Protein 7FC3 (pdb70)

Structure (mmCIF, N/CA/C/O backbone):
data_7FC3
#
_entry.id   7FC3
#
_cell.length_a   112.905
_cell.length_b   112.905
_cell.length_c   328.924
_cell.angle_alpha   90.000
_cell.angle_beta   90.000
_cell.angle_gamma   120.000
#
_symmetry.space_group_name_H-M   'P 61 2 2'
#
loop_
_entity.id
_entity.type
_entity.pdbx_description
1 polymer 'Spike protein S1'
2 polymer 'Angiotensin-converting enzyme'
3 branched alpha-L-fucopyranose-(1-6)-2-acetamido-2-deoxy-beta-D-glucopyranose
4 branched 2-acetamido-2-deoxy-beta-D-glucopyranose-(1-4)-2-acetamido-2-deoxy-beta-D-glucopyranose
5 non-polymer 2-acetamido-2-deoxy-beta-D-glucopyranose
#
loop_
_atom_site.group_PDB
_atom_site.id
_atom_site.type_symbol
_atom_site.label_atom_id
_atom_site.label_alt_id
_atom_site.label_comp_id
_atom_site.label_asym_id
_atom_site.label_entity_id
_atom_site.label_seq_id
_atom_site.pdbx_PDB_ins_code
_atom_site.Cartn_x
_atom_site.Cartn_y
_atom_site.Cartn_z
_atom_site.occupancy
_atom_site.B_iso_or_equiv
_atom_site.auth_seq_id
_atom_site.auth_comp_id
_atom_site.auth_asym_id
_atom_site.auth_atom_id
_atom_site.pdbx_PDB_model_num
ATOM 1 N N . GLN A 1 1 ? -12.204 -5.556 2.727 1.00 67.52 481 GLN E N 1
ATOM 2 C CA . GLN A 1 1 ? -12.300 -6.619 3.727 1.00 74.17 481 GLN E CA 1
ATOM 3 C C . GLN A 1 1 ? -12.791 -7.944 3.043 1.00 75.91 481 GLN E C 1
ATOM 4 O O . GLN A 1 1 ? -12.541 -8.130 1.849 1.00 72.52 481 GLN E O 1
ATOM 10 N N . HIS A 1 2 ? -13.432 -8.872 3.763 1.00 72.19 482 HIS E N 1
ATOM 11 C CA . HIS A 1 2 ? -14.017 -10.058 3.143 1.00 68.40 482 HIS E CA 1
ATOM 12 C C . HIS A 1 2 ? -15.330 -10.405 3.819 1.00 70.13 482 HIS E C 1
ATOM 13 O O . HIS A 1 2 ? -15.374 -10.561 5.043 1.00 73.10 482 HIS E O 1
ATOM 20 N N . THR A 1 3 ? -16.373 -10.601 3.022 1.00 70.69 483 THR E N 1
ATOM 21 C CA . THR A 1 3 ? -17.704 -10.910 3.535 1.00 72.99 483 THR E CA 1
ATOM 22 C C . THR A 1 3 ? -18.119 -12.371 3.311 1.00 69.39 483 THR E C 1
ATOM 23 O O . THR A 1 3 ? -18.032 -12.890 2.188 1.00 67.48 483 THR E O 1
ATOM 27 N N . ASP A 1 4 ? -18.562 -13.034 4.389 1.00 69.00 484 ASP E N 1
ATOM 28 C CA . ASP A 1 4 ? -19.251 -14.324 4.288 1.00 68.99 484 ASP E CA 1
ATOM 29 C C . ASP A 1 4 ? -20.751 -14.127 4.220 1.00 70.27 484 ASP E C 1
ATOM 30 O O . ASP A 1 4 ? -21.319 -13.317 4.951 1.00 73.74 484 ASP E O 1
ATOM 35 N N . ILE A 1 5 ? -21.386 -14.915 3.369 1.00 71.92 485 ILE E N 1
ATOM 36 C CA . ILE A 1 5 ? -22.830 -14.963 3.230 1.00 67.17 485 ILE E CA 1
ATOM 37 C C . ILE A 1 5 ? -23.263 -16.405 3.447 1.00 67.62 485 ILE E C 1
ATOM 38 O O . ILE A 1 5 ? -22.987 -17.274 2.605 1.00 68.19 485 ILE E O 1
ATOM 43 N N . ASN A 1 6 ? -23.931 -16.672 4.565 1.00 63.74 486 ASN E N 1
ATOM 44 C CA . ASN A 1 6 ? -24.575 -17.961 4.750 1.00 62.46 486 ASN E CA 1
ATOM 45 C C . ASN A 1 6 ? -25.993 -17.879 4.209 1.00 63.11 486 ASN E C 1
ATOM 46 O O . ASN A 1 6 ? -26.778 -17.033 4.641 1.00 69.47 486 ASN E O 1
ATOM 51 N N . PHE A 1 7 ? -26.317 -18.740 3.260 1.00 59.96 487 PHE E N 1
ATOM 52 C CA . PHE A 1 7 ? -27.661 -18.823 2.705 1.00 62.44 487 PHE E CA 1
ATOM 53 C C . PHE A 1 7 ? -28.282 -20.089 3.253 1.00 60.21 487 PHE E C 1
ATOM 54 O O . PHE A 1 7 ? -27.932 -21.187 2.821 1.00 60.27 487 PHE E O 1
ATOM 62 N N . THR A 1 8 ? -29.203 -19.926 4.196 1.00 66.11 488 THR E N 1
ATOM 63 C CA . THR A 1 8 ? -29.679 -21.005 5.055 1.00 64.15 488 THR E CA 1
ATOM 64 C C . THR A 1 8 ? -31.159 -21.271 4.805 1.00 63.46 488 THR E C 1
ATOM 65 O O . THR A 1 8 ? -31.974 -20.334 4.746 1.00 62.29 488 THR E O 1
ATOM 69 N N . ALA A 1 9 ? -31.492 -22.550 4.639 1.00 57.95 489 ALA E N 1
ATOM 70 C CA . ALA A 1 9 ? -32.867 -23.017 4.554 1.00 56.86 489 ALA E CA 1
ATOM 71 C C . ALA A 1 9 ? -33.112 -23.802 5.826 1.00 57.79 489 ALA E C 1
ATOM 72 O O . ALA A 1 9 ? -32.367 -24.742 6.119 1.00 61.78 489 ALA E O 1
ATOM 74 N N . THR A 1 10 ? -34.082 -23.370 6.622 1.00 57.43 490 THR E N 1
ATOM 75 C CA . THR A 1 10 ? -34.494 -24.109 7.808 1.00 56.97 490 THR E CA 1
ATOM 76 C C . THR A 1 10 ? -35.907 -24.601 7.588 1.00 58.25 490 THR E C 1
ATOM 77 O O . THR A 1 10 ? -36.772 -23.819 7.201 1.00 62.82 490 THR E O 1
ATOM 81 N N . ALA A 1 11 ? -36.132 -25.896 7.814 1.00 61.92 491 ALA E N 1
ATOM 82 C CA . ALA A 1 11 ? -37.393 -26.532 7.474 1.00 61.41 491 ALA E CA 1
ATOM 83 C C . ALA A 1 11 ? -37.896 -27.392 8.619 1.00 65.47 491 ALA E C 1
ATOM 84 O O . ALA A 1 11 ? -37.118 -28.018 9.348 1.00 62.65 491 ALA E O 1
ATOM 86 N N . SER A 1 12 ? -39.223 -27.420 8.737 1.00 70.01 492 SER E N 1
ATOM 87 C CA . SER A 1 12 ? -39.966 -28.265 9.663 1.00 70.35 492 SER E CA 1
ATOM 88 C C . SER A 1 12 ? -40.942 -29.126 8.859 1.00 68.76 492 SER E C 1
ATOM 89 O O . SER A 1 12 ? -41.514 -28.660 7.868 1.00 68.29 492 SER E O 1
ATOM 92 N N . PHE A 1 13 ? -41.119 -30.394 9.252 1.00 66.22 493 PHE E N 1
ATOM 93 C CA . PHE A 1 13 ? -41.706 -31.349 8.319 1.00 69.77 493 PHE E CA 1
ATOM 94 C C . PHE A 1 13 ? -43.045 -31.997 8.661 1.00 73.23 493 PHE E C 1
ATOM 95 O O . PHE A 1 13 ? -43.569 -32.707 7.794 1.00 74.84 493 PHE E O 1
ATOM 103 N N . GLY A 1 14 ? -43.615 -31.819 9.852 1.00 67.57 494 GLY E N 1
ATOM 104 C CA . GLY A 1 14 ? -44.878 -32.501 10.132 1.00 69.44 494 GLY E CA 1
ATOM 105 C C . GLY A 1 14 ? -46.076 -32.199 9.224 1.00 76.27 494 GLY E C 1
ATOM 106 O O . GLY A 1 14 ? -45.970 -32.204 7.990 1.00 75.14 494 GLY E O 1
ATOM 107 N N . GLY A 1 15 ? -47.242 -31.944 9.820 1.00 79.88 495 GLY E N 1
ATOM 108 C CA . GLY A 1 15 ? -48.433 -31.644 9.041 1.00 76.92 495 GLY E CA 1
ATOM 109 C C . GLY A 1 15 ? -49.188 -32.881 8.584 1.00 78.77 495 GLY E C 1
ATOM 110 O O . GLY A 1 15 ? -48.922 -34.019 8.999 1.00 78.65 495 GLY E O 1
ATOM 111 N N . SER A 1 16 ? -50.157 -32.634 7.694 1.00 73.91 496 SER E N 1
ATOM 112 C CA . SER A 1 16 ? -51.069 -33.644 7.163 1.00 70.09 496 SER E CA 1
ATOM 113 C C . SER A 1 16 ? -50.370 -34.741 6.365 1.00 74.11 496 SER E C 1
ATOM 114 O O . SER A 1 16 ? -50.384 -35.915 6.758 1.00 81.64 496 SER E O 1
ATOM 117 N N . CYS A 1 17 ? -49.779 -34.392 5.230 1.00 69.15 497 CYS E N 1
ATOM 118 C CA . CYS A 1 17 ? -49.044 -35.370 4.436 1.00 70.11 497 CYS E CA 1
ATOM 119 C C . CYS A 1 17 ? -47.546 -35.176 4.705 1.00 74.39 497 CYS E C 1
ATOM 120 O O . CYS A 1 17 ? -46.874 -34.455 3.964 1.00 76.01 497 CYS E O 1
ATOM 123 N N . TYR A 1 18 ? -47.012 -35.830 5.769 1.00 71.67 498 TYR E N 1
ATOM 124 C CA . TYR A 1 18 ? -45.576 -35.721 6.096 1.00 67.33 498 TYR E CA 1
ATOM 125 C C . TYR A 1 18 ? -44.694 -35.853 4.865 1.00 67.51 498 TYR E C 1
ATOM 126 O O . TYR A 1 18 ? -43.678 -35.153 4.733 1.00 63.33 498 TYR E O 1
ATOM 135 N N . VAL A 1 19 ? -45.065 -36.759 3.958 1.00 67.76 499 VAL E N 1
ATOM 136 C CA . VAL A 1 19 ? -44.199 -37.107 2.840 1.00 68.39 499 VAL E CA 1
ATOM 137 C C . VAL A 1 19 ? -44.337 -36.129 1.668 1.00 65.09 499 VAL E C 1
ATOM 138 O O . VAL A 1 19 ? -43.396 -35.980 0.877 1.00 65.15 499 VAL E O 1
ATOM 142 N N . CYS A 1 20 ? -45.444 -35.404 1.564 1.00 64.68 500 CYS E N 1
ATOM 143 C CA . CYS A 1 20 ? -45.709 -34.695 0.318 1.00 67.41 500 CYS E CA 1
ATOM 144 C C . CYS A 1 20 ? -44.902 -33.393 0.196 1.00 69.17 500 CYS E C 1
ATOM 145 O O . CYS A 1 20 ? -44.266 -33.142 -0.839 1.00 67.77 500 CYS E O 1
ATOM 148 N N . LYS A 1 21 ? -44.915 -32.551 1.223 1.00 67.66 501 LYS E N 1
ATOM 149 C CA . LYS A 1 21 ? -44.129 -31.329 1.215 1.00 63.32 501 LYS E CA 1
ATOM 150 C C . LYS A 1 21 ? -43.650 -31.037 2.636 1.00 63.48 501 LYS E C 1
ATOM 151 O O . LYS A 1 21 ? -44.247 -31.509 3.605 1.00 63.87 501 LYS E O 1
ATOM 157 N N . PRO A 1 22 ? -42.583 -30.254 2.780 1.00 65.64 502 PRO E N 1
ATOM 158 C CA . PRO A 1 22 ? -42.240 -29.755 4.117 1.00 68.68 502 PRO E CA 1
ATOM 159 C C . PRO A 1 22 ? -43.303 -28.788 4.619 1.00 71.59 502 PRO E C 1
ATOM 160 O O . PRO A 1 22 ? -43.976 -28.108 3.838 1.00 66.25 502 PRO E O 1
ATOM 164 N N . HIS A 1 23 ? -43.440 -28.743 5.953 1.00 74.97 503 HIS E N 1
ATOM 165 C CA . HIS A 1 23 ? -44.463 -27.932 6.620 1.00 71.14 503 HIS E CA 1
ATOM 166 C C . HIS A 1 23 ? -44.188 -26.443 6.469 1.00 75.58 503 HIS E C 1
ATOM 167 O O . HIS A 1 23 ? -45.056 -25.686 6.013 1.00 80.25 503 HIS E O 1
ATOM 174 N N . GLN A 1 24 ? -42.987 -26.006 6.852 1.00 82.08 504 GLN E N 1
ATOM 175 C CA . GLN A 1 24 ? -42.549 -24.615 6.798 1.00 80.91 504 GLN E CA 1
ATOM 176 C C . GLN A 1 24 ? -41.078 -24.657 6.408 1.00 80.46 504 GLN E C 1
ATOM 177 O O . GLN A 1 24 ? -40.353 -25.571 6.827 1.00 79.20 504 GLN E O 1
ATOM 183 N N . VAL A 1 25 ? -40.649 -23.718 5.557 1.00 74.81 505 VAL E N 1
ATOM 184 C CA . VAL A 1 25 ? -39.231 -23.627 5.193 1.00 64.64 505 VAL E CA 1
ATOM 185 C C . VAL A 1 25 ? -38.773 -22.170 5.079 1.00 63.32 505 VAL E C 1
ATOM 186 O O . VAL A 1 25 ? -38.990 -21.496 4.065 1.00 65.68 505 VAL E O 1
ATOM 190 N N . ASN A 1 26 ? -38.141 -21.678 6.147 1.00 59.36 506 ASN E N 1
ATOM 191 C CA . ASN A 1 26 ? -37.628 -20.322 6.198 1.00 54.98 506 ASN E CA 1
ATOM 192 C C . ASN A 1 26 ? -36.274 -20.232 5.495 1.00 57.31 506 ASN E C 1
ATOM 193 O O . ASN A 1 26 ? -35.431 -21.127 5.598 1.00 57.65 506 ASN E O 1
ATOM 198 N N . ILE A 1 27 ? -36.069 -19.126 4.789 1.00 61.32 507 ILE E N 1
ATOM 199 C CA . ILE A 1 27 ? -34.949 -18.928 3.879 1.00 59.43 507 ILE E CA 1
ATOM 200 C C . ILE A 1 27 ? -34.291 -17.608 4.261 1.00 62.23 507 ILE E C 1
ATOM 201 O O . ILE A 1 27 ? -34.987 -16.613 4.493 1.00 59.59 507 ILE E O 1
ATOM 206 N N . SER A 1 28 ? -32.960 -17.581 4.325 1.00 70.01 508 SER E N 1
ATOM 207 C CA . SER A 1 28 ? -32.301 -16.416 4.911 1.00 71.31 508 SER E CA 1
ATOM 208 C C . SER A 1 28 ? -30.888 -16.166 4.390 1.00 70.76 508 SER E C 1
ATOM 209 O O . SER A 1 28 ? -30.035 -17.055 4.467 1.00 69.80 508 SER E O 1
ATOM 212 N N . LEU A 1 29 ? -30.623 -14.937 3.929 1.00 71.26 509 LEU E N 1
ATOM 213 C CA . LEU A 1 29 ? -29.266 -14.512 3.555 1.00 70.40 509 LEU E CA 1
ATOM 214 C C . LEU A 1 29 ? -28.704 -13.799 4.781 1.00 71.20 509 LEU E C 1
ATOM 215 O O . LEU A 1 29 ? -28.862 -12.588 4.925 1.00 72.17 509 LEU E O 1
ATOM 220 N N . ASN A 1 30 ? -28.055 -14.541 5.678 1.00 71.56 510 ASN E N 1
ATOM 221 C CA . ASN A 1 30 ? -27.377 -13.939 6.832 1.00 70.73 510 ASN E CA 1
ATOM 222 C C . ASN A 1 30 ? -28.371 -13.381 7.847 1.00 71.99 510 ASN E C 1
ATOM 223 O O . ASN A 1 30 ? -28.124 -12.350 8.467 1.00 74.98 510 ASN E O 1
ATOM 228 N N . GLY A 1 31 ? -29.504 -14.044 8.027 1.00 72.10 511 GLY E N 1
ATOM 229 C CA . GLY A 1 31 ? -30.456 -13.493 8.969 1.00 74.16 511 GLY E CA 1
ATOM 230 C C . GLY A 1 31 ? -31.206 -12.282 8.466 1.00 79.86 511 GLY E C 1
ATOM 231 O O . GLY A 1 31 ? -31.803 -11.564 9.271 1.00 83.84 511 GLY E O 1
ATOM 232 N N . ASN A 1 32 ? -31.161 -12.022 7.155 1.00 79.70 512 ASN E N 1
ATOM 233 C CA . ASN A 1 32 ? -31.928 -10.977 6.483 1.00 78.49 512 ASN E CA 1
ATOM 234 C C . ASN A 1 32 ? -32.328 -11.500 5.118 1.00 73.46 512 ASN E C 1
ATOM 235 O O . ASN A 1 32 ? -31.898 -12.567 4.689 1.00 72.54 512 ASN E O 1
ATOM 240 N N . THR A 1 33 ? -33.143 -10.725 4.433 1.00 75.25 513 THR E N 1
ATOM 241 C CA . THR A 1 33 ? -33.676 -11.124 3.145 1.00 74.83 513 THR E CA 1
ATOM 242 C C . THR A 1 33 ? -32.817 -10.671 1.976 1.00 74.08 513 THR E C 1
ATOM 243 O O . THR A 1 33 ? -33.114 -11.004 0.827 1.00 74.08 513 THR E O 1
ATOM 247 N N . SER A 1 34 ? -31.745 -9.948 2.242 1.00 77.06 514 SER E N 1
ATOM 248 C CA . SER A 1 34 ? -31.011 -9.305 1.168 1.00 76.69 514 SER E CA 1
ATOM 249 C C . SER A 1 34 ? -29.613 -8.957 1.667 1.00 77.29 514 SER E C 1
ATOM 250 O O . SER A 1 34 ? -29.461 -8.391 2.759 1.00 77.99 514 SER E O 1
ATOM 253 N N . VAL A 1 35 ? -28.598 -9.336 0.896 1.00 68.53 515 VAL E N 1
ATOM 254 C CA . VAL A 1 35 ? -27.235 -8.917 1.168 1.00 68.78 515 VAL E CA 1
ATOM 255 C C . VAL A 1 35 ? -26.591 -8.512 -0.142 1.00 74.47 515 VAL E C 1
ATOM 256 O O . VAL A 1 35 ? -26.701 -9.232 -1.138 1.00 77.64 515 VAL E O 1
ATOM 260 N N . CYS A 1 36 ? -25.945 -7.354 -0.146 1.00 70.90 516 CYS E N 1
ATOM 261 C CA . CYS A 1 36 ? -25.051 -6.956 -1.215 1.00 70.06 516 CYS E CA 1
ATOM 262 C C . CYS A 1 36 ? -23.618 -7.066 -0.746 1.00 70.57 516 CYS E C 1
ATOM 263 O O . CYS A 1 36 ? -23.262 -6.536 0.311 1.00 72.07 516 CYS E O 1
ATOM 266 N N . VAL A 1 37 ? -22.803 -7.767 -1.528 1.00 71.06 517 VAL E N 1
ATOM 267 C CA . VAL A 1 37 ? -21.380 -7.804 -1.253 1.00 68.07 517 VAL E CA 1
ATOM 268 C C . VAL A 1 37 ? -20.831 -6.408 -1.455 1.00 69.40 517 VAL E C 1
ATOM 269 O O . VAL A 1 37 ? -21.054 -5.796 -2.507 1.00 70.30 517 VAL E O 1
ATOM 273 N N . ARG A 1 38 ? -20.142 -5.888 -0.436 1.00 71.76 518 ARG E N 1
ATOM 274 C CA . ARG A 1 38 ? -19.507 -4.574 -0.492 1.00 67.71 518 ARG E CA 1
ATOM 275 C C . ARG A 1 38 ? -18.015 -4.638 -0.226 1.00 73.19 518 ARG E C 1
ATOM 276 O O . ARG A 1 38 ? -17.392 -3.580 -0.108 1.00 73.91 518 ARG E O 1
ATOM 284 N N . THR A 1 39 ? -17.434 -5.836 -0.079 1.00 75.17 519 THR E N 1
ATOM 285 C CA . THR A 1 39 ? -16.009 -5.989 0.191 1.00 70.33 519 THR E CA 1
ATOM 286 C C . THR A 1 39 ? -15.326 -6.492 -1.070 1.00 73.25 519 THR E C 1
ATOM 287 O O . THR A 1 39 ? -15.977 -6.861 -2.054 1.00 77.77 519 THR E O 1
ATOM 291 N N . SER A 1 40 ? -13.995 -6.518 -1.020 1.00 71.21 520 SER E N 1
ATOM 292 C CA . SER A 1 40 ? -13.216 -6.950 -2.177 1.00 69.04 520 SER E CA 1
ATOM 293 C C . SER A 1 40 ? -13.355 -8.443 -2.415 1.00 68.03 520 SER E C 1
ATOM 294 O O . SER A 1 40 ? -13.336 -8.906 -3.562 1.00 67.59 520 SER E O 1
ATOM 297 N N . HIS A 1 41 ? -13.439 -9.215 -1.346 1.00 70.19 521 HIS E N 1
ATOM 298 C CA . HIS A 1 41 ? -13.547 -10.653 -1.448 1.00 69.09 521 HIS E CA 1
ATOM 299 C C . HIS A 1 41 ? -14.853 -11.048 -0.773 1.00 68.54 521 HIS E C 1
ATOM 300 O O . HIS A 1 41 ? -15.291 -10.389 0.180 1.00 66.09 521 HIS E O 1
ATOM 307 N N . PHE A 1 42 ? -15.493 -12.100 -1.296 1.00 70.81 522 PHE E N 1
ATOM 308 C CA . PHE A 1 42 ? -16.690 -12.674 -0.692 1.00 66.50 522 PHE E CA 1
ATOM 309 C C . PHE A 1 42 ? -16.716 -14.185 -0.890 1.00 67.13 522 PHE E C 1
ATOM 310 O O . PHE A 1 42 ? -16.175 -14.706 -1.872 1.00 65.45 522 PHE E O 1
ATOM 318 N N . SER A 1 43 ? -17.353 -14.876 0.073 1.00 67.27 523 SER E N 1
ATOM 319 C CA . SER A 1 43 ? -17.717 -16.291 0.009 1.00 61.26 523 SER E CA 1
ATOM 320 C C . SER A 1 43 ? -19.218 -16.434 0.218 1.00 62.78 523 SER E C 1
ATOM 321 O O . SER A 1 43 ? -19.806 -15.670 0.984 1.00 67.28 523 SER E O 1
ATOM 324 N N . ILE A 1 44 ? -19.842 -17.421 -0.429 1.00 63.82 524 ILE E N 1
ATOM 325 C CA . ILE A 1 44 ? -21.240 -17.766 -0.155 1.00 64.74 524 ILE E CA 1
ATOM 326 C C . ILE A 1 44 ? -21.359 -19.278 -0.071 1.00 61.00 524 ILE E C 1
ATOM 327 O O . ILE A 1 44 ? -20.936 -19.981 -0.996 1.00 58.58 524 ILE E O 1
ATOM 332 N N . ARG A 1 45 ? -21.941 -19.777 1.033 1.00 60.87 525 ARG E N 1
ATOM 333 C CA . ARG A 1 45 ? -22.219 -21.204 1.199 1.00 62.30 525 ARG E CA 1
ATOM 334 C C . ARG A 1 45 ? -23.688 -21.461 1.528 1.00 60.52 525 ARG E C 1
ATOM 335 O O . ARG A 1 45 ? -24.335 -20.663 2.202 1.00 62.05 525 ARG E O 1
ATOM 343 N N . TYR A 1 46 ? -24.212 -22.594 1.050 1.00 55.20 526 TYR E N 1
ATOM 344 C CA . TYR A 1 46 ? -25.597 -22.977 1.299 1.00 55.51 526 TYR E CA 1
ATOM 345 C C . TYR A 1 46 ? -25.666 -23.954 2.457 1.00 54.68 526 TYR E C 1
ATOM 346 O O . TYR A 1 46 ? -24.993 -24.986 2.436 1.00 57.22 526 TYR E O 1
ATOM 355 N N . ILE A 1 47 ? -26.522 -23.650 3.430 1.00 53.83 527 ILE E N 1
ATOM 356 C CA . ILE A 1 47 ? -26.655 -24.410 4.667 1.00 53.39 527 ILE E CA 1
ATOM 357 C C . ILE A 1 47 ? -28.089 -24.900 4.779 1.00 56.40 527 ILE E C 1
ATOM 358 O O . ILE A 1 47 ? -29.033 -24.110 4.674 1.00 59.67 527 ILE E O 1
ATOM 363 N N . TYR A 1 48 ? -28.250 -26.197 4.996 1.00 57.37 528 TYR E N 1
ATOM 364 C CA . TYR A 1 48 ? -29.554 -26.818 5.130 1.00 54.37 528 TYR E CA 1
ATOM 365 C C . TYR A 1 48 ? -29.677 -27.301 6.549 1.00 55.85 528 TYR E C 1
ATOM 366 O O . TYR A 1 48 ? -28.806 -28.036 7.026 1.00 59.66 528 TYR E O 1
ATOM 375 N N . ASN A 1 49 ? -30.750 -26.905 7.213 1.00 55.83 529 ASN E N 1
ATOM 376 C CA . ASN A 1 49 ? -30.927 -27.213 8.621 1.00 58.68 529 ASN E CA 1
ATOM 377 C C . ASN A 1 49 ? -32.352 -27.677 8.864 1.00 60.45 529 ASN E C 1
ATOM 378 O O . ASN A 1 49 ? -33.297 -26.906 8.672 1.00 59.56 529 ASN E O 1
ATOM 383 N N . ARG A 1 50 ? -32.494 -28.945 9.265 1.00 64.84 530 ARG E N 1
ATOM 384 C CA . ARG A 1 50 ? -33.761 -29.500 9.734 1.00 63.69 530 ARG E CA 1
ATOM 385 C C . ARG A 1 50 ? -33.980 -29.169 11.213 1.00 65.71 530 ARG E C 1
ATOM 386 O O . ARG A 1 50 ? -33.033 -28.945 11.972 1.00 65.53 530 ARG E O 1
ATOM 394 N N . VAL A 1 51 ? -35.241 -29.130 11.621 1.00 67.64 531 VAL E N 1
ATOM 395 C CA . VAL A 1 51 ? -35.581 -28.976 13.024 1.00 69.60 531 VAL E CA 1
ATOM 396 C C . VAL A 1 51 ? -35.932 -30.363 13.545 1.00 75.86 531 VAL E C 1
ATOM 397 O O . VAL A 1 51 ? -36.294 -31.267 12.780 1.00 73.98 531 VAL E O 1
ATOM 401 N N . LYS A 1 52 ? -35.824 -30.554 14.862 1.00 78.56 532 LYS E N 1
ATOM 402 C CA . LYS A 1 52 ? -36.145 -31.871 15.400 1.00 79.38 532 LYS E CA 1
ATOM 403 C C . LYS A 1 52 ? -37.637 -32.126 15.409 1.00 79.15 532 LYS E C 1
ATOM 404 O O . LYS A 1 52 ? -38.441 -31.267 15.781 1.00 76.79 532 LYS E O 1
ATOM 410 N N . SER A 1 53 ? -37.990 -33.327 14.959 1.00 82.58 533 SER E N 1
ATOM 411 C CA . SER A 1 53 ? -39.367 -33.730 14.767 1.00 79.01 533 SER E CA 1
ATOM 412 C C . SER A 1 53 ? -39.703 -35.025 15.475 1.00 76.89 533 SER E C 1
ATOM 413 O O . SER A 1 53 ? -40.876 -35.414 15.473 1.00 78.08 533 SER E O 1
ATOM 416 N N . GLY A 1 54 ? -38.728 -35.690 16.092 1.00 77.00 534 GLY E N 1
ATOM 417 C CA . GLY A 1 54 ? -38.981 -36.958 16.757 1.00 76.17 534 GLY E CA 1
ATOM 418 C C . GLY A 1 54 ? -39.357 -38.060 15.794 1.00 76.57 534 GLY E C 1
ATOM 419 O O . GLY A 1 54 ? -40.230 -38.882 16.101 1.00 77.62 534 GLY E O 1
ATOM 420 N N . SER A 1 55 ? -38.733 -38.084 14.629 1.00 70.83 535 SER E N 1
ATOM 421 C CA . SER A 1 55 ? -39.059 -39.055 13.602 1.00 62.78 535 SER E CA 1
ATOM 422 C C . SER A 1 55 ? -37.868 -39.170 12.679 1.00 60.36 535 SER E C 1
ATOM 423 O O . SER A 1 55 ? -37.439 -38.161 12.112 1.00 61.20 535 SER E O 1
ATOM 426 N N . PRO A 1 56 ? -37.321 -40.375 12.496 1.00 56.25 536 PRO E N 1
ATOM 427 C CA . PRO A 1 56 ? -36.236 -40.571 11.536 1.00 50.65 536 PRO E CA 1
ATOM 428 C C . PRO A 1 56 ? -36.669 -40.351 10.109 1.00 54.91 536 PRO E C 1
ATOM 429 O O . PRO A 1 56 ? -35.868 -40.593 9.196 1.00 57.97 536 PRO E O 1
ATOM 433 N N . GLY A 1 57 ? -37.944 -40.010 9.894 1.00 58.39 537 GLY E N 1
ATOM 434 C CA . GLY A 1 57 ? -38.387 -39.565 8.588 1.00 55.52 537 GLY E CA 1
ATOM 435 C C . GLY A 1 57 ? -37.676 -38.305 8.147 1.00 55.25 537 GLY E C 1
ATOM 436 O O . GLY A 1 57 ? -37.425 -38.126 6.956 1.00 58.95 537 GLY E O 1
ATOM 437 N N . ASP A 1 58 ? -37.347 -37.414 9.093 1.00 54.37 538 ASP E N 1
ATOM 438 C CA . ASP A 1 58 ? -36.286 -36.451 8.840 1.00 56.85 538 ASP E CA 1
ATOM 439 C C . ASP A 1 58 ? -35.103 -37.202 8.244 1.00 59.07 538 ASP E C 1
ATOM 440 O O . ASP A 1 58 ? -34.870 -38.369 8.565 1.00 62.18 538 ASP E O 1
ATOM 445 N N . SER A 1 59 ? -34.321 -36.537 7.401 1.00 56.40 539 SER E N 1
ATOM 446 C CA . SER A 1 59 ? -33.086 -37.039 6.780 1.00 60.14 539 SER E CA 1
ATOM 447 C C . SER A 1 59 ? -33.407 -37.847 5.553 1.00 57.36 539 SER E C 1
ATOM 448 O O . SER A 1 59 ? -32.506 -38.111 4.755 1.00 62.41 539 SER E O 1
ATOM 451 N N . SER A 1 60 ? -34.650 -38.267 5.385 1.00 54.70 540 SER E N 1
ATOM 452 C CA . SER A 1 60 ? -35.125 -38.581 4.055 1.00 57.62 540 SER E CA 1
ATOM 453 C C . SER A 1 60 ? -35.704 -37.354 3.416 1.00 58.44 540 SER E C 1
ATOM 454 O O . SER A 1 60 ? -36.147 -37.422 2.268 1.00 62.95 540 SER E O 1
ATOM 457 N N . TRP A 1 61 ? -35.682 -36.228 4.139 1.00 59.23 541 TRP E N 1
ATOM 458 C CA . TRP A 1 61 ? -36.176 -34.945 3.645 1.00 58.40 541 TRP E CA 1
ATOM 459 C C . TRP A 1 61 ? -34.986 -34.134 3.149 1.00 59.35 541 TRP E C 1
ATOM 460 O O . TRP A 1 61 ? -34.194 -33.606 3.940 1.00 58.78 541 TRP E O 1
ATOM 471 N N . HIS A 1 62 ? -34.858 -34.028 1.842 1.00 59.50 542 HIS E N 1
ATOM 472 C CA . HIS A 1 62 ? -33.748 -33.304 1.262 1.00 59.23 542 HIS E CA 1
ATOM 473 C C . HIS A 1 62 ? -34.218 -31.994 0.643 1.00 60.61 542 HIS E C 1
ATOM 474 O O . HIS A 1 62 ? -35.119 -31.981 -0.205 1.00 60.01 542 HIS E O 1
ATOM 481 N N . ILE A 1 63 ? -33.628 -30.890 1.099 1.00 59.18 543 ILE E N 1
ATOM 482 C CA . ILE A 1 63 ? -33.813 -29.597 0.465 1.00 60.19 543 ILE E CA 1
ATOM 483 C C . ILE A 1 63 ? -32.448 -29.148 -0.007 1.00 58.58 543 ILE E C 1
ATOM 484 O O . ILE A 1 63 ? -31.501 -29.082 0.788 1.00 56.62 543 ILE E O 1
ATOM 489 N N . TYR A 1 64 ? -32.364 -28.837 -1.292 1.00 59.56 544 TYR E N 1
ATOM 490 C CA . TYR A 1 64 ? -31.141 -28.485 -1.989 1.00 55.55 544 TYR E CA 1
ATOM 491 C C . TYR A 1 64 ? -31.524 -27.548 -3.118 1.00 57.74 544 TYR E C 1
ATOM 492 O O . TYR A 1 64 ? -32.695 -27.451 -3.497 1.00 60.20 544 TYR E O 1
ATOM 501 N N . LEU A 1 65 ? -30.534 -26.923 -3.726 1.00 59.46 545 LEU E N 1
ATOM 502 C CA . LEU A 1 65 ? -30.855 -25.991 -4.796 1.00 61.48 545 LEU E CA 1
ATOM 503 C C . LEU A 1 65 ? -30.402 -26.571 -6.131 1.00 57.52 545 LEU E C 1
ATOM 504 O O . LEU A 1 65 ? -29.765 -27.628 -6.188 1.00 52.18 545 LEU E O 1
ATOM 509 N N . LYS A 1 66 ? -30.834 -25.908 -7.208 1.00 59.88 546 LYS E N 1
ATOM 510 C CA . LYS A 1 66 ? -30.765 -26.400 -8.580 1.00 62.04 546 LYS E CA 1
ATOM 511 C C . LYS A 1 66 ? -30.023 -25.409 -9.474 1.00 65.73 546 LYS E C 1
ATOM 512 O O . LYS A 1 66 ? -29.940 -24.215 -9.173 1.00 69.30 546 LYS E O 1
ATOM 518 N N . SER A 1 67 ? -29.531 -25.886 -10.615 1.00 64.38 547 SER E N 1
ATOM 519 C CA . SER A 1 67 ? -28.929 -24.963 -11.578 1.00 70.46 547 SER E CA 1
ATOM 520 C C . SER A 1 67 ? -30.007 -24.083 -12.229 1.00 71.25 547 SER E C 1
ATOM 521 O O . SER A 1 67 ? -30.933 -24.572 -12.885 1.00 74.12 547 SER E O 1
ATOM 524 N N . GLY A 1 68 ? -29.909 -22.780 -12.025 1.00 68.96 548 GLY E N 1
ATOM 525 C CA . GLY A 1 68 ? -31.039 -21.956 -12.388 1.00 75.84 548 GLY E CA 1
ATOM 526 C C . GLY A 1 68 ? -31.004 -21.314 -13.757 1.00 82.30 548 GLY E C 1
ATOM 527 O O . GLY A 1 68 ? -30.683 -21.968 -14.750 1.00 88.59 548 GLY E O 1
ATOM 528 N N . THR A 1 69 ? -31.335 -20.029 -13.823 1.00 79.01 549 THR E N 1
ATOM 529 C CA . THR A 1 69 ? -31.508 -19.325 -15.088 1.00 79.56 549 THR E CA 1
ATOM 530 C C . THR A 1 69 ? -30.297 -18.475 -15.430 1.00 89.95 549 THR E C 1
ATOM 531 O O . THR A 1 69 ? -30.435 -17.402 -16.043 1.00 90.58 549 THR E O 1
ATOM 535 N N . CYS A 1 70 ? -29.089 -18.899 -15.059 1.00 89.09 550 CYS E N 1
ATOM 536 C CA . CYS A 1 70 ? -27.993 -17.938 -15.102 1.00 88.48 550 CYS E CA 1
ATOM 537 C C . CYS A 1 70 ? -26.661 -18.662 -15.211 1.00 81.51 550 CYS E C 1
ATOM 538 O O . CYS A 1 70 ? -26.553 -19.826 -14.798 1.00 78.87 550 CYS E O 1
ATOM 541 N N . PRO A 1 71 ? -25.631 -17.999 -15.752 1.00 75.14 551 PRO E N 1
ATOM 542 C CA . PRO A 1 71 ? -24.437 -18.702 -16.230 1.00 72.98 551 PRO E CA 1
ATOM 543 C C . PRO A 1 71 ? -23.493 -19.146 -15.127 1.00 73.68 551 PRO E C 1
ATOM 544 O O . PRO A 1 71 ? -22.357 -19.530 -15.417 1.00 66.68 551 PRO E O 1
ATOM 548 N N . PHE A 1 72 ? -23.955 -19.068 -13.890 1.00 74.08 552 PHE E N 1
ATOM 549 C CA . PHE A 1 72 ? -23.196 -19.420 -12.711 1.00 71.05 552 PHE E CA 1
ATOM 550 C C . PHE A 1 72 ? -23.726 -20.745 -12.197 1.00 71.49 552 PHE E C 1
ATOM 551 O O . PHE A 1 72 ? -24.924 -21.025 -12.294 1.00 71.00 552 PHE E O 1
ATOM 559 N N . SER A 1 73 ? -22.834 -21.563 -11.664 1.00 68.27 553 SER E N 1
ATOM 560 C CA . SER A 1 73 ? -23.233 -22.585 -10.719 1.00 62.58 553 SER E CA 1
ATOM 561 C C . SER A 1 73 ? -22.943 -22.024 -9.344 1.00 65.55 553 SER E C 1
ATOM 562 O O . SER A 1 73 ? -21.890 -21.412 -9.158 1.00 71.10 553 SER E O 1
ATOM 565 N N . PHE A 1 74 ? -23.889 -22.169 -8.406 1.00 61.18 554 PHE E N 1
ATOM 566 C CA . PHE A 1 74 ? -23.655 -21.707 -7.035 1.00 62.46 554 PHE E CA 1
ATOM 567 C C . PHE A 1 74 ? -22.229 -21.961 -6.562 1.00 70.48 554 PHE E C 1
ATOM 568 O O . PHE A 1 74 ? -21.548 -21.038 -6.082 1.00 70.00 554 PHE E O 1
ATOM 576 N N . SER A 1 75 ? -21.748 -23.202 -6.738 1.00 71.15 555 SER E N 1
ATOM 577 C CA . SER A 1 75 ? -20.366 -23.526 -6.399 1.00 70.70 555 SER E CA 1
ATOM 578 C C . SER A 1 75 ? -19.340 -22.745 -7.234 1.00 72.26 555 SER E C 1
ATOM 579 O O . SER A 1 75 ? -18.259 -22.430 -6.725 1.00 72.35 555 SER E O 1
ATOM 582 N N . LYS A 1 76 ? -19.643 -22.416 -8.504 1.00 68.73 556 LYS E N 1
ATOM 583 C CA . LYS A 1 76 ? -18.708 -21.618 -9.310 1.00 68.11 556 LYS E CA 1
ATOM 584 C C . LYS A 1 76 ? -18.530 -20.188 -8.783 1.00 67.39 556 LYS E C 1
ATOM 585 O O . LYS A 1 76 ? -17.488 -19.564 -9.021 1.00 65.57 556 LYS E O 1
ATOM 591 N N . LEU A 1 77 ? -19.531 -19.643 -8.092 1.00 68.37 557 LEU E N 1
ATOM 592 C CA . LEU A 1 77 ? -19.419 -18.279 -7.584 1.00 68.12 557 LEU E CA 1
ATOM 593 C C . LEU A 1 77 ? -18.221 -18.124 -6.646 1.00 69.01 557 LEU E C 1
ATOM 594 O O . LEU A 1 77 ? -17.540 -17.092 -6.656 1.00 67.14 557 LEU E O 1
ATOM 599 N N . ASN A 1 78 ? -17.958 -19.139 -5.812 1.00 69.27 558 ASN E N 1
ATOM 600 C CA . ASN A 1 78 ? -16.905 -19.059 -4.806 1.00 63.58 558 ASN E CA 1
ATOM 601 C C . ASN A 1 78 ? -15.533 -19.348 -5.381 1.00 65.36 558 ASN E C 1
ATOM 602 O O . ASN A 1 78 ? -14.557 -19.283 -4.636 1.00 66.91 558 ASN E O 1
ATOM 607 N N . ASN A 1 79 ? -15.427 -19.695 -6.658 1.00 66.24 559 ASN E N 1
ATOM 608 C CA . ASN A 1 79 ? -14.168 -20.191 -7.209 1.00 61.57 559 ASN E CA 1
ATOM 609 C C . ASN A 1 79 ? -13.499 -19.114 -8.064 1.00 66.36 559 ASN E C 1
ATOM 610 O O . ASN A 1 79 ? -13.348 -19.250 -9.275 1.00 67.91 559 ASN E O 1
ATOM 615 N N . PHE A 1 80 ? -13.149 -18.004 -7.412 1.00 69.00 560 PHE E N 1
ATOM 616 C CA . PHE A 1 80 ? -12.327 -16.927 -7.983 1.00 68.26 560 PHE E CA 1
ATOM 617 C C . PHE A 1 80 ? -12.976 -16.268 -9.190 1.00 74.69 560 PHE E C 1
ATOM 618 O O . PHE A 1 80 ? -12.282 -15.712 -10.048 1.00 75.34 560 PHE E O 1
ATOM 626 N N . GLN A 1 81 ? -14.305 -16.312 -9.262 1.00 86.21 561 GLN E N 1
ATOM 627 C CA . GLN A 1 81 ? -15.006 -15.548 -10.282 1.00 86.51 561 GLN E CA 1
ATOM 628 C C . GLN A 1 81 ? -15.029 -14.084 -9.885 1.00 87.04 561 GLN E C 1
ATOM 629 O O . GLN A 1 81 ? -14.796 -13.728 -8.728 1.00 86.88 561 GLN E O 1
ATOM 635 N N . LYS A 1 82 ? -15.326 -13.227 -10.849 1.00 79.57 562 LYS E N 1
ATOM 636 C CA . LYS A 1 82 ? -15.182 -11.800 -10.616 1.00 76.83 562 LYS E CA 1
ATOM 637 C C . LYS A 1 82 ? -16.417 -11.024 -11.063 1.00 80.50 562 LYS E C 1
ATOM 638 O O . LYS A 1 82 ? -17.052 -11.356 -12.072 1.00 85.42 562 LYS E O 1
ATOM 644 N N . PHE A 1 83 ? -16.744 -9.980 -10.304 1.00 80.49 563 PHE E N 1
ATOM 645 C CA . PHE A 1 83 ? -17.923 -9.158 -10.530 1.00 83.38 563 PHE E CA 1
ATOM 646 C C . PHE A 1 83 ? -17.602 -7.702 -10.231 1.00 82.18 563 PHE E C 1
ATOM 647 O O . PHE A 1 83 ? -16.553 -7.373 -9.680 1.00 83.06 563 PHE E O 1
ATOM 655 N N . LYS A 1 84 ? -18.519 -6.819 -10.608 1.00 86.44 564 LYS E N 1
ATOM 656 C CA . LYS A 1 84 ? -18.475 -5.435 -10.148 1.00 87.99 564 LYS E CA 1
ATOM 657 C C . LYS A 1 84 ? -19.518 -5.219 -9.062 1.00 86.74 564 LYS E C 1
ATOM 658 O O . LYS A 1 84 ? -19.199 -4.772 -7.958 1.00 87.57 564 LYS E O 1
ATOM 664 N N . THR A 1 85 ? -20.768 -5.523 -9.378 1.00 81.69 565 THR E N 1
ATOM 665 C CA . THR A 1 85 ? -21.831 -5.695 -8.409 1.00 77.84 565 THR E CA 1
ATOM 666 C C . THR A 1 85 ? -22.125 -7.174 -8.264 1.00 79.43 565 THR E C 1
ATOM 667 O O . THR A 1 85 ? -22.055 -7.924 -9.246 1.00 78.38 565 THR E O 1
ATOM 671 N N . ILE A 1 86 ? -22.463 -7.586 -7.036 1.00 78.30 566 ILE E N 1
ATOM 672 C CA . ILE A 1 86 ? -23.097 -8.878 -6.793 1.00 70.22 566 ILE E CA 1
ATOM 673 C C . ILE A 1 86 ? -23.989 -8.759 -5.561 1.00 68.88 566 ILE E C 1
ATOM 674 O O . ILE A 1 86 ? -23.545 -8.317 -4.496 1.00 70.01 566 ILE E O 1
ATOM 679 N N . CYS A 1 87 ? -25.270 -9.092 -5.707 1.00 69.71 567 CYS E N 1
ATOM 680 C CA . CYS A 1 87 ? -26.215 -8.976 -4.604 1.00 70.46 567 CYS E CA 1
ATOM 681 C C . CYS A 1 87 ? -27.085 -10.230 -4.536 1.00 73.44 567 CYS E C 1
ATOM 682 O O . CYS A 1 87 ? -27.445 -10.832 -5.554 1.00 73.00 567 CYS E O 1
ATOM 685 N N . PHE A 1 88 ? -27.444 -10.605 -3.321 1.00 71.27 568 PHE E N 1
ATOM 686 C CA . PHE A 1 88 ? -28.211 -11.806 -3.083 1.00 68.53 568 PHE E CA 1
ATOM 687 C C . PHE A 1 88 ? -29.477 -11.416 -2.350 1.00 73.29 568 PHE E C 1
ATOM 688 O O . PHE A 1 88 ? -29.449 -10.567 -1.452 1.00 76.02 568 PHE E O 1
ATOM 696 N N . SER A 1 89 ? -30.589 -12.005 -2.761 1.00 76.41 569 SER E N 1
ATOM 697 C CA . SER A 1 89 ? -31.870 -11.711 -2.153 1.00 74.16 569 SER E CA 1
ATOM 698 C C . SER A 1 89 ? -32.644 -13.001 -2.030 1.00 74.07 569 SER E C 1
ATOM 699 O O . SER A 1 89 ? -32.356 -13.985 -2.721 1.00 76.18 569 SER E O 1
ATOM 702 N N . THR A 1 90 ? -33.635 -12.973 -1.132 1.00 77.44 570 THR E N 1
ATOM 703 C CA . THR A 1 90 ? -34.519 -14.106 -0.893 1.00 72.89 570 THR E CA 1
ATOM 704 C C . THR A 1 90 ? -35.703 -14.125 -1.827 1.00 71.63 570 THR E C 1
ATOM 705 O O . THR A 1 90 ? -36.189 -15.211 -2.166 1.00 69.82 570 THR E O 1
ATOM 709 N N . VAL A 1 91 ? -36.186 -12.956 -2.233 1.00 73.74 571 VAL E N 1
ATOM 710 C CA . VAL A 1 91 ? -37.393 -12.866 -3.033 1.00 76.41 571 VAL E CA 1
ATOM 711 C C . VAL A 1 91 ? -37.033 -12.264 -4.372 1.00 78.81 571 VAL E C 1
ATOM 712 O O . VAL A 1 91 ? -36.112 -11.446 -4.477 1.00 77.99 571 VAL E O 1
ATOM 716 N N . GLU A 1 92 ? -37.754 -12.690 -5.395 1.00 83.23 572 GLU E N 1
ATOM 717 C CA . GLU A 1 92 ? -37.510 -12.183 -6.734 1.00 87.51 572 GLU E CA 1
ATOM 718 C C . GLU A 1 92 ? -37.383 -10.661 -6.798 1.00 88.83 572 GLU E C 1
ATOM 719 O O . GLU A 1 92 ? -38.275 -9.915 -6.361 1.00 86.23 572 GLU E O 1
ATOM 725 N N . VAL A 1 93 ? -36.250 -10.251 -7.372 1.00 81.91 573 VAL E N 1
ATOM 726 C CA . VAL A 1 93 ? -35.955 -8.816 -7.574 1.00 83.41 573 VAL E CA 1
ATOM 727 C C . VAL A 1 93 ? -35.829 -8.659 -9.082 1.00 84.14 573 VAL E C 1
ATOM 728 O O . VAL A 1 93 ? -35.724 -9.682 -9.763 1.00 82.30 573 VAL E O 1
ATOM 732 N N . PRO A 1 94 ? -35.916 -7.438 -9.635 1.00 85.58 574 PRO E N 1
ATOM 733 C CA . PRO A 1 94 ? -35.725 -7.207 -11.063 1.00 83.33 574 PRO E CA 1
ATOM 734 C C . PRO A 1 94 ? -34.467 -7.732 -11.752 1.00 81.15 574 PRO E C 1
ATOM 735 O O . PRO A 1 94 ? -33.409 -7.496 -11.232 1.00 72.97 574 PRO E O 1
ATOM 739 N N . GLY A 1 95 ? -34.629 -8.366 -12.914 1.00 92.71 575 GLY E N 1
ATOM 740 C CA . GLY A 1 95 ? -33.482 -8.851 -13.710 1.00 90.25 575 GLY E CA 1
ATOM 741 C C . GLY A 1 95 ? -32.527 -9.655 -12.872 1.00 85.94 575 GLY E C 1
ATOM 742 O O . GLY A 1 95 ? -31.431 -9.151 -12.574 1.00 82.51 575 GLY E O 1
ATOM 743 N N . SER A 1 96 ? -32.894 -10.894 -12.565 1.00 79.69 576 SER E N 1
ATOM 744 C CA . SER A 1 96 ? -32.062 -11.645 -11.606 1.00 78.29 576 SER E CA 1
ATOM 745 C C . SER A 1 96 ? -31.751 -13.057 -12.067 1.00 84.00 576 SER E C 1
ATOM 746 O O . SER A 1 96 ? -32.449 -13.555 -12.960 1.00 87.17 576 SER E O 1
ATOM 749 N N . CYS A 1 97 ? -30.691 -13.636 -11.510 1.00 80.03 577 CYS E N 1
ATOM 750 C CA . CYS A 1 97 ? -30.384 -15.058 -11.725 1.00 80.01 577 CYS E CA 1
ATOM 751 C C . CYS A 1 97 ? -31.203 -15.740 -10.642 1.00 86.79 577 CYS E C 1
ATOM 752 O O . CYS A 1 97 ? -31.331 -15.155 -9.561 1.00 80.99 577 CYS E O 1
ATOM 755 N N . ASN A 1 98 ? -31.725 -16.921 -10.909 1.00 105.92 578 ASN E N 1
ATOM 756 C CA . ASN A 1 98 ? -32.638 -17.609 -9.987 1.00 101.98 578 ASN E CA 1
ATOM 757 C C . ASN A 1 98 ? -32.080 -18.991 -9.714 1.00 101.46 578 ASN E C 1
ATOM 758 O O . ASN A 1 98 ? -32.001 -19.802 -10.636 1.00 104.80 578 ASN E O 1
ATOM 763 N N . PHE A 1 99 ? -31.735 -19.282 -8.463 1.00 79.68 579 PHE E N 1
ATOM 764 C CA . PHE A 1 99 ? -31.309 -20.629 -8.092 1.00 71.80 579 PHE E CA 1
ATOM 765 C C . PHE A 1 99 ? -32.469 -21.294 -7.354 1.00 69.41 579 PHE E C 1
ATOM 766 O O . PHE A 1 99 ? -32.659 -21.032 -6.158 1.00 69.57 579 PHE E O 1
ATOM 774 N N . PRO A 1 100 ? -33.290 -22.125 -8.000 1.00 66.05 580 PRO E N 1
ATOM 775 C CA . PRO A 1 100 ? -34.503 -22.623 -7.328 1.00 63.50 580 PRO E CA 1
ATOM 776 C C . PRO A 1 100 ? -34.197 -23.662 -6.258 1.00 63.51 580 PRO E C 1
ATOM 777 O O . PRO A 1 100 ? -33.259 -24.458 -6.368 1.00 64.76 580 PRO E O 1
ATOM 781 N N . LEU A 1 101 ? -35.010 -23.644 -5.205 1.00 60.81 581 LEU E N 1
ATOM 782 C CA . LEU A 1 101 ? -34.748 -24.420 -4.003 1.00 57.74 581 LEU E CA 1
ATOM 783 C C . LEU A 1 101 ? -35.823 -25.508 -3.935 1.00 63.04 581 LEU E C 1
ATOM 784 O O . LEU A 1 101 ? -36.955 -25.258 -3.503 1.00 64.57 581 LEU E O 1
ATOM 789 N N . GLU A 1 102 ? -35.475 -26.708 -4.371 1.00 60.31 582 GLU E N 1
ATOM 790 C CA . GLU A 1 102 ? -36.364 -27.866 -4.389 1.00 59.02 582 GLU E CA 1
ATOM 791 C C . GLU A 1 102 ? -36.268 -28.747 -3.142 1.00 60.69 582 GLU E C 1
ATOM 792 O O . GLU A 1 102 ? -35.171 -29.049 -2.658 1.00 58.96 582 GLU E O 1
ATOM 798 N N . ALA A 1 103 ? -37.419 -29.199 -2.639 1.00 62.76 583 ALA E N 1
ATOM 799 C CA . ALA A 1 103 ? -37.452 -30.127 -1.510 1.00 63.85 583 ALA E CA 1
ATOM 800 C C . ALA A 1 103 ? -38.053 -31.458 -1.937 1.00 62.59 583 ALA E C 1
ATOM 801 O O . ALA A 1 103 ? -38.889 -31.515 -2.845 1.00 61.18 583 ALA E O 1
ATOM 803 N N . THR A 1 104 ? -37.630 -32.531 -1.263 1.00 62.18 584 THR E N 1
ATOM 804 C CA . THR A 1 104 ? -38.012 -33.869 -1.698 1.00 61.86 584 THR E CA 1
ATOM 805 C C . THR A 1 104 ? -37.967 -34.880 -0.552 1.00 59.28 584 THR E C 1
ATOM 806 O O . THR A 1 104 ? -37.033 -34.893 0.256 1.00 59.79 584 THR E O 1
ATOM 810 N N . TRP A 1 105 ? -38.979 -35.727 -0.477 1.00 58.52 585 TRP E N 1
ATOM 811 C CA . TRP A 1 105 ? -38.947 -36.809 0.497 1.00 62.96 585 TRP E CA 1
ATOM 812 C C . TRP A 1 105 ? -38.402 -38.050 -0.179 1.00 65.99 585 TRP E C 1
ATOM 813 O O . TRP A 1 105 ? -39.112 -38.742 -0.917 1.00 69.07 585 TRP E O 1
ATOM 824 N N . HIS A 1 106 ? -37.130 -38.308 0.101 1.00 73.45 586 HIS E N 1
ATOM 825 C CA . HIS A 1 106 ? -36.408 -39.523 -0.266 1.00 74.49 586 HIS E CA 1
ATOM 826 C C . HIS A 1 106 ? -36.675 -39.847 -1.742 1.00 74.72 586 HIS E C 1
ATOM 827 O O . HIS A 1 106 ? -36.946 -40.989 -2.130 1.00 73.68 586 HIS E O 1
ATOM 834 N N . TYR A 1 107 ? -36.684 -38.768 -2.545 1.00 64.13 587 TYR E N 1
ATOM 835 C CA . TYR A 1 107 ? -36.647 -38.777 -4.007 1.00 60.76 587 TYR E CA 1
ATOM 836 C C . TYR A 1 107 ? -37.934 -39.304 -4.635 1.00 61.69 587 TYR E C 1
ATOM 837 O O . TYR A 1 107 ? -37.944 -39.736 -5.794 1.00 59.42 587 TYR E O 1
ATOM 846 N N . THR A 1 108 ? -39.034 -39.180 -3.886 1.00 60.28 588 THR E N 1
ATOM 847 C CA . THR A 1 108 ? -40.389 -39.442 -4.349 1.00 53.78 588 THR E CA 1
ATOM 848 C C . THR A 1 108 ? -40.893 -38.277 -5.179 1.00 60.53 588 THR E C 1
ATOM 849 O O . THR A 1 108 ? -40.611 -38.168 -6.379 1.00 61.75 588 THR E O 1
ATOM 853 N N . SER A 1 109 ? -41.628 -37.391 -4.498 1.00 61.31 589 SER E N 1
ATOM 854 C CA . SER A 1 109 ? -42.171 -36.157 -5.034 1.00 51.87 589 SER E CA 1
ATOM 855 C C . SER A 1 109 ? -41.177 -35.045 -4.801 1.00 54.43 589 SER E C 1
ATOM 856 O O . SER A 1 109 ? -40.621 -34.919 -3.705 1.00 55.92 589 SER E O 1
ATOM 859 N N . TYR A 1 110 ? -41.056 -34.182 -5.796 1.00 61.04 590 TYR E N 1
ATOM 860 C CA . TYR A 1 110 ? -40.227 -32.991 -5.764 1.00 58.86 590 TYR E CA 1
ATOM 861 C C . TYR A 1 110 ? -41.116 -31.753 -5.736 1.00 58.66 590 TYR E C 1
ATOM 862 O O . TYR A 1 110 ? -42.103 -31.675 -6.472 1.00 58.21 590 TYR E O 1
ATOM 871 N N . THR A 1 111 ? -40.764 -30.780 -4.896 1.00 70.53 591 THR E N 1
ATOM 872 C CA . THR A 1 111 ? -41.685 -29.686 -4.570 1.00 72.99 591 THR E CA 1
ATOM 873 C C . THR A 1 111 ? -40.921 -28.395 -4.239 1.00 72.09 591 THR E C 1
ATOM 874 O O . THR A 1 111 ? -40.258 -28.301 -3.200 1.00 73.04 591 THR E O 1
ATOM 878 N N . ILE A 1 112 ? -40.988 -27.395 -5.127 1.00 63.86 592 ILE E N 1
ATOM 879 C CA . ILE A 1 112 ? -40.105 -26.227 -5.021 1.00 63.31 592 ILE E CA 1
ATOM 880 C C . ILE A 1 112 ? -40.571 -25.305 -3.905 1.00 62.20 592 ILE E C 1
ATOM 881 O O . ILE A 1 112 ? -41.746 -24.932 -3.844 1.00 65.55 592 ILE E O 1
ATOM 886 N N . VAL A 1 113 ? -39.634 -24.907 -3.038 1.00 58.78 593 VAL E N 1
ATOM 887 C CA . VAL A 1 113 ? -39.933 -24.176 -1.814 1.00 57.84 593 VAL E CA 1
ATOM 888 C C . VAL A 1 113 ? -39.219 -22.836 -1.740 1.00 60.31 593 VAL E C 1
ATOM 889 O O . VAL A 1 113 ? -39.133 -22.257 -0.662 1.00 66.39 593 VAL E O 1
ATOM 893 N N . GLY A 1 114 ? -38.689 -22.330 -2.835 1.00 62.52 594 GLY E N 1
ATOM 894 C CA . GLY A 1 114 ? -38.132 -20.990 -2.822 1.00 64.49 594 GLY E CA 1
ATOM 895 C C . GLY A 1 114 ? -36.972 -20.898 -3.782 1.00 62.11 594 GLY E C 1
ATOM 896 O O . GLY A 1 114 ? -36.768 -21.781 -4.609 1.00 65.28 594 GLY E O 1
ATOM 897 N N . ALA A 1 115 ? -36.214 -19.814 -3.654 1.00 58.61 595 ALA E N 1
ATOM 898 C CA . ALA A 1 115 ? -35.063 -19.688 -4.536 1.00 62.65 595 ALA E CA 1
ATOM 899 C C . ALA A 1 115 ? -34.140 -18.574 -4.050 1.00 65.37 595 ALA E C 1
ATOM 900 O O . ALA A 1 115 ? -34.544 -17.687 -3.295 1.00 72.00 595 ALA E O 1
ATOM 902 N N . LEU A 1 116 ? -32.888 -18.648 -4.479 1.00 61.26 596 LEU E N 1
ATOM 903 C CA . LEU A 1 116 ? -31.882 -17.641 -4.181 1.00 64.59 596 LEU E CA 1
ATOM 904 C C . LEU A 1 116 ? -31.711 -16.744 -5.398 1.00 71.12 596 LEU E C 1
ATOM 905 O O . LEU A 1 116 ? -31.545 -17.239 -6.519 1.00 73.92 596 LEU E O 1
ATOM 910 N N . TYR A 1 117 ? -31.760 -15.433 -5.184 1.00 70.51 597 TYR E N 1
ATOM 911 C CA . TYR A 1 117 ? -31.825 -14.480 -6.283 1.00 69.72 597 TYR E CA 1
ATOM 912 C C . TYR A 1 117 ? -30.527 -13.699 -6.365 1.00 69.47 597 TYR E C 1
ATOM 913 O O . TYR A 1 117 ? -30.107 -13.081 -5.377 1.00 68.73 597 TYR E O 1
ATOM 922 N N . VAL A 1 118 ? -29.903 -13.722 -7.548 1.00 71.57 598 VAL E N 1
ATOM 923 C CA . VAL A 1 118 ? -28.581 -13.145 -7.769 1.00 69.47 598 VAL E CA 1
ATOM 924 C C . VAL A 1 118 ? -28.648 -12.061 -8.842 1.00 71.25 598 VAL E C 1
ATOM 925 O O . VAL A 1 118 ? -29.284 -12.237 -9.888 1.00 73.39 598 VAL E O 1
ATOM 929 N N . THR A 1 119 ? -27.996 -10.930 -8.562 1.00 67.68 599 THR E N 1
ATOM 930 C CA . THR A 1 119 ? -27.931 -9.779 -9.454 1.00 72.24 599 THR E CA 1
ATOM 931 C C . THR A 1 119 ? -26.476 -9.335 -9.596 1.00 69.76 599 THR E C 1
ATOM 932 O O . THR A 1 119 ? -25.750 -9.256 -8.598 1.00 67.05 599 THR E O 1
ATOM 936 N N . TRP A 1 120 ? -26.044 -9.042 -10.826 1.00 69.36 600 TRP E N 1
ATOM 937 C CA . TRP A 1 120 ? -24.615 -8.874 -11.058 1.00 75.43 600 TRP E CA 1
ATOM 938 C C . TRP A 1 120 ? -24.296 -8.017 -12.277 1.00 82.46 600 TRP E C 1
ATOM 939 O O . TRP A 1 120 ? -24.955 -8.100 -13.319 1.00 85.66 600 TRP E O 1
ATOM 950 N N . SER A 1 121 ? -23.234 -7.223 -12.131 1.00 84.02 601 SER E N 1
ATOM 951 C CA . SER A 1 121 ? -22.700 -6.340 -13.161 1.00 86.97 601 SER E CA 1
ATOM 952 C C . SER A 1 121 ? -21.241 -6.719 -13.323 1.00 96.68 601 SER E C 1
ATOM 953 O O . SER A 1 121 ? -20.500 -6.662 -12.339 1.00 96.91 601 SER E O 1
ATOM 956 N N . GLU A 1 122 ? -20.810 -7.127 -14.521 1.00 111.08 602 GLU E N 1
ATOM 957 C CA . GLU A 1 122 ? -19.530 -7.831 -14.536 1.00 112.36 602 GLU E CA 1
ATOM 958 C C . GLU A 1 122 ? -18.464 -6.821 -14.190 1.00 111.53 602 GLU E C 1
ATOM 959 O O . GLU A 1 122 ? -18.548 -5.651 -14.563 1.00 113.50 602 GLU E O 1
ATOM 965 N N . GLY A 1 123 ? -17.464 -7.267 -13.464 1.00 99.49 603 GLY E N 1
ATOM 966 C CA . GLY A 1 123 ? -16.362 -6.372 -13.249 1.00 92.39 603 GLY E CA 1
ATOM 967 C C . GLY A 1 123 ? -15.206 -7.089 -12.610 1.00 89.01 603 GLY E C 1
ATOM 968 O O . GLY A 1 123 ? -15.220 -8.308 -12.420 1.00 88.50 603 GLY E O 1
ATOM 969 N N . ASN A 1 124 ? -14.204 -6.304 -12.275 1.00 84.67 604 ASN E N 1
ATOM 970 C CA . ASN A 1 124 ? -13.000 -6.819 -11.653 1.00 85.95 604 ASN E CA 1
ATOM 971 C C . ASN A 1 124 ? -12.753 -6.146 -10.326 1.00 87.05 604 ASN E C 1
ATOM 972 O O . ASN A 1 124 ? -11.619 -5.827 -9.974 1.00 92.09 604 ASN E O 1
ATOM 977 N N . SER A 1 125 ? -13.819 -5.899 -9.581 1.00 84.43 605 SER E N 1
ATOM 978 C CA . SER A 1 125 ? -13.688 -5.280 -8.275 1.00 83.14 605 SER E CA 1
ATOM 979 C C . SER A 1 125 ? -14.012 -6.231 -7.126 1.00 77.99 605 SER E C 1
ATOM 980 O O . SER A 1 125 ? -13.477 -6.053 -6.031 1.00 73.44 605 SER E O 1
ATOM 983 N N . ILE A 1 126 ? -14.806 -7.277 -7.366 1.00 81.16 606 ILE E N 1
ATOM 984 C CA . ILE A 1 126 ? -15.230 -8.219 -6.335 1.00 73.73 606 ILE E CA 1
ATOM 985 C C . ILE A 1 126 ? -14.808 -9.617 -6.750 1.00 72.52 606 ILE E C 1
ATOM 986 O O . ILE A 1 126 ? -14.969 -10.001 -7.911 1.00 77.42 606 ILE E O 1
ATOM 991 N N . THR A 1 127 ? -14.288 -10.387 -5.802 1.00 71.57 607 THR E N 1
ATOM 992 C CA . THR A 1 127 ? -13.747 -11.707 -6.086 1.00 72.36 607 THR E CA 1
ATOM 993 C C . THR A 1 127 ? -14.475 -12.766 -5.276 1.00 72.34 607 THR E C 1
ATOM 994 O O . THR A 1 127 ? -14.886 -12.521 -4.144 1.00 74.26 607 THR E O 1
ATOM 998 N N . GLY A 1 128 ? -14.604 -13.957 -5.833 1.00 87.25 608 GLY E N 1
ATOM 999 C CA . GLY A 1 128 ? -15.146 -15.026 -5.026 1.00 86.09 608 GLY E CA 1
ATOM 1000 C C . GLY A 1 128 ? -14.075 -15.974 -4.529 1.00 86.43 608 GLY E C 1
ATOM 1001 O O . GLY A 1 128 ? -13.623 -16.826 -5.290 1.00 88.81 608 GLY E O 1
ATOM 1002 N N . VAL A 1 129 ? -13.691 -15.841 -3.270 1.00 76.75 609 VAL E N 1
ATOM 1003 C CA . VAL A 1 129 ? -12.684 -16.749 -2.672 1.00 68.29 609 VAL E CA 1
ATOM 1004 C C . VAL A 1 129 ? -13.447 -17.968 -2.158 1.00 67.52 609 VAL E C 1
ATOM 1005 O O . VAL A 1 129 ? -14.580 -17.799 -1.707 1.00 69.36 609 VAL E O 1
ATOM 1009 N N . PRO A 1 130 ? -12.922 -19.198 -2.306 1.00 71.16 610 PRO E N 1
ATOM 1010 C CA . PRO A 1 130 ? -13.604 -20.395 -1.840 1.00 66.98 610 PRO E CA 1
ATOM 1011 C C . PRO A 1 130 ? -13.321 -20.818 -0.400 1.00 70.65 610 PRO E C 1
ATOM 1012 O O . PRO A 1 130 ? -14.130 -21.507 0.157 1.00 76.52 610 PRO E O 1
ATOM 1016 N N . TYR A 1 131 ? -12.212 -20.369 0.164 1.00 79.04 611 TYR E N 1
ATOM 1017 C CA . TYR A 1 131 ? -11.779 -20.786 1.520 1.00 79.17 611 TYR E CA 1
ATOM 1018 C C . TYR A 1 131 ? -12.925 -20.722 2.530 1.00 78.20 611 TYR E C 1
ATOM 1019 O O . TYR A 1 131 ? -12.792 -21.440 3.540 1.00 78.37 611 TYR E O 1
ATOM 1028 N N . SER B 2 1 ? -72.885 -23.811 7.989 1.00 100.06 19 SER A N 1
ATOM 1029 C CA . SER B 2 1 ? -72.197 -24.223 6.769 1.00 107.87 19 SER A CA 1
ATOM 1030 C C . SER B 2 1 ? -72.535 -25.696 6.445 1.00 106.64 19 SER A C 1
ATOM 1031 O O . SER B 2 1 ? -73.143 -26.390 7.261 1.00 101.49 19 SER A O 1
ATOM 1034 N N . THR B 2 2 ? -72.172 -26.150 5.244 1.00 112.17 20 THR A N 1
ATOM 1035 C CA . THR B 2 2 ? -72.635 -27.445 4.750 1.00 113.81 20 THR A CA 1
ATOM 1036 C C . THR B 2 2 ? -72.122 -28.554 5.660 1.00 113.85 20 THR A C 1
ATOM 1037 O O . THR B 2 2 ? -70.992 -28.495 6.148 1.00 116.27 20 THR A O 1
ATOM 1041 N N . THR B 2 3 ? -73.012 -29.469 6.045 1.00 112.63 21 THR A N 1
ATOM 1042 C CA . THR B 2 3 ? -72.647 -30.533 7.014 1.00 106.13 21 THR A CA 1
ATOM 1043 C C . THR B 2 3 ? -71.408 -31.247 6.506 1.00 107.70 21 THR A C 1
ATOM 1044 O O . THR B 2 3 ? -70.612 -31.682 7.329 1.00 107.51 21 THR A O 1
ATOM 1048 N N . GLU B 2 4 ? -71.269 -31.350 5.188 1.00 129.59 22 GLU A N 1
ATOM 1049 C CA . GLU B 2 4 ? -70.090 -32.031 4.599 1.00 130.05 22 GLU A CA 1
ATOM 1050 C C . GLU B 2 4 ? -68.864 -31.165 4.887 1.00 131.05 22 GLU A C 1
ATOM 1051 O O . GLU B 2 4 ? -67.842 -31.722 5.300 1.00 132.54 22 GLU A O 1
ATOM 1057 N N . ASP B 2 5 ? -68.991 -29.846 4.744 1.00 112.29 23 ASP A N 1
ATOM 1058 C CA . ASP B 2 5 ? -67.875 -28.940 5.105 1.00 109.32 23 ASP A CA 1
ATOM 1059 C C . ASP B 2 5 ? -67.597 -29.106 6.596 1.00 101.19 23 ASP A C 1
ATOM 1060 O O . ASP B 2 5 ? -66.426 -29.067 6.981 1.00 102.25 23 ASP A O 1
ATOM 1065 N N . LEU B 2 6 ? -68.644 -29.280 7.400 1.00 100.10 24 LEU A N 1
ATOM 1066 C CA . LEU B 2 6 ? -68.487 -29.242 8.867 1.00 94.86 24 LEU A CA 1
ATOM 1067 C C . LEU B 2 6 ? -67.852 -30.556 9.309 1.00 100.33 24 LEU A C 1
ATOM 1068 O O . LEU B 2 6 ? -67.233 -30.603 10.380 1.00 99.98 24 LEU A O 1
ATOM 1073 N N . ALA B 2 7 ? -67.998 -31.578 8.479 1.00 102.47 25 ALA A N 1
ATOM 1074 C CA . ALA B 2 7 ? -67.354 -32.879 8.715 1.00 95.65 25 ALA A CA 1
ATOM 1075 C C . ALA B 2 7 ? -65.924 -32.844 8.185 1.00 95.54 25 ALA A C 1
ATOM 1076 O O . ALA B 2 7 ? -65.091 -33.580 8.703 1.00 92.32 25 ALA A O 1
ATOM 1078 N N . LYS B 2 8 ? -65.646 -32.017 7.187 1.00 100.98 26 LYS A N 1
ATOM 1079 C CA . LYS B 2 8 ? -64.234 -31.881 6.779 1.00 101.59 26 LYS A CA 1
ATOM 1080 C C . LYS B 2 8 ? -63.489 -31.269 7.954 1.00 98.34 26 LYS A C 1
ATOM 1081 O O . LYS B 2 8 ? -62.365 -31.673 8.201 1.00 96.27 26 LYS A O 1
ATOM 1087 N N . THR B 2 9 ? -64.108 -30.319 8.642 1.00 93.15 27 THR A N 1
ATOM 1088 C CA . THR B 2 9 ? -63.488 -29.763 9.865 1.00 92.93 27 THR A CA 1
ATOM 1089 C C . THR B 2 9 ? -63.068 -30.939 10.745 1.00 85.34 27 THR A C 1
ATOM 1090 O O . THR B 2 9 ? -61.890 -31.014 11.100 1.00 90.00 27 THR A O 1
ATOM 1094 N N . PHE B 2 10 ? -63.992 -31.844 11.034 1.00 83.44 28 PHE A N 1
ATOM 1095 C CA . PHE B 2 10 ? -63.683 -33.007 11.894 1.00 82.80 28 PHE A CA 1
ATOM 1096 C C . PHE B 2 10 ? -62.488 -33.749 11.316 1.00 81.51 28 PHE A C 1
ATOM 1097 O O . PHE B 2 10 ? -61.528 -33.971 12.047 1.00 82.95 28 PHE A O 1
ATOM 1105 N N . LEU B 2 11 ? -62.568 -34.147 10.052 1.00 80.96 29 LEU A N 1
ATOM 1106 C CA . LEU B 2 11 ? -61.494 -34.979 9.458 1.00 81.30 29 LEU A CA 1
ATOM 1107 C C . LEU B 2 11 ? -60.155 -34.259 9.618 1.00 86.81 29 LEU A C 1
ATOM 1108 O O . LEU B 2 11 ? -59.196 -34.901 10.036 1.00 85.75 29 LEU A O 1
ATOM 1113 N N . GLU B 2 12 ? -60.095 -32.969 9.312 1.00 92.43 30 GLU A N 1
ATOM 1114 C CA . GLU B 2 12 ? -58.815 -32.229 9.372 1.00 92.62 30 GLU A CA 1
ATOM 1115 C C . GLU B 2 12 ? -58.270 -32.279 10.796 1.00 93.21 30 GLU A C 1
ATOM 1116 O O . GLU B 2 12 ? -57.061 -32.499 10.963 1.00 91.11 30 GLU A O 1
ATOM 1122 N N . LYS B 2 13 ? -59.143 -32.087 11.778 1.00 82.53 31 LYS A N 1
ATOM 1123 C CA . LYS B 2 13 ? -58.737 -32.183 13.197 1.00 82.95 31 LYS A CA 1
ATOM 1124 C C . LYS B 2 13 ? -58.148 -33.567 13.442 1.00 84.81 31 LYS A C 1
ATOM 1125 O O . LYS B 2 13 ? -57.024 -33.646 13.947 1.00 85.75 31 LYS A O 1
ATOM 1131 N N . PHE B 2 14 ? -58.899 -34.612 13.099 1.00 84.98 32 PHE A N 1
ATOM 1132 C CA . PHE B 2 14 ? -58.433 -35.997 13.329 1.00 79.95 32 PHE A CA 1
ATOM 1133 C C . PHE B 2 14 ? -57.045 -36.122 12.729 1.00 82.32 32 PHE A C 1
ATOM 1134 O O . PHE B 2 14 ? -56.118 -36.470 13.457 1.00 83.81 32 PHE A O 1
ATOM 1142 N N . ASN B 2 15 ? -56.917 -35.789 11.445 1.00 80.56 33 ASN A N 1
ATOM 1143 C CA . ASN B 2 15 ? -55.702 -36.103 10.648 1.00 84.89 33 ASN A CA 1
ATOM 1144 C C . ASN B 2 15 ? -54.494 -35.278 11.115 1.00 85.30 33 ASN A C 1
ATOM 1145 O O . ASN B 2 15 ? -53.460 -35.341 10.438 1.00 85.08 33 ASN A O 1
ATOM 1150 N N . SER B 2 16 ? -54.624 -34.541 12.221 1.00 85.55 34 SER A N 1
ATOM 1151 C CA . SER B 2 16 ? -53.489 -33.821 12.845 1.00 86.86 34 SER A CA 1
ATOM 1152 C C . SER B 2 16 ? -53.152 -34.444 14.201 1.00 85.57 34 SER A C 1
ATOM 1153 O O . SER B 2 16 ? -51.987 -34.811 14.411 1.00 86.24 34 SER A O 1
ATOM 1156 N N . GLU B 2 17 ? -54.141 -34.578 15.076 1.00 84.36 35 GLU A N 1
ATOM 1157 C CA . GLU B 2 17 ? -53.889 -35.098 16.441 1.00 85.29 35 GLU A CA 1
ATOM 1158 C C . GLU B 2 17 ? -53.511 -36.568 16.334 1.00 85.94 35 GLU A C 1
ATOM 1159 O O . GLU B 2 17 ? -52.774 -37.057 17.194 1.00 84.48 35 GLU A O 1
ATOM 1165 N N . ALA B 2 18 ? -54.001 -37.227 15.290 1.00 91.82 36 ALA A N 1
ATOM 1166 C CA . ALA B 2 18 ? -53.786 -38.676 15.121 1.00 92.63 36 ALA A CA 1
ATOM 1167 C C . ALA B 2 18 ? -52.320 -38.923 14.831 1.00 90.35 36 ALA A C 1
ATOM 1168 O O . ALA B 2 18 ? -51.745 -39.802 15.443 1.00 87.71 36 ALA A O 1
ATOM 1170 N N . GLU B 2 19 ? -51.753 -38.134 13.933 1.00 84.03 37 GLU A N 1
ATOM 1171 C CA . GLU B 2 19 ? -50.444 -38.479 13.355 1.00 79.31 37 GLU A CA 1
ATOM 1172 C C . GLU B 2 19 ? -49.382 -38.232 14.414 1.00 78.08 37 GLU A C 1
ATOM 1173 O O . GLU B 2 19 ? -48.267 -38.723 14.257 1.00 75.35 37 GLU A O 1
ATOM 1179 N N . GLU B 2 20 ? -49.734 -37.535 15.480 1.00 80.29 38 GLU A N 1
ATOM 1180 C CA . GLU B 2 20 ? -48.791 -37.474 16.615 1.00 79.33 38 GLU A CA 1
ATOM 1181 C C . GLU B 2 20 ? -49.037 -38.668 17.535 1.00 70.28 38 GLU A C 1
ATOM 1182 O O . GLU B 2 20 ? -48.080 -39.362 17.861 1.00 69.84 38 GLU A O 1
ATOM 1188 N N . LEU B 2 21 ? -50.278 -38.905 17.919 1.00 70.52 39 LEU A N 1
ATOM 1189 C CA . LEU B 2 21 ? -50.545 -39.983 18.893 1.00 72.98 39 LEU A CA 1
ATOM 1190 C C . LEU B 2 21 ? -50.189 -41.336 18.274 1.00 74.60 39 LEU A C 1
ATOM 1191 O O . LEU B 2 21 ? -49.563 -42.134 18.971 1.00 77.09 39 LEU A O 1
ATOM 1196 N N . SER B 2 22 ? -50.588 -41.594 17.029 1.00 75.81 40 SER A N 1
ATOM 1197 C CA . SER B 2 22 ? -50.156 -42.815 16.308 1.00 73.33 40 SER A CA 1
ATOM 1198 C C . SER B 2 22 ? -48.663 -42.991 16.476 1.00 67.41 40 SER A C 1
ATOM 1199 O O . SER B 2 22 ? -48.266 -43.992 17.042 1.00 66.72 40 SER A O 1
ATOM 1202 N N . HIS B 2 23 ? -47.873 -42.052 15.971 1.00 64.99 41 HIS A N 1
ATOM 1203 C CA . HIS B 2 23 ? -46.408 -42.254 15.978 1.00 61.57 41 HIS A CA 1
ATOM 1204 C C . HIS B 2 23 ? -45.949 -42.528 17.403 1.00 60.14 41 HIS A C 1
ATOM 1205 O O . HIS B 2 23 ? -45.012 -43.293 17.566 1.00 59.49 41 HIS A O 1
ATOM 1212 N N . GLN B 2 24 ? -46.596 -41.950 18.399 1.00 56.19 42 GLN A N 1
ATOM 1213 C CA . GLN B 2 24 ? -46.014 -42.099 19.743 1.00 58.37 42 GLN A CA 1
ATOM 1214 C C . GLN B 2 24 ? -46.396 -43.464 20.301 1.00 60.94 42 GLN A C 1
ATOM 1215 O O . GLN B 2 24 ? -45.637 -44.001 21.112 1.00 61.76 42 GLN A O 1
ATOM 1221 N N . SER B 2 25 ? -47.523 -44.004 19.853 1.00 59.70 43 SER A N 1
ATOM 1222 C CA . SER B 2 25 ? -47.966 -45.347 20.292 1.00 62.59 43 SER A CA 1
ATOM 1223 C C . SER B 2 25 ? -47.092 -46.372 19.602 1.00 61.09 43 SER A C 1
ATOM 1224 O O . SER B 2 25 ? -46.666 -47.337 20.231 1.00 60.12 43 SER A O 1
ATOM 1227 N N . SER B 2 26 ? -46.857 -46.123 18.327 1.00 58.17 44 SER A N 1
ATOM 1228 C CA . SER B 2 26 ? -46.040 -47.005 17.481 1.00 54.52 44 SER A CA 1
ATOM 1229 C C . SER B 2 26 ? -44.638 -47.038 18.061 1.00 58.87 44 SER A C 1
ATOM 1230 O O . SER B 2 26 ? -44.053 -48.116 18.090 1.00 62.76 44 SER A O 1
ATOM 1233 N N . LEU B 2 27 ? -44.145 -45.904 18.546 1.00 57.49 45 LEU A N 1
ATOM 1234 C CA . LEU B 2 27 ? -42.727 -45.819 18.956 1.00 54.89 45 LEU A CA 1
ATOM 1235 C C . LEU B 2 27 ? -42.543 -46.619 20.238 1.00 60.68 45 LEU A C 1
ATOM 1236 O O . LEU B 2 27 ? -41.424 -47.074 20.489 1.00 61.43 45 LEU A O 1
ATOM 1241 N N . ALA B 2 28 ? -43.615 -46.793 21.000 1.00 59.06 46 ALA A N 1
ATOM 1242 C CA . ALA B 2 28 ? -43.532 -47.479 22.302 1.00 58.42 46 ALA A CA 1
ATOM 1243 C C . ALA B 2 28 ? -43.825 -48.959 22.116 1.00 60.97 46 ALA A C 1
ATOM 1244 O O . ALA B 2 28 ? -43.238 -49.770 22.828 1.00 63.53 46 ALA A O 1
ATOM 1246 N N . SER B 2 29 ? -44.687 -49.291 21.169 1.00 63.08 47 SER A N 1
ATOM 1247 C CA . SER B 2 29 ? -44.806 -50.709 20.776 1.00 64.39 47 SER A CA 1
ATOM 1248 C C . SER B 2 29 ? -43.465 -51.176 20.228 1.00 63.22 47 SER A C 1
ATOM 1249 O O . SER B 2 29 ? -43.074 -52.292 20.536 1.00 65.23 47 SER A O 1
ATOM 1252 N N . TRP B 2 30 ? -42.769 -50.319 19.493 1.00 56.20 48 TRP A N 1
ATOM 1253 C CA . TRP B 2 30 ? -41.461 -50.723 18.940 1.00 53.49 48 TRP A CA 1
ATOM 1254 C C . TRP B 2 30 ? -40.578 -51.132 20.099 1.00 56.96 48 TRP A C 1
ATOM 1255 O O . TRP B 2 30 ? -40.108 -52.250 20.099 1.00 56.22 48 TRP A O 1
ATOM 1266 N N . SER B 2 31 ? -40.400 -50.227 21.052 1.00 59.86 49 SER A N 1
ATOM 1267 C CA . SER B 2 31 ? -39.463 -50.443 22.177 1.00 56.73 49 SER A CA 1
ATOM 1268 C C . SER B 2 31 ? -39.807 -51.738 22.894 1.00 61.37 49 SER A C 1
ATOM 1269 O O . SER B 2 31 ? -38.903 -52.503 23.128 1.00 64.74 49 SER A O 1
ATOM 1272 N N . TYR B 2 32 ? -41.072 -51.986 23.200 1.00 60.99 50 TYR A N 1
ATOM 1273 C CA . TYR B 2 32 ? -41.391 -53.268 23.860 1.00 59.97 50 TYR A CA 1
ATOM 1274 C C . TYR B 2 32 ? -40.937 -54.387 22.943 1.00 60.42 50 TYR A C 1
ATOM 1275 O O . TYR B 2 32 ? -40.240 -55.284 23.379 1.00 59.76 50 TYR A O 1
ATOM 1284 N N . ASN B 2 33 ? -41.293 -54.290 21.671 1.00 58.44 51 ASN A N 1
ATOM 1285 C CA . ASN B 2 33 ? -41.152 -55.423 20.728 1.00 57.73 51 ASN A CA 1
ATOM 1286 C C . ASN B 2 33 ? -39.673 -55.630 20.391 1.00 56.33 51 ASN A C 1
ATOM 1287 O O . ASN B 2 33 ? -39.362 -56.551 19.650 1.00 52.01 51 ASN A O 1
ATOM 1292 N N . THR B 2 34 ? -38.810 -54.809 20.972 1.00 57.45 52 THR A N 1
ATOM 1293 C CA . THR B 2 34 ? -37.382 -54.656 20.619 1.00 57.23 52 THR A CA 1
ATOM 1294 C C . THR B 2 34 ? -36.603 -54.750 21.930 1.00 57.68 52 THR A C 1
ATOM 1295 O O . THR B 2 34 ? -35.388 -54.767 21.905 1.00 55.67 52 THR A O 1
ATOM 1299 N N . ASN B 2 35 ? -37.327 -54.931 23.026 1.00 64.99 53 ASN A N 1
ATOM 1300 C CA . ASN B 2 35 ? -36.771 -54.858 24.396 1.00 66.55 53 ASN A CA 1
ATOM 1301 C C . ASN B 2 35 ? -37.901 -55.153 25.370 1.00 69.66 53 ASN A C 1
ATOM 1302 O O . ASN B 2 35 ? -38.358 -54.215 26.027 1.00 71.16 53 ASN A O 1
ATOM 1307 N N . ILE B 2 36 ? -38.373 -56.394 25.417 1.00 65.95 54 ILE A N 1
ATOM 1308 C CA . ILE B 2 36 ? -39.458 -56.706 26.377 1.00 64.25 54 ILE A CA 1
ATOM 1309 C C . ILE B 2 36 ? -38.884 -56.552 27.786 1.00 68.61 54 ILE A C 1
ATOM 1310 O O . ILE B 2 36 ? -37.889 -57.213 28.116 1.00 68.68 54 ILE A O 1
ATOM 1315 N N . THR B 2 37 ? -39.423 -55.575 28.515 1.00 77.12 55 THR A N 1
ATOM 1316 C CA . THR B 2 37 ? -39.081 -55.224 29.914 1.00 75.41 55 THR A CA 1
ATOM 1317 C C . THR B 2 37 ? -40.318 -54.595 30.528 1.00 84.96 55 THR A C 1
ATOM 1318 O O . THR B 2 37 ? -40.994 -53.870 29.820 1.00 90.69 55 THR A O 1
ATOM 1322 N N . ASP B 2 38 ? -40.592 -54.858 31.797 1.00 84.07 56 ASP A N 1
ATOM 1323 C CA . ASP B 2 38 ? -41.921 -54.535 32.368 1.00 86.68 56 ASP A CA 1
ATOM 1324 C C . ASP B 2 38 ? -42.197 -53.036 32.256 1.00 92.11 56 ASP A C 1
ATOM 1325 O O . ASP B 2 38 ? -43.370 -52.668 32.213 1.00 95.46 56 ASP A O 1
ATOM 1330 N N . GLU B 2 39 ? -41.163 -52.202 32.217 1.00 108.56 57 GLU A N 1
ATOM 1331 C CA . GLU B 2 39 ? -41.385 -50.738 32.187 1.00 107.89 57 GLU A CA 1
ATOM 1332 C C . GLU B 2 39 ? -41.644 -50.296 30.753 1.00 106.99 57 GLU A C 1
ATOM 1333 O O . GLU B 2 39 ? -42.239 -49.236 30.575 1.00 109.00 57 GLU A O 1
ATOM 1339 N N . ASN B 2 40 ? -41.241 -51.106 29.778 1.00 94.41 58 ASN A N 1
ATOM 1340 C CA . ASN B 2 40 ? -41.562 -50.821 28.362 1.00 86.35 58 ASN A CA 1
ATOM 1341 C C . ASN B 2 40 ? -42.957 -51.352 28.060 1.00 88.31 58 ASN A C 1
ATOM 1342 O O . ASN B 2 40 ? -43.624 -50.747 27.222 1.00 89.38 58 ASN A O 1
ATOM 1347 N N . VAL B 2 41 ? -43.400 -52.401 28.753 1.00 83.57 59 VAL A N 1
ATOM 1348 C CA . VAL B 2 41 ? -44.829 -52.808 28.643 1.00 85.03 59 VAL A CA 1
ATOM 1349 C C . VAL B 2 41 ? -45.661 -51.629 29.118 1.00 91.28 59 VAL A C 1
ATOM 1350 O O . VAL B 2 41 ? -46.599 -51.249 28.429 1.00 98.55 59 VAL A O 1
ATOM 1354 N N . GLN B 2 42 ? -45.308 -51.086 30.272 1.00 88.18 60 GLN A N 1
ATOM 1355 C CA . GLN B 2 42 ? -46.098 -49.993 30.876 1.00 94.23 60 GLN A CA 1
ATOM 1356 C C . GLN B 2 42 ? -46.203 -48.852 29.878 1.00 93.00 60 GLN A C 1
ATOM 1357 O O . GLN B 2 42 ? -47.321 -4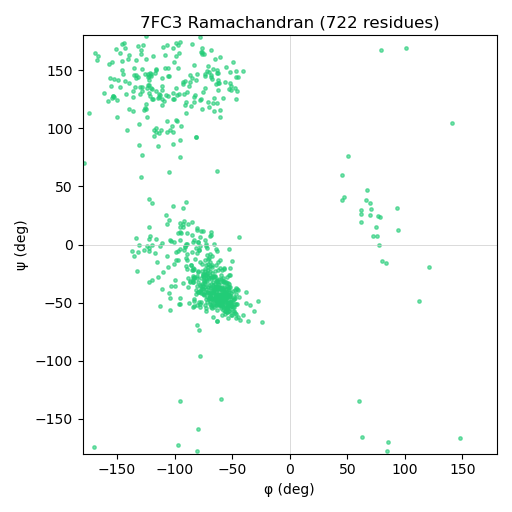8.496 29.505 1.00 97.52 60 GLN A O 1
ATOM 1363 N N . LYS B 2 43 ? -45.066 -48.304 29.473 1.00 89.21 61 LYS A N 1
ATOM 1364 C CA . LYS B 2 43 ? -45.090 -47.146 28.558 1.00 87.22 61 LYS A CA 1
ATOM 1365 C C . LYS B 2 43 ? -45.957 -47.477 27.345 1.00 91.10 61 LYS A C 1
ATOM 1366 O O . LYS B 2 43 ? -46.767 -46.620 26.972 1.00 94.87 61 LYS A O 1
ATOM 1372 N N . MET B 2 44 ? -45.804 -48.674 26.774 1.00 89.78 62 MET A N 1
ATOM 1373 C CA . MET B 2 44 ? -46.597 -49.084 25.589 1.00 87.45 62 MET A CA 1
ATOM 1374 C C . MET B 2 44 ? -48.071 -48.916 25.915 1.00 93.76 62 MET A C 1
ATOM 1375 O O . MET B 2 44 ? -48.771 -48.232 25.161 1.00 96.36 62 MET A O 1
ATOM 1380 N N . ASN B 2 45 ? -48.506 -49.541 26.998 1.00 114.06 63 ASN A N 1
ATOM 1381 C CA . ASN B 2 45 ? -49.931 -49.497 27.377 1.00 116.89 63 ASN A CA 1
ATOM 1382 C C . ASN B 2 45 ? -50.375 -48.039 27.437 1.00 118.79 63 ASN A C 1
ATOM 1383 O O . ASN B 2 45 ? -51.422 -47.719 26.868 1.00 120.42 63 ASN A O 1
ATOM 1388 N N . GLU B 2 46 ? -49.615 -47.195 28.126 1.00 99.75 64 GLU A N 1
ATOM 1389 C CA . GLU B 2 46 ? -50.125 -45.843 28.434 1.00 95.21 64 GLU A CA 1
ATOM 1390 C C . GLU B 2 46 ? -50.420 -45.143 27.116 1.00 90.98 64 GLU A C 1
ATOM 1391 O O . GLU B 2 46 ? -51.482 -44.546 26.992 1.00 92.55 64 GLU A O 1
ATOM 1397 N N . ALA B 2 47 ? -49.492 -45.223 26.173 1.00 91.99 65 ALA A N 1
ATOM 1398 C CA . ALA B 2 47 ? -49.571 -44.386 24.962 1.00 88.60 65 ALA A CA 1
ATOM 1399 C C . ALA B 2 47 ? -50.679 -44.932 24.081 1.00 92.43 65 ALA A C 1
ATOM 1400 O O . ALA B 2 47 ? -51.293 -44.164 23.332 1.00 90.36 65 ALA A O 1
ATOM 1402 N N . GLY B 2 48 ? -50.912 -46.228 24.186 1.00 95.53 66 GLY A N 1
ATOM 1403 C CA . GLY B 2 48 ? -51.976 -46.850 23.393 1.00 94.74 66 GLY A CA 1
ATOM 1404 C C . GLY B 2 48 ? -53.308 -46.587 24.036 1.00 99.74 66 GLY A C 1
ATOM 1405 O O . GLY B 2 48 ? -54.310 -46.624 23.328 1.00 101.66 66 GLY A O 1
ATOM 1406 N N . ALA B 2 49 ? -53.301 -46.322 25.341 1.00 96.81 67 ALA A N 1
ATOM 1407 C CA . ALA B 2 49 ? -54.530 -45.904 26.049 1.00 92.13 67 ALA A CA 1
ATOM 1408 C C . ALA B 2 49 ? -54.850 -44.464 25.669 1.00 88.33 67 ALA A C 1
ATOM 1409 O O . ALA B 2 49 ? -56.031 -44.148 25.536 1.00 87.78 67 ALA A O 1
ATOM 1411 N N . ARG B 2 50 ? -53.821 -43.652 25.454 1.00 82.63 68 ARG A N 1
ATOM 1412 C CA . ARG B 2 50 ? -54.041 -42.320 24.848 1.00 83.44 68 ARG A CA 1
ATOM 1413 C C . ARG B 2 50 ? -54.651 -42.496 23.458 1.00 84.64 68 ARG A C 1
ATOM 1414 O O . ARG B 2 50 ? -55.598 -41.763 23.137 1.00 84.86 68 ARG A O 1
ATOM 1422 N N . TRP B 2 51 ? -54.149 -43.443 22.676 1.00 82.35 69 TRP A N 1
ATOM 1423 C CA . TRP B 2 51 ? -54.668 -43.569 21.295 1.00 83.07 69 TRP A CA 1
ATOM 1424 C C . TRP B 2 51 ? -56.096 -44.077 21.368 1.00 83.73 69 TRP A C 1
ATOM 1425 O O . TRP B 2 51 ? -56.964 -43.478 20.733 1.00 84.76 69 TRP A O 1
ATOM 1436 N N . SER B 2 52 ? -56.310 -45.130 22.141 1.00 82.03 70 SER A N 1
ATOM 1437 C CA . SER B 2 52 ? -57.647 -45.751 22.207 1.00 83.76 70 SER A CA 1
ATOM 1438 C C . SER B 2 52 ? -58.651 -44.667 22.565 1.00 92.01 70 SER A C 1
ATOM 1439 O O . SER B 2 52 ? -59.564 -44.455 21.770 1.00 101.11 70 SER A O 1
ATOM 1442 N N . ALA B 2 53 ? -58.450 -43.999 23.702 1.00 87.43 71 ALA A N 1
ATOM 1443 C CA . ALA B 2 53 ? -59.288 -42.856 24.119 1.00 86.28 71 ALA A CA 1
ATOM 1444 C C . ALA B 2 53 ? -59.694 -42.021 22.906 1.00 93.41 71 ALA A C 1
ATOM 1445 O O . ALA B 2 53 ? -60.887 -41.943 22.604 1.00 101.93 71 ALA A O 1
ATOM 1447 N N . PHE B 2 54 ? -58.717 -41.396 22.265 1.00 86.07 72 PHE A N 1
ATOM 1448 C CA . PHE B 2 54 ? -59.001 -40.467 21.152 1.00 86.87 72 PHE A CA 1
ATOM 1449 C C . PHE B 2 54 ? -59.820 -41.218 20.118 1.00 92.02 72 PHE A C 1
ATOM 1450 O O . PHE B 2 54 ? -60.888 -40.746 19.752 1.00 95.65 72 PHE A O 1
ATOM 1458 N N . TYR B 2 55 ? -59.322 -42.360 19.660 1.00 91.64 73 TYR A N 1
ATOM 1459 C CA . TYR B 2 55 ? -59.941 -42.974 18.461 1.00 94.60 73 TYR A CA 1
ATOM 1460 C C . TYR B 2 55 ? -61.401 -43.281 18.775 1.00 102.28 73 TYR A C 1
ATOM 1461 O O . TYR B 2 55 ? -62.252 -42.928 17.966 1.00 102.52 73 TYR A O 1
ATOM 1470 N N . GLU B 2 56 ? -61.671 -43.888 19.929 1.00 126.96 74 GLU A N 1
ATOM 1471 C CA . GLU B 2 56 ? -63.048 -44.356 20.217 1.00 127.53 74 GLU A CA 1
ATOM 1472 C C . GLU B 2 56 ? -63.949 -43.145 20.472 1.00 127.81 74 GLU A C 1
ATOM 1473 O O . GLU B 2 56 ? -65.144 -43.237 20.175 1.00 129.27 74 GLU A O 1
ATOM 1479 N N . GLU B 2 57 ? -63.380 -42.043 20.957 1.00 105.04 75 GLU A N 1
ATOM 1480 C CA . GLU B 2 57 ? -64.162 -40.804 21.169 1.00 103.77 75 GLU A CA 1
ATOM 1481 C C . GLU B 2 57 ? -64.466 -40.198 19.805 1.00 98.47 75 GLU A C 1
ATOM 1482 O O . GLU B 2 57 ? -65.623 -39.854 19.550 1.00 96.52 75 GLU A O 1
ATOM 1488 N N . GLN B 2 58 ? -63.462 -40.115 18.944 1.00 98.47 76 GLN A N 1
ATOM 1489 C CA . GLN B 2 58 ? -63.679 -39.471 17.632 1.00 91.98 76 GLN A CA 1
ATOM 1490 C C . GLN B 2 58 ? -64.452 -40.418 16.712 1.00 90.30 76 GLN A C 1
ATOM 1491 O O . GLN B 2 58 ? -65.035 -39.938 15.758 1.00 88.09 76 GLN A O 1
ATOM 1497 N N . CYS B 2 59 ? -64.516 -41.705 17.024 1.00 96.58 77 CYS A N 1
ATOM 1498 C CA . CYS B 2 59 ? -65.464 -42.570 16.285 1.00 96.07 77 CYS A CA 1
ATOM 1499 C C . CYS B 2 59 ? -66.868 -42.066 16.577 1.00 95.37 77 CYS A C 1
ATOM 1500 O O . CYS B 2 59 ? -67.660 -41.936 15.647 1.00 94.02 77 CYS A O 1
ATOM 1503 N N . LYS B 2 60 ? -67.151 -41.808 17.846 1.00 92.67 78 LYS A N 1
ATOM 1504 C CA . LYS B 2 60 ? -68.535 -41.481 18.244 1.00 93.94 78 LYS A CA 1
ATOM 1505 C C . LYS B 2 60 ? -68.860 -40.050 17.817 1.00 90.68 78 LYS A C 1
ATOM 1506 O O . LYS B 2 60 ? -70.028 -39.770 17.530 1.00 92.77 78 LYS A O 1
ATOM 1512 N N . LEU B 2 61 ? -67.849 -39.199 17.716 1.00 86.26 79 LEU A N 1
ATOM 1513 C CA . LEU B 2 61 ? -68.083 -37.799 17.313 1.00 84.26 79 LEU A CA 1
ATOM 1514 C C . LEU B 2 61 ? -68.163 -37.748 15.795 1.00 87.33 79 LEU A C 1
ATOM 1515 O O . LEU B 2 61 ? -68.258 -36.645 15.255 1.00 91.19 79 LEU A O 1
ATOM 1520 N N . ALA B 2 62 ? -68.091 -38.903 15.147 1.00 86.07 80 ALA A N 1
ATOM 1521 C CA . ALA B 2 62 ? -68.094 -38.964 13.676 1.00 86.02 80 ALA A CA 1
ATOM 1522 C C . ALA B 2 62 ? -69.365 -39.661 13.235 1.00 91.19 80 ALA A C 1
ATOM 1523 O O . ALA B 2 62 ? -69.848 -39.388 12.144 1.00 96.18 80 ALA A O 1
ATOM 1525 N N . LYS B 2 63 ? -69.883 -40.530 14.086 1.00 91.90 81 LYS A N 1
ATOM 1526 C CA . LYS B 2 63 ? -71.228 -41.091 13.840 1.00 94.63 81 LYS A CA 1
ATOM 1527 C C . LYS B 2 63 ? -72.251 -39.953 13.864 1.00 96.04 81 LYS A C 1
ATOM 1528 O O . LYS B 2 63 ? -73.327 -40.117 13.273 1.00 97.37 81 LYS A O 1
ATOM 1534 N N . THR B 2 64 ? -71.922 -38.835 14.512 1.00 95.83 82 THR A N 1
ATOM 1535 C CA . THR B 2 64 ? -72.851 -37.690 14.588 1.00 102.50 82 THR A CA 1
ATOM 1536 C C . THR B 2 64 ? -72.990 -37.060 13.208 1.00 109.15 82 THR A C 1
ATOM 1537 O O . THR B 2 64 ? -73.814 -36.149 13.071 1.00 109.88 82 THR A O 1
ATOM 1541 N N . TYR B 2 65 ? -72.182 -37.496 12.245 1.00 102.10 83 TYR A N 1
ATOM 1542 C CA . TYR B 2 65 ? -72.108 -36.849 10.916 1.00 96.51 83 TYR A CA 1
ATOM 1543 C C . TYR B 2 65 ? -72.647 -37.816 9.871 1.00 93.65 83 TYR A C 1
ATOM 1544 O O . TYR B 2 65 ? -71.892 -38.664 9.403 1.00 96.76 83 TYR A O 1
ATOM 1553 N N . PRO B 2 66 ? -73.932 -37.712 9.486 1.00 88.28 84 PRO A N 1
ATOM 1554 C CA . PRO B 2 66 ? -74.606 -38.764 8.755 1.00 86.36 84 PRO A CA 1
ATOM 1555 C C . PRO B 2 66 ? -74.065 -38.872 7.334 1.00 88.80 84 PRO A C 1
ATOM 1556 O O . PRO B 2 66 ? -73.687 -37.890 6.762 1.00 92.20 84 PRO A O 1
ATOM 1560 N N . LEU B 2 67 ? -74.082 -40.083 6.806 1.00 87.86 85 LEU A N 1
ATOM 1561 C CA . LEU B 2 67 ? -73.255 -40.453 5.641 1.00 87.03 85 LEU A CA 1
ATOM 1562 C C . LEU B 2 67 ? -74.036 -40.144 4.366 1.00 87.28 85 LEU A C 1
ATOM 1563 O O . LEU B 2 67 ? -73.429 -39.705 3.393 1.00 90.05 85 LEU A O 1
ATOM 1568 N N . GLU B 2 68 ? -75.346 -40.348 4.389 1.00 78.38 86 GLU A N 1
ATOM 1569 C CA . GLU B 2 68 ? -76.171 -40.031 3.203 1.00 80.58 86 GLU A CA 1
ATOM 1570 C C . GLU B 2 68 ? -75.988 -38.549 2.887 1.00 87.33 86 GLU A C 1
ATOM 1571 O O . GLU B 2 68 ? -75.961 -38.192 1.701 1.00 90.03 86 GLU A O 1
ATOM 1577 N N . GLU B 2 69 ? -75.769 -37.755 3.934 1.00 88.75 87 GLU A N 1
ATOM 1578 C CA . GLU B 2 69 ? -75.789 -36.277 3.854 1.00 86.51 87 GLU A CA 1
ATOM 1579 C C . GLU B 2 69 ? -74.454 -35.796 3.297 1.00 88.52 87 GLU A C 1
ATOM 1580 O O . GLU B 2 69 ? -74.328 -34.598 3.039 1.00 96.24 87 GLU A O 1
ATOM 1586 N N . ILE B 2 70 ? -73.491 -36.699 3.133 1.00 91.29 88 ILE A N 1
ATOM 1587 C CA . ILE B 2 70 ? -72.176 -36.271 2.581 1.00 98.62 88 ILE A CA 1
ATOM 1588 C C . ILE B 2 70 ? -72.008 -36.860 1.184 1.00 100.15 88 ILE A C 1
ATOM 1589 O O . ILE B 2 70 ? -72.494 -37.974 0.926 1.00 93.34 88 ILE A O 1
ATOM 1594 N N . GLN B 2 71 ? -71.395 -36.089 0.285 1.00 106.38 89 GLN A N 1
ATOM 1595 C CA . GLN B 2 71 ? -71.472 -36.359 -1.175 1.00 106.16 89 GLN A CA 1
ATOM 1596 C C . GLN B 2 71 ? -70.054 -36.544 -1.713 1.00 108.59 89 GLN A C 1
ATOM 1597 O O . GLN B 2 71 ? -69.876 -37.315 -2.671 1.00 108.05 89 GLN A O 1
ATOM 1603 N N . ASN B 2 72 ? -69.095 -35.843 -1.110 1.00 120.99 90 ASN A N 1
ATOM 1604 C CA . ASN B 2 72 ? -67.655 -36.026 -1.420 1.00 125.45 90 ASN A CA 1
ATOM 1605 C C . ASN B 2 72 ? -67.268 -37.455 -1.031 1.00 123.59 90 ASN A C 1
ATOM 1606 O O . ASN B 2 72 ? -67.436 -37.807 0.144 1.00 123.78 90 ASN A O 1
ATOM 1611 N N . LEU B 2 73 ? -66.768 -38.235 -1.991 1.00 116.32 91 LEU A N 1
ATOM 1612 C CA . LEU B 2 73 ? -66.532 -39.682 -1.760 1.00 113.60 91 LEU A CA 1
ATOM 1613 C C . LEU B 2 73 ? -65.090 -39.894 -1.290 1.00 107.66 91 LEU A C 1
ATOM 1614 O O . LEU B 2 73 ? -64.632 -41.051 -1.307 1.00 106.93 91 LEU A O 1
ATOM 1619 N N . THR B 2 74 ? -64.411 -38.824 -0.874 1.00 101.45 92 THR A N 1
ATOM 1620 C CA . THR B 2 74 ? -63.268 -38.990 0.038 1.00 97.82 92 THR A CA 1
ATOM 1621 C C . THR B 2 74 ? -63.798 -38.791 1.449 1.00 93.57 92 THR A C 1
ATOM 1622 O O . THR B 2 74 ? -63.560 -39.651 2.291 1.00 90.50 92 THR A O 1
ATOM 1626 N N . VAL B 2 75 ? -64.514 -37.703 1.684 1.00 91.67 93 VAL A N 1
ATOM 1627 C CA . VAL B 2 75 ? -64.911 -37.439 3.088 1.00 88.60 93 VAL A CA 1
ATOM 1628 C C . VAL B 2 75 ? -65.931 -38.495 3.498 1.00 90.74 93 VAL A C 1
ATOM 1629 O O . VAL B 2 75 ? -66.104 -38.686 4.695 1.00 89.49 93 VAL A O 1
ATOM 1633 N N . LYS B 2 76 ? -66.557 -39.169 2.535 1.00 89.50 94 LYS A N 1
ATOM 1634 C CA . LYS B 2 76 ? -67.486 -40.255 2.912 1.00 85.52 94 LYS A CA 1
ATOM 1635 C C . LYS B 2 76 ? -66.626 -41.414 3.396 1.00 90.41 94 LYS A C 1
ATOM 1636 O O . LYS B 2 76 ? -66.777 -41.815 4.549 1.00 87.70 94 LYS A O 1
ATOM 1642 N N . ARG B 2 77 ? -65.717 -41.864 2.536 1.00 90.35 95 ARG A N 1
ATOM 1643 C CA . ARG B 2 77 ? -64.774 -42.957 2.852 1.00 88.27 95 ARG A CA 1
ATOM 1644 C C . ARG B 2 77 ? -64.191 -42.731 4.239 1.00 89.90 95 ARG A C 1
ATOM 1645 O O . ARG B 2 77 ? -64.356 -43.608 5.086 1.00 90.32 95 ARG A O 1
ATOM 1653 N N . GLN B 2 78 ? -63.476 -41.619 4.411 1.00 83.51 96 GLN A N 1
ATOM 1654 C CA . GLN B 2 78 ? -62.733 -41.355 5.662 1.00 76.85 96 GLN A CA 1
ATOM 1655 C C . GLN B 2 78 ? -63.711 -41.473 6.828 1.00 82.33 96 GLN A C 1
ATOM 1656 O O . GLN B 2 78 ? -63.376 -42.128 7.823 1.00 81.29 96 GLN A O 1
ATOM 1662 N N . LEU B 2 79 ? -64.899 -40.892 6.690 1.00 82.03 97 LEU A N 1
ATOM 1663 C CA . LEU B 2 79 ? -65.813 -40.840 7.848 1.00 80.80 97 LEU A CA 1
ATOM 1664 C C . LEU B 2 79 ? -66.301 -42.250 8.101 1.00 84.19 97 LEU A C 1
ATOM 1665 O O . LEU B 2 79 ? -66.276 -42.673 9.251 1.00 87.13 97 LEU A O 1
ATOM 1670 N N . GLN B 2 80 ? -66.704 -42.938 7.041 1.00 82.72 98 GLN A N 1
ATOM 1671 C CA . GLN B 2 80 ? -67.281 -44.291 7.195 1.00 85.76 98 GLN A CA 1
ATOM 1672 C C . GLN B 2 80 ? -66.349 -45.097 8.087 1.00 85.60 98 GLN A C 1
ATOM 1673 O O . GLN B 2 80 ? -66.824 -45.837 8.947 1.00 88.18 98 GLN A O 1
ATOM 1679 N N . ALA B 2 81 ? -65.058 -44.904 7.880 1.00 85.53 99 ALA A N 1
ATOM 1680 C CA . ALA B 2 81 ? -64.037 -45.786 8.457 1.00 82.57 99 ALA A CA 1
ATOM 1681 C C . ALA B 2 81 ? -63.950 -45.486 9.936 1.00 86.31 99 ALA A C 1
ATOM 1682 O O . ALA B 2 81 ? -64.024 -46.427 10.728 1.00 92.56 99 ALA A O 1
ATOM 1684 N N . LEU B 2 82 ? -63.789 -44.209 10.267 1.00 84.13 100 LEU A N 1
ATOM 1685 C CA . LEU B 2 82 ? -63.778 -43.788 11.687 1.00 87.80 100 LEU A CA 1
ATOM 1686 C C . LEU B 2 82 ? -65.007 -44.389 12.351 1.00 94.97 100 LEU A C 1
ATOM 1687 O O . LEU B 2 82 ? -64.852 -45.185 13.275 1.00 101.07 100 LEU A O 1
ATOM 1692 N N . GLN B 2 83 ? -66.173 -44.011 11.846 1.00 92.92 101 GLN A N 1
ATOM 1693 C CA . GLN B 2 83 ? -67.466 -44.393 12.446 1.00 97.57 101 GLN A CA 1
ATOM 1694 C C . GLN B 2 83 ? -67.424 -45.862 12.837 1.00 105.04 101 GLN A C 1
ATOM 1695 O O . GLN B 2 83 ? -67.514 -46.154 14.036 1.00 107.31 101 GLN A O 1
ATOM 1701 N N . GLN B 2 84 ? -67.314 -46.737 11.844 1.00 104.57 102 GLN A N 1
ATOM 1702 C CA . GLN B 2 84 ? -67.711 -48.152 12.013 1.00 111.91 102 GLN A CA 1
ATOM 1703 C C . GLN B 2 84 ? -67.101 -48.696 13.305 1.00 123.66 102 GLN A C 1
ATOM 1704 O O . GLN B 2 84 ? -67.855 -49.150 14.180 1.00 124.11 102 GLN A O 1
ATOM 1710 N N . SER B 2 85 ? -65.780 -48.632 13.412 1.00 137.79 103 SER A N 1
ATOM 1711 C CA . SER B 2 85 ? -65.022 -49.585 14.251 1.00 138.32 103 SER A CA 1
ATOM 1712 C C . SER B 2 85 ? -65.141 -49.225 15.734 1.00 142.20 103 SER A C 1
ATOM 1713 O O . SER B 2 85 ? -65.564 -48.101 16.056 1.00 144.53 103 SER A O 1
ATOM 1716 N N . GLY B 2 86 ? -64.751 -50.163 16.594 1.00 129.83 104 GLY A N 1
ATOM 1717 C CA . GLY B 2 86 ? -64.494 -49.861 18.006 1.00 124.12 104 GLY A CA 1
ATOM 1718 C C . GLY B 2 86 ? -64.982 -50.975 18.898 1.00 130.07 104 GLY A C 1
ATOM 1719 O O . GLY B 2 86 ? -66.185 -51.026 19.141 1.00 134.89 104 GLY A O 1
ATOM 1720 N N . SER B 2 87 ? -64.064 -51.785 19.425 1.00 120.44 105 SER A N 1
ATOM 1721 C CA . SER B 2 87 ? -64.280 -52.583 20.659 1.00 118.54 105 SER A CA 1
ATOM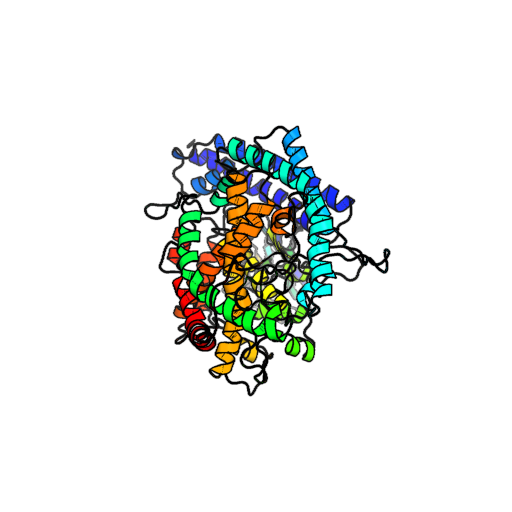 1722 C C . SER B 2 87 ? -64.505 -51.658 21.857 1.00 117.13 105 SER A C 1
ATOM 1723 O O . SER B 2 87 ? -63.685 -51.683 22.794 1.00 113.57 105 SER A O 1
ATOM 1726 N N . SER B 2 88 ? -65.586 -50.880 21.826 1.00 114.08 106 SER A N 1
ATOM 1727 C CA . SER B 2 88 ? -65.716 -49.635 22.613 1.00 106.28 106 SER A CA 1
ATOM 1728 C C . SER B 2 88 ? -67.108 -49.656 23.218 1.00 95.33 106 SER A C 1
ATOM 1729 O O . SER B 2 88 ? -67.405 -48.839 24.099 1.00 89.25 106 SER A O 1
ATOM 1732 N N . VAL B 2 89 ? -67.894 -50.617 22.751 1.00 91.84 107 VAL A N 1
ATOM 1733 C CA . VAL B 2 89 ? -69.339 -50.717 23.060 1.00 86.47 107 VAL A CA 1
ATOM 1734 C C . VAL B 2 89 ? -69.499 -51.628 24.274 1.00 88.08 107 VAL A C 1
ATOM 1735 O O . VAL B 2 89 ? -70.620 -52.090 24.530 1.00 83.64 107 VAL A O 1
ATOM 1739 N N . LEU B 2 90 ? -68.408 -51.834 25.010 1.00 87.37 108 LEU A N 1
ATOM 1740 C CA . LEU B 2 90 ? -68.357 -52.839 26.097 1.00 85.48 108 LEU A CA 1
ATOM 1741 C C . LEU B 2 90 ? -68.144 -52.144 27.441 1.00 87.63 108 LEU A C 1
ATOM 1742 O O . LEU B 2 90 ? -67.493 -51.091 27.473 1.00 89.20 108 LEU A O 1
ATOM 1747 N N . SER B 2 91 ? -68.664 -52.761 28.500 1.00 81.81 109 SER A N 1
ATOM 1748 C CA . SER B 2 91 ? -68.450 -52.334 29.902 1.00 83.50 109 SER A CA 1
ATOM 1749 C C . SER B 2 91 ? -66.975 -52.073 30.142 1.00 89.88 109 SER A C 1
ATOM 1750 O O . SER B 2 91 ? -66.176 -52.908 29.754 1.00 96.45 109 SER A O 1
ATOM 1753 N N . ALA B 2 92 ? -66.653 -50.965 30.790 1.00 88.93 110 ALA A N 1
ATOM 1754 C CA . ALA B 2 92 ? -65.273 -50.708 31.192 1.00 91.28 110 ALA A CA 1
ATOM 1755 C C . ALA B 2 92 ? -64.670 -51.945 31.853 1.00 93.97 110 ALA A C 1
ATOM 1756 O O . ALA B 2 92 ? -63.496 -52.284 31.631 1.00 92.55 110 ALA A O 1
ATOM 1758 N N . ASP B 2 93 ? -65.483 -52.666 32.625 1.00 108.01 111 ASP A N 1
ATOM 1759 C CA . ASP B 2 93 ? -65.009 -53.895 33.239 1.00 107.23 111 ASP A CA 1
ATOM 1760 C C . ASP B 2 93 ? -64.788 -54.983 32.200 1.00 106.13 111 ASP A C 1
ATOM 1761 O O . ASP B 2 93 ? -63.762 -55.677 32.225 1.00 107.67 111 ASP A O 1
ATOM 1766 N N . LYS B 2 94 ? -65.736 -55.165 31.280 1.00 92.19 112 LYS A N 1
ATOM 1767 C CA . LYS B 2 94 ? -65.551 -56.270 30.346 1.00 88.29 112 LYS A CA 1
ATOM 1768 C C . LYS B 2 94 ? -64.505 -55.961 29.282 1.00 85.83 112 LYS A C 1
ATOM 1769 O O . LYS B 2 94 ? -63.788 -56.875 28.856 1.00 86.77 112 LYS A O 1
ATOM 1775 N N . SER B 2 95 ? -64.295 -54.690 28.985 1.00 83.81 113 SER A N 1
ATOM 1776 C CA . SER B 2 95 ? -63.177 -54.335 28.084 1.00 81.59 113 SER A CA 1
ATOM 1777 C C . SER B 2 95 ? -61.852 -54.723 28.728 1.00 79.69 113 SER A C 1
ATOM 1778 O O . SER B 2 95 ? -60.915 -55.045 28.000 1.00 79.59 113 SER A O 1
ATOM 1781 N N . LYS B 2 96 ? -61.787 -54.693 30.049 1.00 81.44 114 LYS A N 1
ATOM 1782 C CA . LYS B 2 96 ? -60.477 -54.746 30.732 1.00 79.88 114 LYS A CA 1
ATOM 1783 C C . LYS B 2 96 ? -60.131 -56.212 30.894 1.00 80.60 114 LYS A C 1
ATOM 1784 O O . LYS B 2 96 ? -58.951 -56.579 30.839 1.00 81.45 114 LYS A O 1
ATOM 1790 N N . ARG B 2 97 ? -61.172 -57.013 31.050 1.00 81.47 115 ARG A N 1
ATOM 1791 C CA . ARG B 2 97 ? -61.009 -58.476 31.091 1.00 78.69 115 ARG A CA 1
ATOM 1792 C C . ARG B 2 97 ? -60.477 -58.926 29.739 1.00 76.16 115 ARG A C 1
ATOM 1793 O O . ARG B 2 97 ? -59.476 -59.626 29.739 1.00 78.92 115 ARG A O 1
ATOM 1801 N N . LEU B 2 98 ? -61.120 -58.539 28.640 1.00 74.90 116 LEU A N 1
ATOM 1802 C CA . LEU B 2 98 ? -60.643 -58.993 27.314 1.00 69.86 116 LEU A CA 1
ATOM 1803 C C . LEU B 2 98 ? -59.147 -58.776 27.273 1.00 74.08 116 LEU A C 1
ATOM 1804 O O . LEU B 2 98 ? -58.437 -59.703 26.955 1.00 75.35 116 LEU A O 1
ATOM 1809 N N . ASN B 2 99 ? -58.703 -57.580 27.614 1.00 89.14 117 ASN A N 1
ATOM 1810 C CA . ASN B 2 99 ? -57.299 -57.199 27.352 1.00 87.53 117 ASN A CA 1
ATOM 1811 C C . ASN B 2 99 ? -56.373 -57.996 28.265 1.00 84.87 117 ASN A C 1
ATOM 1812 O O . ASN B 2 99 ? -55.234 -58.225 27.882 1.00 83.16 117 ASN A O 1
ATOM 1817 N N . GLU B 2 100 ? -56.859 -58.437 29.412 1.00 82.51 118 GLU A N 1
ATOM 1818 C CA . GLU B 2 100 ? -56.015 -59.298 30.265 1.00 82.01 118 GLU A CA 1
ATOM 1819 C C . GLU B 2 100 ? -55.954 -60.678 29.632 1.00 78.20 118 GLU A C 1
ATOM 1820 O O . GLU B 2 100 ? -54.882 -61.251 29.610 1.00 77.50 118 GLU A O 1
ATOM 1826 N N . ILE B 2 101 ? -57.093 -61.177 29.159 1.00 74.96 119 ILE A N 1
ATOM 1827 C CA . ILE B 2 101 ? -57.176 -62.512 28.507 1.00 64.03 119 ILE A CA 1
ATOM 1828 C C . ILE B 2 101 ? -56.229 -62.475 27.323 1.00 59.45 119 ILE A C 1
ATOM 1829 O O . ILE B 2 101 ? -55.390 -63.349 27.219 1.00 58.68 119 ILE A O 1
ATOM 1834 N N . LEU B 2 102 ? -56.331 -61.427 26.526 1.00 64.12 120 LEU A N 1
ATOM 1835 C CA . LEU B 2 102 ? -55.553 -61.285 25.278 1.00 61.86 120 LEU A CA 1
ATOM 1836 C C . LEU B 2 102 ? -54.076 -61.218 25.632 1.00 59.82 120 LEU A C 1
ATOM 1837 O O . LEU B 2 102 ? -53.290 -61.871 24.959 1.00 54.04 120 LEU A O 1
ATOM 1842 N N . ASN B 2 103 ? -53.731 -60.447 26.649 1.00 64.24 121 ASN A N 1
ATOM 1843 C CA . ASN B 2 103 ? -52.299 -60.239 26.940 1.00 62.24 121 ASN A CA 1
ATOM 1844 C C . ASN B 2 103 ? -51.797 -61.493 27.627 1.00 56.66 121 ASN A C 1
ATOM 1845 O O . ASN B 2 103 ? -50.620 -61.811 27.467 1.00 57.43 121 ASN A O 1
ATOM 1850 N N . THR B 2 104 ? -52.676 -62.183 28.345 1.00 58.30 122 THR A N 1
ATOM 1851 C CA . THR B 2 104 ? -52.248 -63.445 28.926 1.00 54.83 122 THR A CA 1
ATOM 1852 C C . THR B 2 104 ? -52.022 -64.488 27.853 1.00 49.02 122 THR A C 1
ATOM 1853 O O . THR B 2 104 ? -50.974 -65.133 27.844 1.00 48.42 122 THR A O 1
ATOM 1857 N N . MET B 2 105 ? -52.999 -64.700 26.962 1.00 46.96 123 MET A N 1
ATOM 1858 C CA . MET B 2 105 ? -52.770 -65.640 25.863 1.00 45.30 123 MET A CA 1
ATOM 1859 C C . MET B 2 105 ? -51.477 -65.305 25.141 1.00 45.52 123 MET A C 1
ATOM 1860 O O . MET B 2 105 ? -50.656 -66.195 24.895 1.00 44.48 123 MET A O 1
ATOM 1865 N N . SER B 2 106 ? -51.232 -64.017 24.873 1.00 49.33 124 SER A N 1
ATOM 1866 C CA . SER B 2 106 ? -50.021 -63.685 24.142 1.00 45.34 124 SER A CA 1
ATOM 1867 C C . SER B 2 106 ? -48.797 -64.123 24.910 1.00 46.05 124 SER A C 1
ATOM 1868 O O . SER B 2 106 ? -47.886 -64.728 24.331 1.00 45.60 124 SER A O 1
ATOM 1871 N N . THR B 2 107 ? -48.753 -63.843 26.214 1.00 44.89 125 THR A N 1
ATOM 1872 C CA . THR B 2 107 ? -47.482 -64.107 26.882 1.00 47.91 125 THR A CA 1
ATOM 1873 C C . THR B 2 107 ? -47.335 -65.572 27.287 1.00 47.51 125 THR A C 1
ATOM 1874 O O . THR B 2 107 ? -46.205 -66.078 27.340 1.00 45.89 125 THR A O 1
ATOM 1878 N N . ILE B 2 108 ? -48.444 -66.276 27.538 1.00 47.14 126 ILE A N 1
ATOM 1879 C CA . ILE B 2 108 ? -48.389 -67.732 27.629 1.00 43.25 126 ILE A CA 1
ATOM 1880 C C . ILE B 2 108 ? -47.754 -68.299 26.375 1.00 42.61 126 ILE A C 1
ATOM 1881 O O . ILE B 2 108 ? -46.862 -69.147 26.448 1.00 45.31 126 ILE A O 1
ATOM 1886 N N . TYR B 2 109 ? -48.177 -67.823 25.205 1.00 41.91 127 TYR A N 1
ATOM 1887 C CA . TYR B 2 109 ? -47.546 -68.285 23.976 1.00 39.88 127 TYR A CA 1
ATOM 1888 C C . TYR B 2 109 ? -46.071 -67.882 23.938 1.00 42.89 127 TYR A C 1
ATOM 1889 O O . TYR B 2 109 ? -45.205 -68.722 23.649 1.00 39.79 127 TYR A O 1
ATOM 1898 N N . SER B 2 110 ? -45.772 -66.603 24.271 1.00 43.66 128 SER A N 1
ATOM 1899 C CA . SER B 2 110 ? -44.412 -66.049 24.221 1.00 38.83 128 SER A CA 1
ATOM 1900 C C . SER B 2 110 ? -43.439 -66.836 25.073 1.00 43.40 128 SER A C 1
ATOM 1901 O O . SER B 2 110 ? -42.243 -66.861 24.779 1.00 46.63 128 SER A O 1
ATOM 1904 N N . THR B 2 111 ? -43.912 -67.414 26.176 1.00 47.26 129 THR A N 1
ATOM 1905 C CA . THR B 2 111 ? -43.029 -67.836 27.253 1.00 45.21 129 THR A CA 1
ATOM 1906 C C . THR B 2 111 ? -43.179 -69.305 27.598 1.00 48.12 129 THR A C 1
ATOM 1907 O O . THR B 2 111 ? -42.532 -69.754 28.549 1.00 54.60 129 THR A O 1
ATOM 1911 N N . GLY B 2 112 ? -44.082 -69.970 26.900 1.00 45.96 130 GLY A N 1
ATOM 1912 C CA . GLY B 2 112 ? -44.343 -71.394 27.091 1.00 40.69 130 GLY A CA 1
ATOM 1913 C C . GLY B 2 112 ? -43.078 -72.164 26.918 1.00 46.36 130 GLY A C 1
ATOM 1914 O O . GLY B 2 112 ? -42.298 -71.853 26.035 1.00 50.37 130 GLY A O 1
ATOM 1915 N N . LYS B 2 113 ? -42.914 -73.152 27.771 1.00 48.54 131 LYS A N 1
ATOM 1916 C CA . LYS B 2 113 ? -41.714 -73.997 27.807 1.00 54.15 131 LYS A CA 1
ATOM 1917 C C . LYS B 2 113 ? -42.173 -75.446 27.897 1.00 54.78 131 LYS A C 1
ATOM 1918 O O . LYS B 2 113 ? -43.184 -75.705 28.540 1.00 61.63 131 LYS A O 1
ATOM 1924 N N . VAL B 2 114 ? -41.451 -76.328 27.226 1.00 54.29 132 VAL A N 1
ATOM 1925 C CA . VAL B 2 114 ? -41.722 -77.786 27.202 1.00 60.43 132 VAL A CA 1
ATOM 1926 C C . VAL B 2 114 ? -40.401 -78.457 27.518 1.00 61.00 132 VAL A C 1
ATOM 1927 O O . VAL B 2 114 ? -39.403 -78.115 26.905 1.00 63.43 132 VAL A O 1
ATOM 1931 N N . CYS B 2 115 ? -40.428 -79.370 28.467 1.00 60.18 133 CYS A N 1
ATOM 1932 C CA . CYS B 2 115 ? -39.322 -79.579 29.409 1.00 66.13 133 CYS A CA 1
ATOM 1933 C C . CYS B 2 115 ? -38.913 -81.042 29.248 1.00 67.39 133 CYS A C 1
ATOM 1934 O O . CYS B 2 115 ? -39.802 -81.891 29.253 1.00 66.32 133 CYS A O 1
ATOM 1937 N N . ASN B 2 116 ? -37.621 -81.306 29.072 1.00 73.93 134 ASN A N 1
ATOM 1938 C CA . ASN B 2 116 ? -37.115 -82.680 28.863 1.00 73.91 134 ASN A CA 1
ATOM 1939 C C . ASN B 2 116 ? -37.548 -83.480 30.069 1.00 76.99 134 ASN A C 1
ATOM 1940 O O . ASN B 2 116 ? -37.233 -83.063 31.180 1.00 80.97 134 ASN A O 1
ATOM 1945 N N . PRO B 2 117 ? -38.231 -84.623 29.914 1.00 70.19 135 PRO A N 1
ATOM 1946 C CA . PRO B 2 117 ? -38.537 -85.458 31.064 1.00 66.36 135 PRO A CA 1
ATOM 1947 C C . PRO B 2 117 ? -37.301 -86.144 31.662 1.00 59.93 135 PRO A C 1
ATOM 1948 O O . PRO B 2 117 ? -37.408 -86.663 32.724 1.00 62.53 135 PRO A O 1
ATOM 1952 N N . SER B 2 118 ? -36.172 -86.108 30.957 1.00 63.15 136 SER A N 1
ATOM 1953 C CA . SER B 2 118 ? -34.862 -86.584 31.454 1.00 59.78 136 SER A CA 1
ATOM 1954 C C . SER B 2 118 ? -34.208 -85.535 32.336 1.00 64.70 136 SER A C 1
ATOM 1955 O O . SER B 2 118 ? -33.774 -85.892 33.439 1.00 63.92 136 SER A O 1
ATOM 1958 N N . ASN B 2 119 ? -34.091 -84.305 31.846 1.00 66.19 137 ASN A N 1
ATOM 1959 C CA . ASN B 2 119 ? -33.440 -83.226 32.627 1.00 64.52 137 ASN A CA 1
ATOM 1960 C C . ASN B 2 119 ? -34.490 -82.171 32.898 1.00 71.20 137 ASN A C 1
ATOM 1961 O O . ASN B 2 119 ? -34.766 -81.400 31.996 1.00 79.03 137 ASN A O 1
ATOM 1966 N N . PRO B 2 120 ? -35.111 -82.116 34.082 1.00 66.65 138 PRO A N 1
ATOM 1967 C CA . PRO B 2 120 ? -36.166 -81.161 34.307 1.00 65.84 138 PRO A CA 1
ATOM 1968 C C . PRO B 2 120 ? -35.666 -79.710 34.310 1.00 70.41 138 PRO A C 1
ATOM 1969 O O . PRO B 2 120 ? -36.477 -78.828 34.301 1.00 76.05 138 PRO A O 1
ATOM 1973 N N . GLN B 2 121 ? -34.354 -79.507 34.316 1.00 78.26 139 GLN A N 1
ATOM 1974 C CA . GLN B 2 121 ? -33.790 -78.144 34.223 1.00 78.23 139 GLN A CA 1
ATOM 1975 C C . GLN B 2 121 ? -33.673 -77.753 32.754 1.00 76.98 139 GLN A C 1
ATOM 1976 O O . GLN B 2 121 ? -33.553 -76.555 32.483 1.00 79.84 139 GLN A O 1
ATOM 1982 N N . GLU B 2 122 ? -33.715 -78.722 31.844 1.00 73.81 140 GLU A N 1
ATOM 1983 C CA . GLU B 2 122 ? -33.682 -78.412 30.392 1.00 74.71 140 GLU A CA 1
ATOM 1984 C C . GLU B 2 122 ? -35.111 -78.266 29.910 1.00 70.94 140 GLU A C 1
ATOM 1985 O O . GLU B 2 122 ? -35.859 -79.224 30.010 1.00 69.23 140 GLU A O 1
ATOM 1991 N N . CYS B 2 123 ? -35.433 -77.090 29.396 1.00 69.75 141 CYS A N 1
ATOM 1992 C CA . CYS B 2 123 ? -36.833 -76.697 29.174 1.00 70.15 141 CYS A CA 1
ATOM 1993 C C . CYS B 2 123 ? -36.860 -75.684 28.034 1.00 71.47 141 CYS A C 1
ATOM 1994 O O . CYS B 2 123 ? -36.097 -74.721 28.104 1.00 76.16 141 CYS A O 1
ATOM 1997 N N . LEU B 2 124 ? -37.686 -75.927 27.016 1.00 61.86 142 LEU A N 1
ATOM 1998 C CA . LEU B 2 124 ? -37.455 -75.409 25.652 1.00 57.31 142 LEU A CA 1
ATOM 1999 C C . LEU B 2 124 ? -38.638 -74.533 25.242 1.00 55.31 142 LEU A C 1
ATOM 2000 O O . LEU B 2 124 ? -39.751 -74.873 25.605 1.00 52.59 142 LEU A O 1
ATOM 2005 N N . LEU B 2 125 ? -38.382 -73.464 24.485 1.00 54.76 143 LEU A N 1
ATOM 2006 C CA . LEU B 2 125 ? -39.447 -72.566 23.978 1.00 52.94 143 LEU A CA 1
ATOM 2007 C C . LEU B 2 125 ? -39.570 -72.804 22.478 1.00 49.82 143 LEU A C 1
ATOM 2008 O O . LEU B 2 125 ? -38.702 -73.481 21.945 1.00 49.95 143 LEU A O 1
ATOM 2013 N N . LEU B 2 126 ? -40.681 -72.360 21.895 1.00 51.31 144 LEU A N 1
ATOM 2014 C CA . LEU B 2 126 ? -40.932 -72.559 20.454 1.00 48.61 144 LEU A CA 1
ATOM 2015 C C . LEU B 2 126 ? -39.777 -71.895 19.742 1.00 51.22 144 LEU A C 1
ATOM 2016 O O . LEU B 2 126 ? -39.025 -72.574 19.063 1.00 51.41 144 LEU A O 1
ATOM 2021 N N . GLU B 2 127 ? -39.662 -70.603 19.964 1.00 90.21 145 GLU A N 1
ATOM 2022 C CA . GLU B 2 127 ? -38.534 -69.801 19.485 1.00 90.21 145 GLU A CA 1
ATOM 2023 C C . GLU B 2 127 ? -37.576 -69.661 20.650 1.00 90.21 145 GLU A C 1
ATOM 2024 O O . GLU B 2 127 ? -37.911 -68.932 21.582 1.00 90.21 145 GLU A O 1
ATOM 2030 N N . PRO B 2 128 ? -36.415 -70.343 20.648 1.00 57.21 146 PRO A N 1
ATOM 2031 C CA . PRO B 2 128 ? -35.871 -70.932 19.448 1.00 49.22 146 PRO A CA 1
ATOM 2032 C C . PRO B 2 128 ? -35.769 -72.446 19.255 1.00 49.76 146 PRO A C 1
ATOM 2033 O O . PRO B 2 128 ? -35.353 -72.818 18.200 1.00 50.23 146 PRO A O 1
ATOM 2037 N N . GLY B 2 129 ? -36.162 -73.269 20.222 1.00 54.16 147 GLY A N 1
ATOM 2038 C CA . GLY B 2 129 ? -35.743 -74.680 20.221 1.00 50.48 147 GLY A CA 1
ATOM 2039 C C . GLY B 2 129 ? -36.755 -75.607 19.601 1.00 50.67 147 GLY A C 1
ATOM 2040 O O . GLY B 2 129 ? -36.365 -76.465 18.826 1.00 52.19 147 GLY A O 1
ATOM 2041 N N . LEU B 2 130 ? -38.012 -75.462 19.960 1.00 49.11 148 LEU A N 1
ATOM 2042 C CA . LEU B 2 130 ? -38.996 -76.484 19.581 1.00 46.33 148 LEU A CA 1
ATOM 2043 C C . LEU B 2 130 ? -39.292 -76.335 18.101 1.00 51.73 148 LEU A C 1
ATOM 2044 O O . LEU B 2 130 ? -39.572 -77.329 17.458 1.00 52.68 148 LEU A O 1
ATOM 2049 N N . ASP B 2 131 ? -39.254 -75.112 17.596 1.00 61.91 149 ASP A N 1
ATOM 2050 C CA . ASP B 2 131 ? -39.510 -74.929 16.149 1.00 63.37 149 ASP A CA 1
ATOM 2051 C C . ASP B 2 131 ? -38.307 -75.509 15.413 1.00 59.67 149 ASP A C 1
ATOM 2052 O O . ASP B 2 131 ? -38.504 -76.141 14.392 1.00 60.30 149 ASP A O 1
ATOM 2057 N N . ALA B 2 132 ? -37.123 -75.374 15.983 1.00 52.08 150 ALA A N 1
ATOM 2058 C CA . ALA B 2 132 ? -35.939 -75.935 15.315 1.00 55.19 150 ALA A CA 1
ATOM 2059 C C . ALA B 2 132 ? -36.044 -77.450 15.232 1.00 50.91 150 ALA A C 1
ATOM 2060 O O . ALA B 2 132 ? -35.684 -77.995 14.206 1.00 48.00 150 ALA A O 1
ATOM 2062 N N . ILE B 2 133 ? -36.464 -78.093 16.306 1.00 49.79 151 ILE A N 1
ATOM 2063 C CA . ILE B 2 133 ? -36.718 -79.550 16.217 1.00 47.31 151 ILE A CA 1
ATOM 2064 C C . ILE B 2 133 ? -37.662 -79.721 15.035 1.00 51.17 151 ILE A C 1
ATOM 2065 O O . ILE B 2 133 ? -37.302 -80.403 14.100 1.00 51.66 151 ILE A O 1
ATOM 2070 N N . MET B 2 134 ? -38.816 -79.074 15.060 1.00 49.95 152 MET A N 1
ATOM 2071 C CA . MET B 2 134 ? -39.915 -79.518 14.179 1.00 48.39 152 MET A CA 1
ATOM 2072 C C . MET B 2 134 ? -39.561 -79.184 12.734 1.00 51.83 152 MET A C 1
ATOM 2073 O O . MET B 2 134 ? -40.081 -79.852 11.844 1.00 51.08 152 MET A O 1
ATOM 2078 N N . GLU B 2 135 ? -38.667 -78.220 12.533 1.00 49.63 153 GLU A N 1
ATOM 2079 C CA . GLU B 2 135 ? -38.184 -77.843 11.187 1.00 47.23 153 GLU A CA 1
ATOM 2080 C C . GLU B 2 135 ? -37.097 -78.811 10.747 1.00 47.11 153 GLU A C 1
ATOM 2081 O O . GLU B 2 135 ? -37.137 -79.210 9.587 1.00 49.53 153 GLU A O 1
ATOM 2087 N N . ASN B 2 136 ? -36.177 -79.182 11.639 1.00 45.03 154 ASN A N 1
ATOM 2088 C CA . ASN B 2 136 ? -35.034 -79.976 11.184 1.00 44.44 154 ASN A CA 1
ATOM 2089 C C . ASN B 2 136 ? -35.147 -81.468 11.436 1.00 43.57 154 ASN A C 1
ATOM 2090 O O . ASN B 2 136 ? -34.506 -82.247 10.726 1.00 41.44 154 ASN A O 1
ATOM 2095 N N . SER B 2 137 ? -35.840 -81.893 12.484 1.00 45.61 155 SER A N 1
ATOM 2096 C CA . SER B 2 137 ? -35.635 -83.256 12.959 1.00 46.13 155 SER A CA 1
ATOM 2097 C C . SER B 2 137 ? -36.237 -84.257 11.974 1.00 46.97 155 SER A C 1
ATOM 2098 O O . SER B 2 137 ? -37.151 -83.939 11.203 1.00 49.11 155 SER A O 1
ATOM 2101 N N . LYS B 2 138 ? -35.682 -85.462 11.963 1.00 41.97 156 LYS A N 1
ATOM 2102 C CA . LYS B 2 138 ? -36.301 -86.549 11.238 1.00 42.58 156 LYS A CA 1
ATOM 2103 C C . LYS B 2 138 ? -36.727 -87.654 12.171 1.00 47.66 156 LYS A C 1
ATOM 2104 O O . LYS B 2 138 ? -37.156 -88.710 11.691 1.00 54.19 156 LYS A O 1
ATOM 2110 N N . ASP B 2 139 ? -36.589 -87.468 13.479 1.00 48.11 157 ASP A N 1
ATOM 2111 C CA . ASP B 2 139 ? -36.835 -88.538 14.440 1.00 49.00 157 ASP A CA 1
ATOM 2112 C C . ASP B 2 139 ? -38.298 -88.497 14.861 1.00 47.39 157 ASP A C 1
ATOM 2113 O O . ASP B 2 139 ? -38.727 -87.555 15.520 1.00 47.78 157 ASP A O 1
ATOM 2118 N N . TYR B 2 140 ? -39.052 -89.534 14.490 1.00 47.35 158 TYR A N 1
ATOM 2119 C CA . TYR B 2 140 ? -40.491 -89.578 14.749 1.00 47.57 158 TYR A CA 1
ATOM 2120 C C . TYR B 2 140 ? -40.819 -89.273 16.210 1.00 52.14 158 TYR A C 1
ATOM 2121 O O . TYR B 2 140 ? -41.770 -88.529 16.503 1.00 50.99 158 TYR A O 1
ATOM 2130 N N . ASN B 2 141 ? -40.039 -89.820 17.148 1.00 52.32 159 ASN A N 1
ATOM 2131 C CA . ASN B 2 141 ? -40.426 -89.662 18.543 1.00 50.81 159 ASN A CA 1
ATOM 2132 C C . ASN B 2 141 ? -39.984 -88.332 19.129 1.00 49.57 159 ASN A C 1
ATOM 2133 O O . ASN B 2 141 ? -40.674 -87.800 20.002 1.00 49.46 159 ASN A O 1
ATOM 2138 N N . GLN B 2 142 ? -38.886 -87.754 18.638 1.00 50.13 160 GLN A N 1
ATOM 2139 C CA . GLN B 2 142 ? -38.545 -86.388 19.023 1.00 46.07 160 GLN A CA 1
ATOM 2140 C C . GLN B 2 142 ? -39.569 -85.396 18.473 1.00 48.34 160 GLN A C 1
ATOM 2141 O O . GLN B 2 142 ? -40.074 -84.535 19.212 1.00 49.33 160 GLN A O 1
ATOM 2147 N N . ARG B 2 143 ? -39.989 -85.585 17.242 1.00 50.85 161 ARG A N 1
ATOM 2148 C CA . ARG B 2 143 ? -41.019 -84.692 16.686 1.00 45.27 161 ARG A CA 1
ATOM 2149 C C . ARG B 2 143 ? -42.238 -84.745 17.597 1.00 43.17 161 ARG A C 1
ATOM 2150 O O . ARG B 2 143 ? -42.740 -83.707 17.938 1.00 38.53 161 ARG A O 1
ATOM 2158 N N . LEU B 2 144 ? -42.666 -85.928 17.994 1.00 46.93 162 LEU A N 1
ATOM 2159 C CA . LEU B 2 144 ? -43.924 -86.078 18.766 1.00 44.90 162 LEU A CA 1
ATOM 2160 C C . LEU B 2 144 ? -43.734 -85.492 20.153 1.00 43.07 162 LEU A C 1
ATOM 2161 O O . LEU B 2 144 ? -44.632 -84.813 20.591 1.00 42.57 162 LEU A O 1
ATOM 2166 N N . TRP B 2 145 ? -42.597 -85.720 20.797 1.00 43.39 163 TRP A N 1
ATOM 2167 C CA . TRP B 2 145 ? -42.355 -85.024 22.081 1.00 44.41 163 TRP A CA 1
ATOM 2168 C C . TRP B 2 145 ? -42.653 -83.554 21.874 1.00 47.31 163 TRP A C 1
ATOM 2169 O O . TRP B 2 145 ? -43.476 -83.011 22.606 1.00 46.37 163 TRP A O 1
ATOM 2180 N N . ALA B 2 146 ? -41.974 -82.936 20.923 1.00 42.54 164 ALA A N 1
ATOM 2181 C CA . ALA B 2 146 ? -42.170 -81.50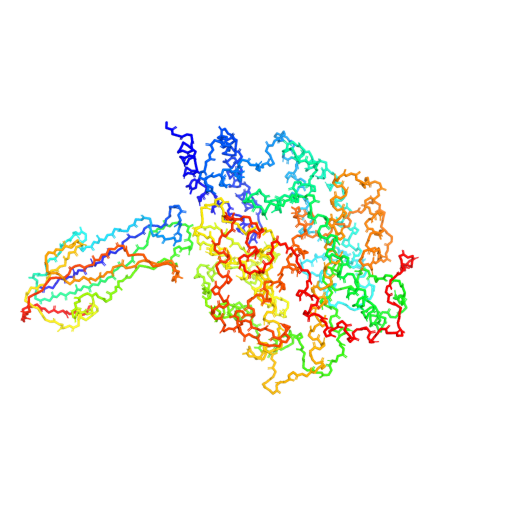2 20.821 1.00 42.67 164 ALA A CA 1
ATOM 2182 C C . ALA B 2 146 ? -43.611 -81.184 20.467 1.00 44.16 164 ALA A C 1
ATOM 2183 O O . ALA B 2 146 ? -44.244 -80.329 21.090 1.00 50.20 164 ALA A O 1
ATOM 2185 N N . TRP B 2 147 ? -44.143 -81.865 19.455 1.00 47.01 165 TRP A N 1
ATOM 2186 C CA . TRP B 2 147 ? -45.456 -81.532 18.897 1.00 47.37 165 TRP A CA 1
ATOM 2187 C C . TRP B 2 147 ? -46.526 -81.623 19.960 1.00 43.12 165 TRP A C 1
ATOM 2188 O O . TRP B 2 147 ? -47.450 -80.797 20.012 1.00 42.39 165 TRP A O 1
ATOM 2199 N N . GLU B 2 148 ? -46.434 -82.673 20.768 1.00 41.82 166 GLU A N 1
ATOM 2200 C CA . GLU B 2 148 ? -47.353 -82.948 21.841 1.00 42.22 166 GLU A CA 1
ATOM 2201 C C . GLU B 2 148 ? -47.074 -82.086 23.047 1.00 47.28 166 GLU A C 1
ATOM 2202 O O . GLU B 2 148 ? -48.010 -81.641 23.714 1.00 45.33 166 GLU A O 1
ATOM 2208 N N . GLY B 2 149 ? -45.799 -81.890 23.383 1.00 48.48 167 GLY A N 1
ATOM 2209 C CA . GLY B 2 149 ? -45.473 -81.081 24.538 1.00 48.27 167 GLY A CA 1
ATOM 2210 C C . GLY B 2 149 ? -46.058 -79.696 24.412 1.00 50.89 167 GLY A C 1
ATOM 2211 O O . GLY B 2 149 ? -46.675 -79.188 25.342 1.00 56.14 167 GLY A O 1
ATOM 2212 N N . TRP B 2 150 ? -45.897 -79.084 23.246 1.00 45.34 168 TRP A N 1
ATOM 2213 C CA . TRP B 2 150 ? -46.453 -77.762 23.020 1.00 43.23 168 TRP A CA 1
ATOM 2214 C C . TRP B 2 150 ? -47.978 -77.778 23.183 1.00 43.39 168 TRP A C 1
ATOM 2215 O O . TRP B 2 150 ? -48.524 -77.081 24.039 1.00 47.05 168 TRP A O 1
ATOM 2226 N N . ARG B 2 151 ? -48.627 -78.740 22.570 1.00 43.93 169 ARG A N 1
ATOM 2227 C CA . ARG B 2 151 ? -50.098 -78.751 22.623 1.00 43.25 169 ARG A CA 1
ATOM 2228 C C . ARG B 2 151 ? -50.542 -79.078 24.040 1.00 48.41 169 ARG A C 1
ATOM 2229 O O . ARG B 2 151 ? -51.517 -78.478 24.480 1.00 49.58 169 ARG A O 1
ATOM 2237 N N . SER B 2 152 ? -49.882 -80.018 24.711 1.00 49.01 170 SER A N 1
ATOM 2238 C CA . SER B 2 152 ? -50.380 -80.393 26.023 1.00 49.73 170 SER A CA 1
ATOM 2239 C C . SER B 2 152 ? -50.030 -79.379 27.101 1.00 54.74 170 SER A C 1
ATOM 2240 O O . SER B 2 152 ? -50.810 -79.178 28.042 1.00 58.61 170 SER A O 1
ATOM 2243 N N . GLU B 2 153 ? -48.868 -78.752 27.037 1.00 64.83 171 GLU A N 1
ATOM 2244 C CA . GLU B 2 153 ? -48.552 -77.947 28.188 1.00 69.20 171 GLU A CA 1
ATOM 2245 C C . GLU B 2 153 ? -48.810 -76.456 27.972 1.00 65.62 171 GLU A C 1
ATOM 2246 O O . GLU B 2 153 ? -48.936 -75.740 28.971 1.00 66.16 171 GLU A O 1
ATOM 2252 N N . VAL B 2 154 ? -48.965 -75.949 26.740 1.00 51.60 172 VAL A N 1
ATOM 2253 C CA . VAL B 2 154 ? -49.458 -74.586 26.547 1.00 49.01 172 VAL A CA 1
ATOM 2254 C C . VAL B 2 154 ? -50.856 -74.564 25.939 1.00 45.24 172 VAL A C 1
ATOM 2255 O O . VAL B 2 154 ? -51.643 -73.682 26.283 1.00 50.19 172 VAL A O 1
ATOM 2259 N N . GLY B 2 155 ? -51.184 -75.453 24.992 1.00 43.31 173 GLY A N 1
ATOM 2260 C CA . GLY B 2 155 ? -52.535 -75.433 24.446 1.00 44.71 173 GLY A CA 1
ATOM 2261 C C . GLY B 2 155 ? -53.588 -75.619 25.525 1.00 49.55 173 GLY A C 1
ATOM 2262 O O . GLY B 2 155 ? -54.606 -74.899 25.562 1.00 49.89 173 GLY A O 1
ATOM 2263 N N . LYS B 2 156 ? -53.339 -76.564 26.439 1.00 47.47 174 LYS A N 1
ATOM 2264 C CA . LYS B 2 156 ? -54.218 -76.740 27.581 1.00 43.14 174 LYS A CA 1
ATOM 2265 C C . LYS B 2 156 ? -54.368 -75.433 28.330 1.00 44.83 174 LYS A C 1
ATOM 2266 O O . LYS B 2 156 ? -55.496 -74.953 28.515 1.00 45.18 174 LYS A O 1
ATOM 2272 N N . GLN B 2 157 ? -53.237 -74.795 28.705 1.00 47.11 175 GLN A N 1
ATOM 2273 C CA . GLN B 2 157 ? -53.344 -73.538 29.453 1.00 45.92 175 GLN A CA 1
ATOM 2274 C C . GLN B 2 157 ? -54.238 -72.562 28.715 1.00 45.39 175 GLN A C 1
ATOM 2275 O O . GLN B 2 157 ? -55.045 -71.855 29.329 1.00 46.64 175 GLN A O 1
ATOM 2281 N N . LEU B 2 158 ? -54.122 -72.539 27.391 1.00 43.69 176 LEU A N 1
ATOM 2282 C CA . LEU B 2 158 ? -54.868 -71.584 26.594 1.00 43.29 176 LEU A CA 1
ATOM 2283 C C . LEU B 2 158 ? -56.374 -71.837 26.626 1.00 46.76 176 LEU A C 1
ATOM 2284 O O . LEU B 2 158 ? -57.150 -70.889 26.470 1.00 46.57 176 LEU A O 1
ATOM 2289 N N . ARG B 2 159 ? -56.804 -73.095 26.830 1.00 48.31 177 ARG A N 1
ATOM 2290 C CA . ARG B 2 159 ? -58.216 -73.450 26.631 1.00 44.80 177 ARG A CA 1
ATOM 2291 C C . ARG B 2 159 ? -59.212 -72.607 27.456 1.00 45.68 177 ARG A C 1
ATOM 2292 O O . ARG B 2 159 ? -60.133 -72.010 26.858 1.00 46.48 177 ARG A O 1
ATOM 2300 N N . PRO B 2 160 ? -59.079 -72.469 28.780 1.00 44.73 178 PRO A N 1
ATOM 2301 C CA . PRO B 2 160 ? -60.050 -71.626 29.532 1.00 46.66 178 PRO A CA 1
ATOM 2302 C C . PRO B 2 160 ? -60.099 -70.166 29.081 1.00 48.31 178 PRO A C 1
ATOM 2303 O O . PRO B 2 160 ? -61.192 -69.571 28.918 1.00 48.81 178 PRO A O 1
ATOM 2307 N N . LEU B 2 161 ? -58.920 -69.549 28.941 1.00 45.98 179 LEU A N 1
ATOM 2308 C CA . LEU B 2 161 ? -58.845 -68.237 28.323 1.00 45.36 179 LEU A CA 1
ATOM 2309 C C . LEU B 2 161 ? -59.574 -68.209 26.980 1.00 49.17 179 LEU A C 1
ATOM 2310 O O . LEU B 2 161 ? -60.394 -67.315 26.742 1.00 54.93 179 LEU A O 1
ATOM 2315 N N . TYR B 2 162 ? -59.297 -69.168 26.085 1.00 46.32 180 TYR A N 1
ATOM 2316 C CA . TYR B 2 162 ? -59.909 -69.084 24.764 1.00 44.68 180 TYR A CA 1
ATOM 2317 C C . TYR B 2 162 ? -61.422 -69.063 24.881 1.00 45.89 180 TYR A C 1
ATOM 2318 O O . TYR B 2 162 ? -62.099 -68.341 24.139 1.00 46.22 180 TYR A O 1
ATOM 2327 N N . GLU B 2 163 ? -61.972 -69.839 25.813 1.00 46.48 181 GLU A N 1
ATOM 2328 C CA . GLU B 2 163 ? -63.424 -69.857 25.944 1.00 46.91 181 GLU A CA 1
ATOM 2329 C C . GLU B 2 163 ? -63.944 -68.481 26.339 1.00 46.07 181 GLU A C 1
ATOM 2330 O O . GLU B 2 163 ? -64.880 -67.959 25.713 1.00 49.00 181 GLU A O 1
ATOM 2336 N N . GLU B 2 164 ? -63.342 -67.852 27.364 1.00 48.71 182 GLU A N 1
ATOM 2337 C CA . GLU B 2 164 ? -63.824 -66.500 27.675 1.00 48.80 182 GLU A CA 1
ATOM 2338 C C . GLU B 2 164 ? -63.672 -65.598 26.479 1.00 47.52 182 GLU A C 1
ATOM 2339 O O . GLU B 2 164 ? -64.539 -64.754 26.226 1.00 49.46 182 GLU A O 1
ATOM 2345 N N . TYR B 2 165 ? -62.563 -65.757 25.748 1.00 47.38 183 TYR A N 1
ATOM 2346 C CA . TYR B 2 165 ? -62.228 -64.860 24.647 1.00 43.81 183 TYR A CA 1
ATOM 2347 C C . TYR B 2 165 ? -63.286 -64.917 23.564 1.00 45.24 183 TYR A C 1
ATOM 2348 O O . TYR B 2 165 ? -63.690 -63.879 23.035 1.00 43.10 183 TYR A O 1
ATOM 2357 N N . VAL B 2 166 ? -63.759 -66.116 23.220 1.00 50.39 184 VAL A N 1
ATOM 2358 C CA . VAL B 2 166 ? -64.836 -66.156 22.240 1.00 44.70 184 VAL A CA 1
ATOM 2359 C C . VAL B 2 166 ? -66.084 -65.526 22.823 1.00 44.21 184 VAL A C 1
ATOM 2360 O O . VAL B 2 166 ? -66.767 -64.771 22.136 1.00 51.79 184 VAL A O 1
ATOM 2364 N N . VAL B 2 167 ? -66.382 -65.752 24.100 1.00 43.02 185 VAL A N 1
ATOM 2365 C CA . VAL B 2 167 ? -67.618 -65.155 24.618 1.00 50.39 185 VAL A CA 1
ATOM 2366 C C . VAL B 2 167 ? -67.583 -63.623 24.429 1.00 55.16 185 VAL A C 1
ATOM 2367 O O . VAL B 2 167 ? -68.457 -63.026 23.777 1.00 54.82 185 VAL A O 1
ATOM 2371 N N . LEU B 2 168 ? -66.512 -62.985 24.906 1.00 55.20 186 LEU A N 1
ATOM 2372 C CA . LEU B 2 168 ? -66.440 -61.522 24.918 1.00 50.06 186 LEU A CA 1
ATOM 2373 C C . LEU B 2 168 ? -66.210 -60.926 23.522 1.00 53.62 186 LEU A C 1
ATOM 2374 O O . LEU B 2 168 ? -66.722 -59.847 23.222 1.00 55.98 186 LEU A O 1
ATOM 2379 N N . LYS B 2 169 ? -65.420 -61.568 22.651 1.00 55.40 187 LYS A N 1
ATOM 2380 C CA . LYS B 2 169 ? -65.315 -61.011 21.303 1.00 54.62 187 LYS A CA 1
ATOM 2381 C C . LYS B 2 169 ? -66.619 -61.206 20.542 1.00 57.07 187 LYS A C 1
ATOM 2382 O O . LYS B 2 169 ? -66.957 -60.376 19.691 1.00 58.51 187 LYS A O 1
ATOM 2388 N N . ASN B 2 170 ? -67.390 -62.259 20.860 1.00 54.09 188 ASN A N 1
ATOM 2389 C CA . ASN B 2 170 ? -68.717 -62.379 20.276 1.00 54.01 188 ASN A CA 1
ATOM 2390 C C . ASN B 2 170 ? -69.606 -61.266 20.785 1.00 58.04 188 ASN A C 1
ATOM 2391 O O . ASN B 2 170 ? -70.413 -60.699 20.036 1.00 64.06 188 ASN A O 1
ATOM 2396 N N . GLU B 2 171 ? -69.440 -60.904 22.044 1.00 57.11 189 GLU A N 1
ATOM 2397 C CA . GLU B 2 171 ? -70.225 -59.794 22.554 1.00 57.97 189 GLU A CA 1
ATOM 2398 C C . GLU B 2 171 ? -69.832 -58.496 21.866 1.00 60.11 189 GLU A C 1
ATOM 2399 O O . GLU B 2 171 ? -70.703 -57.753 21.404 1.00 64.49 189 GLU A O 1
ATOM 2405 N N . MET B 2 172 ? -68.521 -58.211 21.782 1.00 60.48 190 MET A N 1
ATOM 2406 C CA . MET B 2 172 ? -68.055 -57.007 21.098 1.00 59.14 190 MET A CA 1
ATOM 2407 C C . MET B 2 172 ? -68.592 -56.967 19.678 1.00 61.25 190 MET A C 1
ATOM 2408 O O . MET B 2 172 ? -69.006 -55.907 19.178 1.00 66.71 190 MET A O 1
ATOM 2413 N N . ALA B 2 173 ? -68.638 -58.129 19.034 1.00 59.35 191 ALA A N 1
ATOM 2414 C CA . ALA B 2 173 ? -69.148 -58.225 17.676 1.00 61.35 191 ALA A CA 1
ATOM 2415 C C . ALA B 2 173 ? -70.610 -57.828 17.613 1.00 58.51 191 ALA A C 1
ATOM 2416 O O . ALA B 2 173 ? -70.986 -56.927 16.865 1.00 62.71 191 ALA A O 1
ATOM 2418 N N . ARG B 2 174 ? -71.453 -58.491 18.396 1.00 57.57 192 ARG A N 1
ATOM 2419 C CA . ARG B 2 174 ? -72.882 -58.239 18.263 1.00 61.79 192 ARG A CA 1
ATOM 2420 C C . ARG B 2 174 ? -73.278 -56.849 18.750 1.00 65.53 192 ARG A C 1
ATOM 2421 O O . ARG B 2 174 ? -74.308 -56.316 18.330 1.00 62.66 192 ARG A O 1
ATOM 2429 N N . ALA B 2 175 ? -72.482 -56.246 19.611 1.00 70.01 193 ALA A N 1
ATOM 2430 C CA . ALA B 2 175 ? -72.774 -54.909 20.067 1.00 68.69 193 ALA A CA 1
ATOM 2431 C C . ALA B 2 175 ? -72.235 -53.819 19.134 1.00 76.15 193 ALA A C 1
ATOM 2432 O O . ALA B 2 175 ? -72.685 -52.671 19.244 1.00 80.03 193 ALA A O 1
ATOM 2434 N N . ASN B 2 176 ? -71.280 -54.114 18.232 1.00 68.90 194 ASN A N 1
ATOM 2435 C CA . ASN B 2 176 ? -71.160 -53.313 17.010 1.00 66.78 194 ASN A CA 1
ATOM 2436 C C . ASN B 2 176 ? -72.031 -53.823 15.870 1.00 64.67 194 ASN A C 1
ATOM 2437 O O . ASN B 2 176 ? -71.774 -53.484 14.708 1.00 65.54 194 ASN A O 1
ATOM 2442 N N . ASN B 2 177 ? -73.026 -54.650 16.167 1.00 63.02 195 ASN A N 1
ATOM 2443 C CA . ASN B 2 177 ? -74.113 -54.981 15.249 1.00 66.12 195 ASN A CA 1
ATOM 2444 C C . ASN B 2 177 ? -73.723 -55.982 14.146 1.00 66.03 195 ASN A C 1
ATOM 2445 O O . ASN B 2 177 ? -74.351 -56.027 13.081 1.00 62.53 195 ASN A O 1
ATOM 2450 N N . TYR B 2 178 ? -72.700 -56.805 14.374 1.00 66.55 196 TYR A N 1
ATOM 2451 C CA . TYR B 2 178 ? -72.340 -57.935 13.527 1.00 61.37 196 TYR A CA 1
ATOM 2452 C C . TYR B 2 178 ? -72.929 -59.222 14.116 1.00 63.86 196 TYR A C 1
ATOM 2453 O O . TYR B 2 178 ? -73.450 -59.220 15.231 1.00 63.92 196 TYR A O 1
ATOM 2462 N N . GLU B 2 179 ? -72.832 -60.337 13.364 1.00 68.35 197 GLU A N 1
ATOM 2463 C CA . GLU B 2 179 ? -73.462 -61.588 13.808 1.00 66.59 197 GLU A CA 1
ATOM 2464 C C . GLU B 2 179 ? -72.654 -62.296 14.881 1.00 66.31 197 GLU A C 1
ATOM 2465 O O . GLU B 2 179 ? -73.217 -62.903 15.805 1.00 68.59 197 GLU A O 1
ATOM 2471 N N . ASP B 2 180 ? -71.343 -62.283 14.724 1.00 59.89 198 ASP A N 1
ATOM 2472 C CA . ASP B 2 180 ? -70.408 -62.940 15.615 1.00 57.57 198 ASP A CA 1
ATOM 2473 C C . ASP B 2 180 ? -69.052 -62.416 15.180 1.00 61.52 198 ASP A C 1
ATOM 2474 O O . ASP B 2 180 ? -68.924 -61.818 14.099 1.00 60.26 198 ASP A O 1
ATOM 2479 N N . TYR B 2 181 ? -68.045 -62.614 16.044 1.00 61.14 199 TYR A N 1
ATOM 2480 C CA . TYR B 2 181 ? -66.683 -62.191 15.721 1.00 51.98 199 TYR A CA 1
ATOM 2481 C C . TYR B 2 181 ? -66.275 -62.621 14.319 1.00 51.04 199 TYR A C 1
ATOM 2482 O O . TYR B 2 181 ? -65.612 -61.867 13.606 1.00 51.50 199 TYR A O 1
ATOM 2491 N N . GLY B 2 182 ? -66.677 -63.827 13.904 1.00 54.77 200 GLY A N 1
ATOM 2492 C CA . GLY B 2 182 ? -66.384 -64.284 12.551 1.00 52.99 200 GLY A CA 1
ATOM 2493 C C . GLY B 2 182 ? -66.883 -63.321 11.495 1.00 54.35 200 GLY A C 1
ATOM 2494 O O . GLY B 2 182 ? -66.168 -63.013 10.533 1.00 56.91 200 GLY A O 1
ATOM 2495 N N . ASP B 2 183 ? -68.100 -62.795 11.681 1.00 55.37 201 ASP A N 1
ATOM 2496 C CA . ASP B 2 183 ? -68.626 -61.778 10.771 1.00 56.50 201 ASP A CA 1
ATOM 2497 C C . ASP B 2 183 ? -67.848 -60.465 10.887 1.00 57.13 201 ASP A C 1
ATOM 2498 O O . ASP B 2 183 ? -67.505 -59.844 9.860 1.00 52.76 201 ASP A O 1
ATOM 2503 N N . TYR B 2 184 ? -67.594 -60.014 12.131 1.00 57.64 202 TYR A N 1
ATOM 2504 C CA . TYR B 2 184 ? -66.804 -58.800 12.354 1.00 56.26 202 TYR A CA 1
ATOM 2505 C C . TYR B 2 184 ? -65.556 -58.841 11.487 1.00 52.57 202 TYR A C 1
ATOM 2506 O O . TYR B 2 184 ? -65.279 -57.900 10.738 1.00 55.46 202 TYR A O 1
ATOM 2515 N N . TRP B 2 185 ? -64.811 -59.950 11.555 1.00 49.03 203 TRP A N 1
ATOM 2516 C CA . TRP B 2 185 ? -63.617 -60.080 10.739 1.00 46.82 203 TRP A CA 1
ATOM 2517 C C . TRP B 2 185 ? -63.937 -60.070 9.259 1.00 47.35 203 TRP A C 1
ATOM 2518 O O . TRP B 2 185 ? -63.312 -59.324 8.500 1.00 50.22 203 TRP A O 1
ATOM 2529 N N . ARG B 2 186 ? -64.944 -60.801 8.819 1.00 47.16 204 ARG A N 1
ATOM 2530 C CA . ARG B 2 186 ? -65.049 -60.969 7.350 1.00 48.95 204 ARG A CA 1
ATOM 2531 C C . ARG B 2 186 ? -65.300 -59.620 6.680 1.00 52.93 204 ARG A C 1
ATOM 2532 O O . ARG B 2 186 ? -65.305 -59.573 5.455 1.00 53.47 204 ARG A O 1
ATOM 2540 N N . GLY B 2 187 ? -65.468 -58.562 7.459 1.00 56.06 205 GLY A N 1
ATOM 2541 C CA . GLY B 2 187 ? -65.822 -57.250 6.904 1.00 53.23 205 GLY A CA 1
ATOM 2542 C C . GLY B 2 187 ? -64.603 -56.424 6.601 1.00 49.95 205 GLY A C 1
ATOM 2543 O O . GLY B 2 187 ? -64.753 -55.213 6.473 1.00 51.00 205 GLY A O 1
ATOM 2544 N N . ASP B 2 188 ? -63.444 -57.060 6.453 1.00 48.13 206 ASP A N 1
ATOM 2545 C CA . ASP B 2 188 ? -62.298 -56.391 5.784 1.00 51.48 206 ASP A CA 1
ATOM 2546 C C . ASP B 2 188 ? -62.559 -56.453 4.290 1.00 51.52 206 ASP A C 1
ATOM 2547 O O . ASP B 2 188 ? -61.915 -55.734 3.538 1.00 50.47 206 ASP A O 1
ATOM 2552 N N . TYR B 2 189 ? -63.503 -57.298 3.909 1.00 55.30 207 TYR A N 1
ATOM 2553 C CA . TYR B 2 189 ? -63.694 -57.676 2.498 1.00 53.81 207 TYR A CA 1
ATOM 2554 C C . TYR B 2 189 ? -65.015 -57.076 2.032 1.00 53.79 207 TYR A C 1
ATOM 2555 O O . TYR B 2 189 ? -65.385 -57.253 0.887 1.00 59.47 207 TYR A O 1
ATOM 2564 N N . GLU B 2 190 ? -65.688 -56.344 2.905 1.00 50.74 208 GLU A N 1
ATOM 2565 C CA . GLU B 2 190 ? -66.883 -55.599 2.456 1.00 59.19 208 GLU A CA 1
ATOM 2566 C C . GLU B 2 190 ? -66.451 -54.350 1.691 1.00 62.02 208 GLU A C 1
ATOM 2567 O O . GLU B 2 190 ? -65.664 -53.561 2.219 1.00 58.17 208 GLU A O 1
ATOM 2573 N N . ALA B 2 191 ? -66.960 -54.215 0.472 1.00 67.69 209 ALA A N 1
ATOM 2574 C CA . ALA B 2 191 ? -67.022 -52.935 -0.251 1.00 68.96 209 ALA A CA 1
ATOM 2575 C C . ALA B 2 191 ? -68.484 -52.519 -0.353 1.00 82.06 209 ALA A C 1
ATOM 2576 O O . ALA B 2 191 ? -69.319 -53.367 -0.679 1.00 82.83 209 ALA A O 1
ATOM 2578 N N . GLU B 2 192 ? -68.763 -51.255 -0.044 1.00 91.16 210 GLU A N 1
ATOM 2579 C CA . GLU B 2 192 ? -69.925 -50.521 -0.594 1.00 94.09 210 GLU A CA 1
ATOM 2580 C C . GLU B 2 192 ? -69.544 -50.039 -1.992 1.00 95.98 210 GLU A C 1
ATOM 2581 O O . GLU B 2 192 ? -70.100 -50.565 -2.960 1.00 96.20 210 GLU A O 1
ATOM 2587 N N . GLY B 2 193 ? -68.624 -49.084 -2.082 1.00 77.65 211 GLY A N 1
ATOM 2588 C CA . GLY B 2 193 ? -67.977 -48.762 -3.361 1.00 69.01 211 GLY A CA 1
ATOM 2589 C C . GLY B 2 193 ? -68.937 -48.248 -4.411 1.00 80.29 211 GLY A C 1
ATOM 2590 O O . GLY B 2 193 ? -70.050 -47.830 -4.064 1.00 85.63 211 GLY A O 1
ATOM 2591 N N . PRO B 2 194 ? -68.541 -48.199 -5.695 1.00 80.92 212 PRO A N 1
ATOM 2592 C CA . PRO B 2 194 ? -69.432 -47.749 -6.739 1.00 75.08 212 PRO A CA 1
ATOM 2593 C C . PRO B 2 194 ? -70.430 -48.822 -7.189 1.00 75.25 212 PRO A C 1
ATOM 2594 O O . PRO B 2 194 ? -70.713 -49.741 -6.461 1.00 73.71 212 PRO A O 1
ATOM 2598 N N . SER B 2 195 ? -70.953 -48.629 -8.393 1.00 82.68 213 SER A N 1
ATOM 2599 C CA . SER B 2 195 ? -71.940 -49.523 -8.980 1.00 85.05 213 SER A CA 1
ATOM 2600 C C . SER B 2 195 ? -71.224 -50.656 -9.710 1.00 82.31 213 SER A C 1
ATOM 2601 O O . SER B 2 195 ? -70.240 -50.420 -10.420 1.00 80.77 213 SER A O 1
ATOM 2604 N N . GLY B 2 196 ? -71.716 -51.880 -9.533 1.00 80.84 214 GLY A N 1
ATOM 2605 C CA . GLY B 2 196 ? -71.044 -53.029 -10.099 1.00 78.69 214 GLY A CA 1
ATOM 2606 C C . GLY B 2 196 ? -69.798 -53.464 -9.361 1.00 77.86 214 GLY A C 1
ATOM 2607 O O . GLY B 2 196 ? -69.101 -54.367 -9.844 1.00 72.13 214 GLY A O 1
ATOM 2608 N N . TYR B 2 197 ? -69.510 -52.861 -8.198 1.00 81.53 215 TYR A N 1
ATOM 2609 C CA . TYR B 2 197 ? -68.305 -53.120 -7.411 1.00 77.53 215 TYR A CA 1
ATOM 2610 C C . TYR B 2 197 ? -68.531 -53.590 -5.983 1.00 77.47 215 TYR A C 1
ATOM 2611 O O . TYR B 2 197 ? -67.552 -53.860 -5.282 1.00 73.36 215 TYR A O 1
ATOM 2620 N N . ASP B 2 198 ? -69.763 -53.684 -5.515 1.00 92.06 216 ASP A N 1
ATOM 2621 C CA . ASP B 2 198 ? -69.925 -54.037 -4.119 1.00 94.56 216 ASP A CA 1
ATOM 2622 C C . ASP B 2 198 ? -69.628 -55.525 -3.894 1.00 93.06 216 ASP A C 1
ATOM 2623 O O . ASP B 2 198 ? -69.542 -56.328 -4.828 1.00 92.90 216 ASP A O 1
ATOM 2628 N N . TYR B 2 199 ? -69.415 -55.864 -2.624 1.00 78.73 217 TYR A N 1
ATOM 2629 C CA . TYR B 2 199 ? -69.036 -57.192 -2.168 1.00 72.59 217 TYR A CA 1
ATOM 2630 C C . TYR B 2 199 ? -69.517 -57.297 -0.733 1.00 71.53 217 TYR A C 1
ATOM 2631 O O . TYR B 2 199 ? -69.122 -56.470 0.091 1.00 72.51 217 TYR A O 1
ATOM 2640 N N . SER B 2 200 ? -70.300 -58.321 -0.418 1.00 69.42 218 SER A N 1
ATOM 2641 C CA . SER B 2 200 ? -70.771 -58.492 0.975 1.00 70.27 218 SER A CA 1
ATOM 2642 C C . SER B 2 200 ? -69.840 -59.442 1.701 1.00 66.16 218 SER A C 1
ATOM 2643 O O . SER B 2 200 ? -68.963 -60.001 1.063 1.00 67.74 218 SER A O 1
ATOM 2646 N N . ARG B 2 201 ? -70.065 -59.612 2.991 1.00 64.30 219 ARG A N 1
ATOM 2647 C CA . ARG B 2 201 ? -69.085 -60.321 3.832 1.00 66.09 219 ARG A CA 1
ATOM 2648 C C . ARG B 2 201 ? -69.521 -61.777 3.969 1.00 71.34 219 ARG A C 1
ATOM 2649 O O . ARG B 2 201 ? -68.755 -62.582 4.495 1.00 71.17 219 ARG A O 1
ATOM 2657 N N . ASP B 2 202 ? -70.690 -62.104 3.447 1.00 86.52 220 ASP A N 1
ATOM 2658 C CA . ASP B 2 202 ? -71.114 -63.518 3.433 1.00 86.89 220 ASP A CA 1
ATOM 2659 C C . ASP B 2 202 ? -70.751 -64.110 2.077 1.00 86.84 220 ASP A C 1
ATOM 2660 O O . ASP B 2 202 ? -71.107 -65.268 1.843 1.00 88.64 220 ASP A O 1
ATOM 2665 N N . GLN B 2 203 ? -70.091 -63.342 1.214 1.00 72.20 221 GLN A N 1
ATOM 2666 C CA . GLN B 2 203 ? -69.657 -63.909 -0.076 1.00 66.69 221 GLN A CA 1
ATOM 2667 C C . GLN B 2 203 ? -68.213 -64.334 0.058 1.00 63.84 221 GLN A C 1
ATOM 2668 O O . GLN B 2 203 ? -67.742 -65.025 -0.825 1.00 66.90 221 GLN A O 1
ATOM 2674 N N . LEU B 2 204 ? -67.545 -63.912 1.120 1.00 63.38 222 LEU A N 1
ATOM 2675 C CA . LEU B 2 204 ? -66.136 -64.316 1.310 1.00 59.85 222 LEU A CA 1
ATOM 2676 C C . LEU B 2 204 ? -66.161 -65.826 1.463 1.00 60.45 222 LEU A C 1
ATOM 2677 O O . LEU B 2 204 ? -65.464 -66.491 0.717 1.00 57.82 222 LEU A O 1
ATOM 2682 N N . ILE B 2 205 ? -66.992 -66.328 2.366 1.00 59.10 223 ILE A N 1
ATOM 2683 C CA . ILE B 2 205 ? -67.055 -67.798 2.589 1.00 59.46 223 ILE A CA 1
ATOM 2684 C C . ILE B 2 205 ? -67.321 -68.454 1.246 1.00 56.12 223 ILE A C 1
ATOM 2685 O O . ILE B 2 205 ? -66.504 -69.247 0.818 1.00 56.16 223 ILE A O 1
ATOM 2690 N N . GLU B 2 206 ? -68.419 -68.083 0.610 1.00 58.79 224 GLU A N 1
ATOM 2691 C CA . GLU B 2 206 ? -68.856 -68.713 -0.651 1.00 59.49 224 GLU A CA 1
ATOM 2692 C C . GLU B 2 206 ? -67.664 -68.775 -1.587 1.00 59.99 224 GLU A C 1
ATOM 2693 O O . GLU B 2 206 ? -67.432 -69.829 -2.169 1.00 57.78 224 GLU A O 1
ATOM 2699 N N . ASP B 2 207 ? -66.939 -67.670 -1.707 1.00 60.39 225 ASP A N 1
ATOM 2700 C CA . ASP B 2 207 ? -65.931 -67.542 -2.782 1.00 58.26 225 ASP A CA 1
ATOM 2701 C C . ASP B 2 207 ? -64.662 -68.253 -2.336 1.00 57.21 225 ASP A C 1
ATOM 2702 O O . ASP B 2 207 ? -64.123 -68.956 -3.147 1.00 57.89 225 ASP A O 1
ATOM 2707 N N . VAL B 2 208 ? -64.289 -68.149 -1.066 1.00 54.59 226 VAL A N 1
ATOM 2708 C CA . VAL B 2 208 ? -63.210 -69.000 -0.478 1.00 53.97 226 VAL A CA 1
ATOM 2709 C C . VAL B 2 208 ? -63.504 -70.463 -0.783 1.00 52.97 226 VAL A C 1
ATOM 2710 O O . VAL B 2 208 ? -62.619 -71.145 -1.261 1.00 54.46 226 VAL A O 1
ATOM 2714 N N . GLU B 2 209 ? -64.718 -70.918 -0.521 1.00 53.65 227 GLU A N 1
ATOM 2715 C CA . GLU B 2 209 ? -65.048 -72.343 -0.725 1.00 51.87 227 GLU A CA 1
ATOM 2716 C C . GLU B 2 209 ? -65.031 -72.629 -2.218 1.00 51.53 227 GLU A C 1
ATOM 2717 O O . GLU B 2 209 ? -64.431 -73.628 -2.598 1.00 52.80 227 GLU A O 1
ATOM 2723 N N . ARG B 2 210 ? -65.651 -71.772 -3.026 1.00 50.49 228 ARG A N 1
ATOM 2724 C CA . ARG B 2 210 ? -65.664 -72.040 -4.461 1.00 52.44 228 ARG A CA 1
ATOM 2725 C C . ARG B 2 210 ? -64.254 -72.271 -4.977 1.00 53.70 228 ARG A C 1
ATOM 2726 O O . ARG B 2 210 ? -63.971 -73.268 -5.659 1.00 49.77 228 ARG A O 1
ATOM 2734 N N . THR B 2 211 ? -63.350 -71.349 -4.635 1.00 61.04 229 THR A N 1
ATOM 2735 C CA . THR B 2 211 ? -61.999 -71.343 -5.180 1.00 59.04 229 THR A CA 1
ATOM 2736 C C . THR B 2 211 ? -61.154 -72.454 -4.543 1.00 55.39 229 THR A C 1
ATOM 2737 O O . THR B 2 211 ? -60.281 -73.061 -5.197 1.00 54.89 229 THR A O 1
ATOM 2741 N N . PHE B 2 212 ? -61.486 -72.818 -3.310 1.00 50.10 230 PHE A N 1
ATOM 2742 C CA . PHE B 2 212 ? -60.784 -73.915 -2.669 1.00 51.20 230 PHE A CA 1
ATOM 2743 C C . PHE B 2 212 ? -61.114 -75.246 -3.313 1.00 48.47 230 PHE A C 1
ATOM 2744 O O . PHE B 2 212 ? -60.222 -76.079 -3.499 1.00 47.53 230 PHE A O 1
ATOM 2752 N N . ALA B 2 213 ? -62.391 -75.482 -3.617 1.00 47.73 231 ALA A N 1
ATOM 2753 C CA . ALA B 2 213 ? -62.759 -76.713 -4.307 1.00 47.48 231 ALA A CA 1
ATOM 2754 C C . ALA B 2 213 ? -61.943 -76.886 -5.588 1.00 48.08 231 ALA A C 1
ATOM 2755 O O . ALA B 2 213 ? -61.507 -77.994 -5.932 1.00 48.67 231 ALA A O 1
ATOM 2757 N N . GLU B 2 214 ? -61.689 -75.793 -6.286 1.00 50.92 232 GLU A N 1
ATOM 2758 C CA . GLU B 2 214 ? -60.930 -75.849 -7.519 1.00 45.28 232 GLU A CA 1
ATOM 2759 C C . GLU B 2 214 ? -59.460 -76.136 -7.271 1.00 44.47 232 GLU A C 1
ATOM 2760 O O . GLU B 2 214 ? -58.777 -76.631 -8.172 1.00 42.75 232 GLU A O 1
ATOM 2766 N N . ILE B 2 215 ? -58.952 -75.785 -6.085 1.00 48.57 233 ILE A N 1
ATOM 2767 C CA . ILE B 2 215 ? -57.585 -76.190 -5.727 1.00 48.66 233 ILE A CA 1
ATOM 2768 C C . ILE B 2 215 ? -57.484 -77.671 -5.346 1.00 50.48 233 ILE A C 1
ATOM 2769 O O . ILE B 2 215 ? -56.486 -78.331 -5.674 1.00 48.58 233 ILE A O 1
ATOM 2774 N N . LYS B 2 216 ? -58.500 -78.203 -4.628 1.00 53.41 234 LYS A N 1
ATOM 2775 C CA . LYS B 2 216 ? -58.479 -79.527 -4.003 1.00 52.86 234 LYS A CA 1
ATOM 2776 C C . LYS B 2 216 ? -57.778 -80.611 -4.833 1.00 53.42 234 LYS A C 1
ATOM 2777 O O . LYS B 2 216 ? -57.015 -81.394 -4.259 1.00 53.04 234 LYS A O 1
ATOM 2783 N N . PRO B 2 217 ? -57.943 -80.694 -6.162 1.00 49.12 235 PRO A N 1
ATOM 2784 C CA . PRO B 2 217 ? -57.228 -81.752 -6.895 1.00 50.58 235 PRO A CA 1
ATOM 2785 C C . PRO B 2 217 ? -55.705 -81.599 -6.944 1.00 49.79 235 PRO A C 1
ATOM 2786 O O . PRO B 2 217 ? -54.984 -82.563 -6.654 1.00 51.58 235 PRO A O 1
ATOM 2790 N N . LEU B 2 218 ? -55.196 -80.429 -7.348 1.00 49.32 236 LEU A N 1
ATOM 2791 C CA . LEU B 2 218 ? -53.755 -80.193 -7.270 1.00 45.32 236 LEU A CA 1
ATOM 2792 C C . LEU B 2 218 ? -53.214 -80.497 -5.868 1.00 47.05 236 LEU A C 1
ATOM 2793 O O . LEU B 2 218 ? -52.115 -81.056 -5.709 1.00 48.00 236 LEU A O 1
ATOM 2798 N N . TYR B 2 219 ? -53.995 -80.181 -4.834 1.00 46.19 237 TYR A N 1
ATOM 2799 C CA . TYR B 2 219 ? -53.521 -80.437 -3.481 1.00 45.66 237 TYR A CA 1
ATOM 2800 C C . TYR B 2 219 ? -53.548 -81.917 -3.163 1.00 44.83 237 TYR A C 1
ATOM 2801 O O . TYR B 2 219 ? -52.643 -82.424 -2.501 1.00 45.54 237 TYR A O 1
ATOM 2810 N N . GLU B 2 220 ? -54.595 -82.613 -3.589 1.00 44.60 238 GLU A N 1
ATOM 2811 C CA . GLU B 2 220 ? -54.659 -84.046 -3.360 1.00 47.77 238 GLU A CA 1
ATOM 2812 C C . GLU B 2 220 ? -53.452 -84.746 -3.931 1.00 47.14 238 GLU A C 1
ATOM 2813 O O . GLU B 2 220 ? -52.836 -85.577 -3.258 1.00 50.10 238 GLU A O 1
ATOM 2819 N N . HIS B 2 221 ? -53.121 -84.454 -5.183 1.00 44.73 239 HIS A N 1
ATOM 2820 C CA . HIS B 2 221 ? -51.962 -85.104 -5.770 1.00 44.41 239 HIS A CA 1
ATOM 2821 C C . HIS B 2 221 ? -50.676 -84.713 -5.055 1.00 46.48 239 HIS A C 1
ATOM 2822 O O . HIS B 2 221 ? -49.829 -85.587 -4.797 1.00 52.36 239 HIS A O 1
ATOM 2829 N N . LEU B 2 222 ? -50.494 -83.424 -4.721 1.00 41.41 240 LEU A N 1
ATOM 2830 C CA . LEU B 2 222 ? -49.292 -83.079 -3.959 1.00 44.17 240 LEU A CA 1
ATOM 2831 C C . LEU B 2 222 ? -49.190 -83.986 -2.719 1.00 49.34 240 LEU A C 1
ATOM 2832 O O . LEU B 2 222 ? -48.177 -84.676 -2.504 1.00 49.27 240 LEU A O 1
ATOM 2837 N N . HIS B 2 223 ? -50.276 -84.021 -1.931 1.00 49.36 241 HIS A N 1
ATOM 2838 C CA . HIS B 2 223 ? -50.418 -84.860 -0.741 1.00 44.52 241 HIS A CA 1
ATOM 2839 C C . HIS B 2 223 ? -50.021 -86.313 -0.980 1.00 47.19 241 HIS A C 1
ATOM 2840 O O . HIS B 2 223 ? -49.262 -86.905 -0.193 1.00 47.42 241 HIS A O 1
ATOM 2847 N N . ALA B 2 224 ? -50.618 -86.941 -1.995 1.00 47.16 242 ALA A N 1
ATOM 2848 C CA . ALA B 2 224 ? -50.245 -88.318 -2.320 1.00 51.36 242 ALA A CA 1
ATOM 2849 C C . ALA B 2 224 ? -48.732 -88.439 -2.423 1.00 50.42 242 ALA A C 1
ATOM 2850 O O . ALA B 2 224 ? -48.102 -89.257 -1.726 1.00 47.00 242 ALA A O 1
ATOM 2852 N N . TYR B 2 225 ? -48.142 -87.581 -3.268 1.00 46.61 243 TYR A N 1
ATOM 2853 C CA . TYR B 2 225 ? -46.710 -87.646 -3.543 1.00 47.89 243 TYR A CA 1
ATOM 2854 C C . TYR B 2 225 ? -45.875 -87.515 -2.270 1.00 49.22 243 TYR A C 1
ATOM 2855 O O . TYR B 2 225 ? -44.877 -88.236 -2.083 1.00 50.96 243 TYR A O 1
ATOM 2864 N N . VAL B 2 226 ? -46.272 -86.618 -1.366 1.00 48.90 244 VAL A N 1
ATOM 2865 C CA . VAL B 2 226 ? -45.397 -86.433 -0.217 1.00 46.46 244 VAL A CA 1
ATOM 2866 C C . VAL B 2 226 ? -45.613 -87.545 0.815 1.00 48.13 244 VAL A C 1
ATOM 2867 O O . VAL B 2 226 ? -44.655 -87.926 1.483 1.00 49.75 244 VAL A O 1
ATOM 2871 N N . ARG B 2 227 ? -46.834 -88.100 0.982 1.00 46.02 245 ARG A N 1
ATOM 2872 C CA . ARG B 2 227 ? -46.944 -89.225 1.927 1.00 46.62 245 ARG A CA 1
ATOM 2873 C C . ARG B 2 227 ? -46.125 -90.372 1.371 1.00 50.65 245 ARG A C 1
ATOM 2874 O O . ARG B 2 227 ? -45.509 -91.152 2.122 1.00 52.10 245 ARG A O 1
ATOM 2882 N N . ALA B 2 228 ? -46.101 -90.463 0.038 1.00 48.18 246 ALA A N 1
ATOM 2883 C CA . ALA B 2 228 ? -45.359 -91.516 -0.608 1.00 46.28 246 ALA A CA 1
ATOM 2884 C C . ALA B 2 228 ? -43.905 -91.416 -0.206 1.00 48.22 246 ALA A C 1
ATOM 2885 O O . ALA B 2 228 ? -43.308 -92.401 0.243 1.00 50.69 246 ALA A O 1
ATOM 2887 N N . LYS B 2 229 ? -43.334 -90.205 -0.292 1.00 48.50 247 LYS A N 1
ATOM 2888 C CA . LYS B 2 229 ? -41.920 -90.081 0.065 1.00 51.39 247 LYS A CA 1
ATOM 2889 C C . LYS B 2 229 ? -41.704 -90.219 1.581 1.00 51.98 247 LYS A C 1
ATOM 2890 O O . LYS B 2 229 ? -40.824 -90.972 2.026 1.00 48.95 247 LYS A O 1
ATOM 2896 N N . LEU B 2 230 ? -42.527 -89.547 2.385 1.00 48.04 248 LEU A N 1
ATOM 2897 C CA . LEU B 2 230 ? -42.371 -89.598 3.827 1.00 44.97 248 LEU A CA 1
ATOM 2898 C C . LEU B 2 230 ? -42.319 -91.032 4.344 1.00 51.50 248 LEU A C 1
ATOM 2899 O O . LEU B 2 230 ? -41.600 -91.301 5.308 1.00 58.67 248 LEU A O 1
ATOM 2904 N N . MET B 2 231 ? -43.056 -91.977 3.729 1.00 53.64 249 MET A N 1
ATOM 2905 C CA . MET B 2 231 ? -42.885 -93.390 4.112 1.00 52.31 249 MET A CA 1
ATOM 2906 C C . MET B 2 231 ? -41.407 -93.817 4.087 1.00 53.15 249 MET A C 1
ATOM 2907 O O . MET B 2 231 ? -40.912 -94.423 5.041 1.00 48.45 249 MET A O 1
ATOM 2912 N N . ASP B 2 232 ? -40.674 -93.476 3.009 1.00 62.79 250 ASP A N 1
ATOM 2913 C CA . ASP B 2 232 ? -39.228 -93.735 2.923 1.00 62.79 250 ASP A CA 1
ATOM 2914 C C . ASP B 2 232 ? -38.439 -93.256 4.139 1.00 61.22 250 ASP A C 1
ATOM 2915 O O . ASP B 2 232 ? -37.264 -93.595 4.274 1.00 64.69 250 ASP A O 1
ATOM 2920 N N . THR B 2 233 ? -39.024 -92.440 4.987 1.00 55.12 251 THR A N 1
ATOM 2921 C CA . THR B 2 233 ? -38.317 -91.810 6.082 1.00 50.32 251 THR A CA 1
ATOM 2922 C C . THR B 2 233 ? -38.891 -92.193 7.410 1.00 49.91 251 THR A C 1
ATOM 2923 O O . THR B 2 233 ? -38.165 -92.248 8.395 1.00 51.86 251 THR A O 1
ATOM 2927 N N . TYR B 2 234 ? -40.185 -92.452 7.450 1.00 53.44 252 TYR A N 1
ATOM 2928 C CA . TYR B 2 234 ? -40.884 -92.912 8.646 1.00 51.48 252 TYR A CA 1
ATOM 2929 C C . TYR B 2 234 ? -41.680 -94.150 8.271 1.00 53.05 252 TYR A C 1
ATOM 2930 O O . TYR B 2 234 ? -42.911 -94.172 8.394 1.00 54.60 252 TYR A O 1
ATOM 2939 N N . PRO B 2 235 ? -41.019 -95.190 7.764 1.00 53.82 253 PRO A N 1
ATOM 2940 C CA . PRO B 2 235 ? -41.752 -96.413 7.443 1.00 48.05 253 PRO A CA 1
ATOM 2941 C C . PRO B 2 235 ? -42.309 -96.935 8.729 1.00 53.45 253 PRO A C 1
ATOM 2942 O O . PRO B 2 235 ? -41.721 -96.725 9.797 1.00 57.58 253 PRO A O 1
ATOM 2946 N N . SER B 2 236 ? -43.469 -97.571 8.635 1.00 55.79 254 SER A N 1
ATOM 2947 C CA . SER B 2 236 ? -44.155 -98.176 9.777 1.00 60.67 254 SER A CA 1
ATOM 2948 C C . SER B 2 236 ? -44.861 -97.118 10.610 1.00 61.99 254 SER A C 1
ATOM 2949 O O . SER B 2 236 ? -45.414 -97.457 11.667 1.00 64.63 254 SER A O 1
ATOM 2952 N N . HIS B 2 237 ? -44.782 -95.846 10.237 1.00 56.64 255 HIS A N 1
ATOM 2953 C CA . HIS B 2 237 ? -45.542 -94.811 10.905 1.00 52.10 255 HIS A CA 1
ATOM 2954 C C . HIS B 2 237 ? -46.562 -94.174 9.995 1.00 54.05 255 HIS A C 1
ATOM 2955 O O . HIS B 2 237 ? -47.499 -93.553 10.495 1.00 54.99 255 HIS A O 1
ATOM 2962 N N . ILE B 2 238 ? -46.452 -94.388 8.690 1.00 57.91 256 ILE A N 1
ATOM 2963 C CA . ILE B 2 238 ? -47.247 -93.679 7.698 1.00 57.81 256 ILE A CA 1
ATOM 2964 C C . ILE B 2 238 ? -47.994 -94.678 6.815 1.00 59.53 256 ILE A C 1
ATOM 2965 O O . ILE B 2 238 ? -47.379 -95.469 6.090 1.00 60.51 256 ILE A O 1
ATOM 2970 N N . ASN B 2 239 ? -49.310 -94.636 6.877 1.00 56.21 257 ASN A N 1
ATOM 2971 C CA . ASN B 2 239 ? -50.186 -95.514 6.124 1.00 51.25 257 ASN A CA 1
ATOM 2972 C C . ASN B 2 239 ? -50.388 -94.963 4.717 1.00 54.65 257 ASN A C 1
ATOM 2973 O O . ASN B 2 239 ? -50.807 -93.807 4.567 1.00 56.55 257 ASN A O 1
ATOM 2978 N N . PRO B 2 240 ? -50.143 -95.758 3.657 1.00 55.37 258 PRO A N 1
ATOM 2979 C CA . PRO B 2 240 ? -50.212 -95.212 2.294 1.00 53.42 258 PRO A CA 1
ATOM 2980 C C . PRO B 2 240 ? -51.612 -94.839 1.844 1.00 50.40 258 PRO A C 1
ATOM 2981 O O . PRO B 2 240 ? -51.832 -94.601 0.650 1.00 51.96 258 PRO A O 1
ATOM 2985 N N . THR B 2 241 ? -52.567 -94.833 2.770 1.00 49.67 259 THR A N 1
ATOM 2986 C CA . THR B 2 241 ? -53.942 -94.472 2.462 1.00 48.87 259 THR A CA 1
ATOM 2987 C C . THR B 2 241 ? -54.571 -93.562 3.495 1.00 49.75 259 THR A C 1
ATOM 2988 O O . THR B 2 241 ? -55.724 -93.161 3.307 1.00 52.26 259 THR A O 1
ATOM 2992 N N . GLY B 2 242 ? -53.888 -93.273 4.602 1.00 51.81 260 GLY A N 1
ATOM 2993 C CA . GLY B 2 242 ? -54.444 -92.472 5.668 1.00 48.39 260 GLY A CA 1
ATOM 2994 C C . GLY B 2 242 ? -54.016 -91.028 5.557 1.00 45.35 260 GLY A C 1
ATOM 2995 O O . GLY B 2 242 ? -53.390 -90.599 4.588 1.00 45.57 260 GLY A O 1
ATOM 2996 N N . CYS B 2 243 ? -54.359 -90.267 6.571 1.00 43.10 261 CYS A N 1
ATOM 2997 C CA . CYS B 2 243 ? -53.958 -88.866 6.527 1.00 40.48 261 CYS A CA 1
ATOM 2998 C C . CYS B 2 243 ? -52.482 -88.827 6.906 1.00 43.80 261 CYS A C 1
ATOM 2999 O O . CYS B 2 243 ? -51.908 -89.880 7.150 1.00 48.19 261 CYS A O 1
ATOM 3002 N N . LEU B 2 244 ? -51.873 -87.655 6.919 1.00 41.42 262 LEU A N 1
ATOM 3003 C CA . LEU B 2 244 ? -50.434 -87.574 7.237 1.00 39.59 262 LEU A CA 1
ATOM 3004 C C . LEU B 2 244 ? -50.257 -87.144 8.692 1.00 43.69 262 LEU A C 1
ATOM 3005 O O . LEU B 2 244 ? -50.826 -86.147 9.086 1.00 45.67 262 LEU A O 1
ATOM 3010 N N . PRO B 2 245 ? -49.525 -87.906 9.517 1.00 39.61 263 PRO A N 1
ATOM 3011 C CA . PRO B 2 245 ? -49.270 -87.518 10.888 1.00 42.73 263 PRO A CA 1
ATOM 3012 C C . PRO B 2 245 ? -48.726 -86.093 11.043 1.00 44.07 263 PRO A C 1
ATOM 3013 O O . PRO B 2 245 ? -47.788 -85.757 10.387 1.00 44.23 263 PRO A O 1
ATOM 3017 N N . ALA B 2 246 ? -49.301 -85.333 11.972 1.00 42.25 264 ALA A N 1
ATOM 3018 C CA . ALA B 2 246 ? -49.241 -83.863 12.033 1.00 43.07 264 ALA A CA 1
ATOM 3019 C C . ALA B 2 246 ? -47.861 -83.379 12.424 1.00 45.25 264 ALA A C 1
ATOM 3020 O O . ALA B 2 246 ? -47.554 -82.214 12.199 1.00 47.71 264 ALA A O 1
ATOM 3022 N N . HIS B 2 247 ? -47.070 -84.246 13.015 1.00 42.34 265 HIS A N 1
ATOM 3023 C CA . HIS B 2 247 ? -45.842 -83.784 13.691 1.00 42.99 265 HIS A CA 1
ATOM 3024 C C . HIS B 2 247 ? -44.678 -83.898 12.741 1.00 48.10 265 HIS A C 1
ATOM 3025 O O . HIS B 2 247 ? -43.551 -83.767 13.182 1.00 48.27 265 HIS A O 1
ATOM 3032 N N . LEU B 2 248 ? -44.992 -84.175 11.485 1.00 47.52 266 LEU A N 1
ATOM 3033 C CA . LEU B 2 248 ? -44.006 -84.748 10.553 1.00 44.44 266 LEU A CA 1
ATOM 3034 C C . LEU B 2 248 ? -43.894 -83.778 9.394 1.00 46.32 266 LEU A C 1
ATOM 3035 O O . LEU B 2 248 ? -43.185 -84.100 8.444 1.00 51.31 266 LEU A O 1
ATOM 3040 N N . LEU B 2 249 ? -44.536 -82.612 9.517 1.00 44.89 267 LEU A N 1
ATOM 3041 C CA . LEU B 2 249 ? -44.798 -81.815 8.330 1.00 41.25 267 LEU A CA 1
ATOM 3042 C C . LEU B 2 249 ? -43.888 -80.611 8.138 1.00 38.57 267 LEU A C 1
ATOM 3043 O O . LEU B 2 249 ? -44.111 -79.858 7.199 1.00 45.53 267 LEU A O 1
ATOM 3048 N N . GLY B 2 250 ? -42.896 -80.372 8.979 1.00 38.22 268 GLY A N 1
ATOM 3049 C CA . GLY B 2 250 ? -42.082 -79.192 8.731 1.00 42.21 268 GLY A CA 1
ATOM 3050 C C . GLY B 2 250 ? -42.174 -78.059 9.743 1.00 51.86 268 GLY A C 1
ATOM 3051 O O . GLY B 2 250 ? -41.121 -77.561 10.151 1.00 55.50 268 GLY A O 1
ATOM 3052 N N . ASP B 2 251 ? -43.392 -77.629 10.130 1.00 51.90 269 ASP A N 1
ATOM 3053 C CA . ASP B 2 251 ? -43.689 -76.713 11.229 1.00 47.89 269 ASP A CA 1
ATOM 3054 C C . ASP B 2 251 ? -44.105 -77.498 12.461 1.00 50.60 269 ASP A C 1
ATOM 3055 O O . ASP B 2 251 ? -44.350 -78.713 12.399 1.00 52.39 269 ASP A O 1
ATOM 3060 N N . MET B 2 252 ? -44.265 -76.762 13.575 1.00 46.71 270 MET A N 1
ATOM 3061 C CA . MET B 2 252 ? -45.048 -77.165 14.750 1.00 39.18 270 MET A CA 1
ATOM 3062 C C . MET B 2 252 ? -46.528 -77.326 14.392 1.00 38.45 270 MET A C 1
ATOM 3063 O O . MET B 2 252 ? -47.347 -77.774 15.198 1.00 39.48 270 MET A O 1
ATOM 3068 N N . TRP B 2 253 ? -46.884 -76.984 13.175 1.00 39.42 271 TRP A N 1
ATOM 3069 C CA . TRP B 2 253 ? -48.264 -77.114 12.739 1.00 37.74 271 TRP A CA 1
ATOM 3070 C C . TRP B 2 253 ? -48.386 -77.783 11.389 1.00 38.88 271 TRP A C 1
ATOM 3071 O O . TRP B 2 253 ? -49.434 -78.347 11.069 1.00 36.59 271 TRP A O 1
ATOM 3082 N N . GLY B 2 254 ? -47.360 -77.755 10.579 1.00 40.67 272 GLY A N 1
ATOM 3083 C CA . GLY B 2 254 ? -47.605 -78.003 9.187 1.00 41.85 272 GLY A CA 1
ATOM 3084 C C . GLY B 2 254 ? -48.335 -76.865 8.528 1.00 42.30 272 GLY A C 1
ATOM 3085 O O . GLY B 2 254 ? -49.112 -77.103 7.617 1.00 45.91 272 GLY A O 1
ATOM 3086 N N . ARG B 2 255 ? -48.147 -75.631 8.985 1.00 37.12 273 ARG A N 1
ATOM 3087 C CA . ARG B 2 255 ? -48.661 -74.508 8.212 1.00 37.94 273 ARG A CA 1
ATOM 3088 C C . ARG B 2 255 ? -48.095 -74.520 6.802 1.00 37.92 273 ARG A C 1
ATOM 3089 O O . ARG B 2 255 ? -48.826 -74.348 5.822 1.00 40.04 273 ARG A O 1
ATOM 3097 N N . PHE B 2 256 ? -46.790 -74.690 6.679 1.00 34.67 274 PHE A N 1
ATOM 3098 C CA . PHE B 2 256 ? -46.148 -74.892 5.392 1.00 37.96 274 PHE A CA 1
ATOM 3099 C C . PHE B 2 256 ? -45.382 -76.203 5.421 1.00 45.19 274 PHE A C 1
ATOM 3100 O O . PHE B 2 256 ? -44.800 -76.579 6.447 1.00 47.34 274 PHE A O 1
ATOM 3108 N N . TRP B 2 257 ? -45.376 -76.892 4.288 1.00 43.62 275 TRP A N 1
ATOM 3109 C CA . TRP B 2 257 ? -44.571 -78.092 4.177 1.00 43.02 275 TRP A CA 1
ATOM 3110 C C . TRP B 2 257 ? -43.162 -77.811 3.684 1.00 44.28 275 TRP A C 1
ATOM 3111 O O . TRP B 2 257 ? -42.329 -78.720 3.696 1.00 46.34 275 TRP A O 1
ATOM 3122 N N . THR B 2 258 ? -42.887 -76.586 3.257 1.00 43.91 276 THR A N 1
ATOM 3123 C CA . THR B 2 258 ? -41.573 -76.188 2.777 1.00 43.20 276 THR A CA 1
ATOM 3124 C C . THR B 2 258 ? -40.386 -76.976 3.364 1.00 43.34 276 THR A C 1
ATOM 3125 O O . THR B 2 258 ? -39.554 -77.494 2.617 1.00 40.64 276 THR A O 1
ATOM 3129 N N . ASN B 2 259 ? -40.319 -77.155 4.685 1.00 48.43 277 ASN A N 1
ATOM 3130 C CA . ASN B 2 259 ? -39.146 -77.805 5.274 1.00 45.31 277 ASN A CA 1
ATOM 3131 C C . ASN B 2 259 ? -39.112 -79.306 5.028 1.00 44.91 277 ASN A C 1
ATOM 3132 O O . ASN B 2 259 ? -38.235 -79.991 5.581 1.00 41.70 277 ASN A O 1
ATOM 3137 N N . LEU B 2 260 ? -40.082 -79.820 4.265 1.00 46.05 278 LEU A N 1
ATOM 3138 C CA . LEU B 2 260 ? -40.114 -81.191 3.794 1.00 43.18 278 LEU A CA 1
ATOM 3139 C C . LEU B 2 260 ? -39.423 -81.335 2.460 1.00 48.09 278 LEU A C 1
ATOM 3140 O O . LEU B 2 260 ? -39.378 -82.448 1.928 1.00 53.12 278 LEU A O 1
ATOM 3145 N N . TYR B 2 261 ? -38.883 -80.236 1.912 1.00 47.33 279 TYR A N 1
ATOM 3146 C CA . TYR B 2 261 ? -38.264 -80.302 0.594 1.00 46.73 279 TYR A CA 1
ATOM 3147 C C . TYR B 2 261 ? -37.137 -81.327 0.558 1.00 50.97 279 TYR A C 1
ATOM 3148 O O . TYR B 2 261 ? -37.073 -82.137 -0.374 1.00 50.85 279 TYR A O 1
ATOM 3157 N N . SER B 2 262 ? -36.241 -81.306 1.569 1.00 51.38 280 SER A N 1
ATOM 3158 C CA . SER B 2 262 ? -35.145 -82.275 1.664 1.00 50.06 280 SER A CA 1
ATOM 3159 C C . SER B 2 262 ? -35.572 -83.615 1.156 1.00 53.67 280 SER A C 1
ATOM 3160 O O . SER B 2 262 ? -34.952 -84.183 0.247 1.00 55.22 280 SER A O 1
ATOM 3163 N N . LEU B 2 263 ? -36.701 -84.078 1.704 1.00 53.22 281 LEU A N 1
ATOM 3164 C CA . LEU B 2 263 ? -37.185 -85.443 1.633 1.00 51.26 281 LEU A CA 1
ATOM 3165 C C . LEU B 2 263 ? -38.054 -85.692 0.417 1.00 50.72 281 LEU A C 1
ATOM 3166 O O . LEU B 2 263 ? -38.364 -86.844 0.123 1.00 58.59 281 LEU A O 1
ATOM 3171 N N . THR B 2 264 ? -38.491 -84.664 -0.276 1.00 48.27 282 THR A N 1
ATOM 3172 C CA . THR B 2 264 ? -39.456 -84.876 -1.333 1.00 51.59 282 THR A CA 1
ATOM 3173 C C . THR B 2 264 ? -39.006 -84.389 -2.694 1.00 55.34 282 THR A C 1
ATOM 3174 O O . THR B 2 264 ? -39.744 -84.588 -3.669 1.00 52.85 282 THR A O 1
ATOM 3178 N N . VAL B 2 265 ? -37.856 -83.721 -2.778 1.00 55.85 283 VAL A N 1
ATOM 3179 C CA . VAL B 2 265 ? -37.266 -83.274 -4.031 1.00 48.37 283 VAL A CA 1
ATOM 3180 C C . VAL B 2 265 ? -37.324 -84.410 -5.029 1.00 53.26 283 VAL A C 1
ATOM 3181 O O . VAL B 2 265 ? -37.020 -85.558 -4.679 1.00 63.26 283 VAL A O 1
ATOM 3185 N N . PRO B 2 266 ? -37.779 -84.150 -6.236 1.00 56.93 284 PRO A N 1
ATOM 3186 C CA . PRO B 2 266 ? -37.883 -85.213 -7.242 1.00 58.61 284 PRO A CA 1
ATOM 3187 C C . PRO B 2 266 ? -36.540 -85.568 -7.853 1.00 58.64 284 PRO A C 1
ATOM 3188 O O . PRO B 2 266 ? -36.167 -86.747 -7.939 1.00 57.86 284 PRO A O 1
ATOM 3192 N N . PHE B 2 267 ? -35.818 -84.541 -8.290 1.00 55.54 2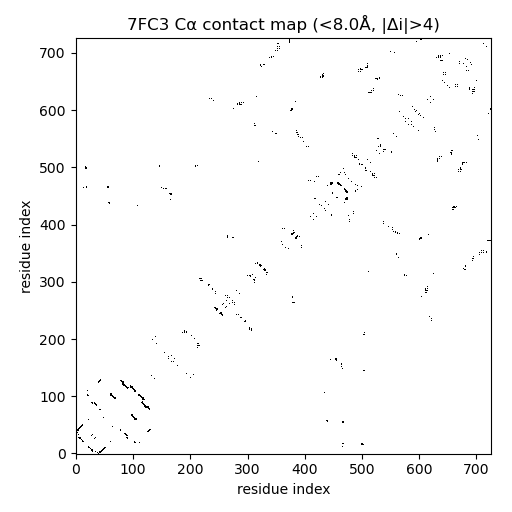85 PHE A N 1
ATOM 3193 C CA . PHE B 2 267 ? -34.496 -84.702 -8.880 1.00 62.99 285 PHE A CA 1
ATOM 3194 C C . PHE B 2 267 ? -33.492 -83.965 -8.004 1.00 65.68 285 PHE A C 1
ATOM 3195 O O . PHE B 2 267 ? -33.252 -82.768 -8.183 1.00 66.47 285 PHE A O 1
ATOM 3203 N N . GLY B 2 268 ? -32.888 -84.711 -7.071 1.00 69.25 286 GLY A N 1
ATOM 3204 C CA . GLY B 2 268 ? -31.947 -84.171 -6.105 1.00 72.37 286 GLY A CA 1
ATOM 3205 C C . GLY B 2 268 ? -30.501 -84.062 -6.556 1.00 75.01 286 GLY A C 1
ATOM 3206 O O . GLY B 2 268 ? -29.741 -83.268 -5.987 1.00 80.07 286 GLY A O 1
ATOM 3207 N N . GLN B 2 269 ? -30.091 -84.831 -7.568 1.00 69.16 287 GLN A N 1
ATOM 3208 C CA . GLN B 2 269 ? -28.722 -84.663 -8.044 1.00 74.35 287 GLN A CA 1
ATOM 3209 C C . GLN B 2 269 ? -28.491 -83.286 -8.661 1.00 73.16 287 GLN A C 1
ATOM 3210 O O . GLN B 2 269 ? -27.345 -82.828 -8.694 1.00 75.89 287 GLN A O 1
ATOM 3216 N N . LYS B 2 270 ? -29.544 -82.611 -9.129 1.00 69.58 288 LYS A N 1
ATOM 3217 C CA . LYS B 2 270 ? -29.409 -81.285 -9.727 1.00 66.19 288 LYS A CA 1
ATOM 3218 C C . LYS B 2 270 ? -29.023 -80.213 -8.708 1.00 67.45 288 LYS A C 1
ATOM 3219 O O . LYS B 2 270 ? -29.073 -80.448 -7.494 1.00 64.07 288 LYS A O 1
ATOM 3225 N N . PRO B 2 271 ? -28.621 -79.026 -9.195 1.00 66.20 289 PRO A N 1
ATOM 3226 C CA . PRO B 2 271 ? -28.269 -77.911 -8.297 1.00 61.14 289 PRO A CA 1
ATOM 3227 C C . PRO B 2 271 ? -29.453 -77.462 -7.454 1.00 55.99 289 PRO A C 1
ATOM 3228 O O . PRO B 2 271 ? -30.585 -77.351 -7.948 1.00 57.64 289 PRO A O 1
ATOM 3232 N N . ASN B 2 272 ? -29.181 -77.172 -6.179 1.00 51.91 290 ASN A N 1
ATOM 3233 C CA . ASN B 2 272 ? -30.254 -77.099 -5.191 1.00 54.87 290 ASN A CA 1
ATOM 3234 C C . ASN B 2 272 ? -31.050 -75.813 -5.308 1.00 55.53 290 ASN A C 1
ATOM 3235 O O . ASN B 2 272 ? -30.519 -74.719 -5.098 1.00 54.43 290 ASN A O 1
ATOM 3240 N N . ILE B 2 273 ? -32.334 -75.967 -5.630 1.00 56.77 291 ILE A N 1
ATOM 3241 C CA . ILE B 2 273 ? -33.259 -74.845 -5.678 1.00 49.82 291 ILE A CA 1
ATOM 3242 C C . ILE B 2 273 ? -33.312 -74.161 -4.332 1.00 51.58 291 ILE A C 1
ATOM 3243 O O . ILE B 2 273 ? -33.279 -72.932 -4.230 1.00 55.35 291 ILE A O 1
ATOM 3248 N N . ASP B 2 274 ? -33.443 -74.947 -3.278 1.00 55.14 292 ASP A N 1
ATOM 3249 C CA . ASP B 2 274 ? -33.276 -74.406 -1.944 1.00 55.69 292 ASP A CA 1
ATOM 3250 C C . ASP B 2 274 ? -31.854 -73.863 -1.840 1.00 58.12 292 ASP A C 1
ATOM 3251 O O . ASP B 2 274 ? -30.880 -74.631 -1.871 1.00 61.79 292 ASP A O 1
ATOM 3256 N N . VAL B 2 275 ? -31.706 -72.545 -1.776 1.00 57.62 293 VAL A N 1
ATOM 3257 C CA . VAL B 2 275 ? -30.386 -71.938 -1.885 1.00 57.89 293 VAL A CA 1
ATOM 3258 C C . VAL B 2 275 ? -29.780 -71.678 -0.510 1.00 59.37 293 VAL A C 1
ATOM 3259 O O . VAL B 2 275 ? -28.881 -70.857 -0.386 1.00 58.43 293 VAL A O 1
ATOM 3263 N N . THR B 2 276 ? -30.287 -72.342 0.532 1.00 62.50 294 THR A N 1
ATOM 3264 C CA . THR B 2 276 ? -29.731 -72.137 1.867 1.00 61.06 294 THR A CA 1
ATOM 3265 C C . THR B 2 276 ? -28.257 -72.495 1.908 1.00 63.97 294 THR A C 1
ATOM 3266 O O . THR B 2 276 ? -27.424 -71.724 2.409 1.00 60.69 294 THR A O 1
ATOM 3270 N N . ASP B 2 277 ? -27.916 -73.656 1.355 1.00 74.01 295 ASP A N 1
ATOM 3271 C CA . ASP B 2 277 ? -26.538 -74.122 1.405 1.00 75.31 295 ASP A CA 1
ATOM 3272 C C . ASP B 2 277 ? -25.617 -73.173 0.651 1.00 73.41 295 ASP A C 1
ATOM 3273 O O . ASP B 2 277 ? -24.487 -72.915 1.085 1.00 75.10 295 ASP A O 1
ATOM 3278 N N . ALA B 2 278 ? -26.079 -72.633 -0.473 1.00 60.47 296 ALA A N 1
ATOM 3279 C CA . ALA B 2 278 ? -25.226 -71.705 -1.194 1.00 60.10 296 ALA A CA 1
ATOM 3280 C C . ALA B 2 278 ? -24.995 -70.444 -0.372 1.00 62.81 296 ALA A C 1
ATOM 3281 O O . ALA B 2 278 ? -23.856 -69.979 -0.234 1.00 64.75 296 ALA A O 1
ATOM 3283 N N . MET B 2 279 ? -26.069 -69.893 0.197 1.00 63.95 297 MET A N 1
ATOM 3284 C CA . MET B 2 279 ? -25.967 -68.719 1.059 1.00 58.17 297 MET A CA 1
ATOM 3285 C C . MET B 2 279 ? -24.911 -68.916 2.124 1.00 58.97 297 MET A C 1
ATOM 3286 O O . MET B 2 279 ? -24.053 -68.054 2.325 1.00 61.57 297 MET A O 1
ATOM 3291 N N . VAL B 2 280 ? -24.959 -70.051 2.820 1.00 60.97 298 VAL A N 1
ATOM 3292 C CA . VAL B 2 280 ? -23.974 -70.278 3.869 1.00 58.51 298 VAL A CA 1
ATOM 3293 C C . VAL B 2 280 ? -22.573 -70.429 3.282 1.00 62.11 298 VAL A C 1
ATOM 3294 O O . VAL B 2 280 ? -21.607 -69.893 3.839 1.00 62.02 298 VAL A O 1
ATOM 3298 N N . ASP B 2 281 ? -22.430 -71.117 2.136 1.00 63.10 299 ASP A N 1
ATOM 3299 C CA . ASP B 2 281 ? -21.096 -71.194 1.533 1.00 65.25 299 ASP A CA 1
ATOM 3300 C C . ASP B 2 281 ? -20.559 -69.853 1.088 1.00 63.25 299 ASP A C 1
ATOM 3301 O O . ASP B 2 281 ? -19.359 -69.735 0.856 1.00 67.20 299 ASP A O 1
ATOM 3306 N N . GLN B 2 282 ? -21.392 -68.846 0.931 1.00 60.30 300 GLN A N 1
ATOM 3307 C CA . GLN B 2 282 ? -20.858 -67.581 0.462 1.00 62.53 300 GLN A CA 1
ATOM 3308 C C . GLN B 2 282 ? -20.790 -66.514 1.561 1.00 64.62 300 GLN A C 1
ATOM 3309 O O . GLN B 2 282 ? -20.606 -65.329 1.260 1.00 67.23 300 GLN A O 1
ATOM 3315 N N . SER B 2 283 ? -20.858 -66.926 2.826 1.00 60.93 301 SER A N 1
ATOM 3316 C CA . SER B 2 283 ? -20.958 -66.021 3.979 1.00 62.00 301 SER A CA 1
ATOM 3317 C C . SER B 2 283 ? -21.983 -64.902 3.763 1.00 58.19 301 SER A C 1
ATOM 3318 O O . SER B 2 283 ? -21.667 -63.714 3.811 1.00 62.27 301 SER A O 1
ATOM 3321 N N . TRP B 2 284 ? -23.231 -65.287 3.542 1.00 54.18 302 TRP A N 1
ATOM 3322 C CA . TRP B 2 284 ? -24.291 -64.289 3.480 1.00 56.44 302 TRP A CA 1
ATOM 3323 C C . TRP B 2 284 ? -24.776 -63.944 4.885 1.00 57.72 302 TRP A C 1
ATOM 3324 O O . TRP B 2 284 ? -25.215 -64.827 5.625 1.00 63.78 302 TRP A O 1
ATOM 3335 N N . ASP B 2 285 ? -24.708 -62.667 5.248 1.00 58.64 303 ASP A N 1
ATOM 3336 C CA . ASP B 2 285 ? -25.194 -62.185 6.530 1.00 57.70 303 ASP A CA 1
ATOM 3337 C C . ASP B 2 285 ? -26.558 -61.531 6.304 1.00 59.58 303 ASP A C 1
ATOM 3338 O O . ASP B 2 285 ? -26.972 -61.310 5.162 1.00 61.38 303 ASP A O 1
ATOM 3343 N N . ALA B 2 286 ? -27.265 -61.234 7.405 1.00 56.03 304 ALA A N 1
ATOM 3344 C CA . ALA B 2 286 ? -28.579 -60.603 7.285 1.00 51.62 304 ALA A CA 1
ATOM 3345 C C . ALA B 2 286 ? -28.498 -59.305 6.493 1.00 55.92 304 ALA A C 1
ATOM 3346 O O . ALA B 2 286 ? -29.378 -59.020 5.665 1.00 56.21 304 ALA A O 1
ATOM 3348 N N . LYS B 2 287 ? -27.450 -58.502 6.725 1.00 56.50 305 LYS A N 1
ATOM 3349 C CA . LYS B 2 287 ? -27.259 -57.303 5.908 1.00 57.36 305 LYS A CA 1
ATOM 3350 C C . LYS B 2 287 ? -27.245 -57.637 4.426 1.00 53.03 305 LYS A C 1
ATOM 3351 O O . LYS B 2 287 ? -27.848 -56.926 3.615 1.00 48.26 305 LYS A O 1
ATOM 3357 N N . ARG B 2 288 ? -26.548 -58.716 4.052 1.00 57.17 306 ARG A N 1
ATOM 3358 C CA . ARG B 2 288 ? -26.497 -59.106 2.646 1.00 57.19 306 ARG A CA 1
ATOM 3359 C C . ARG B 2 288 ? -27.901 -59.361 2.120 1.00 54.24 306 ARG A C 1
ATOM 3360 O O . ARG B 2 288 ? -28.261 -58.906 1.026 1.00 54.00 306 ARG A O 1
ATOM 3368 N N . ILE B 2 289 ? -28.709 -60.072 2.909 1.00 51.51 307 ILE A N 1
ATOM 3369 C CA . ILE B 2 289 ? -30.056 -60.426 2.494 1.00 49.60 307 ILE A CA 1
ATOM 3370 C C . ILE B 2 289 ? -30.873 -59.170 2.236 1.00 51.59 307 ILE A C 1
ATOM 3371 O O . ILE B 2 289 ? -31.497 -59.000 1.176 1.00 51.25 307 ILE A O 1
ATOM 3376 N N . PHE B 2 290 ? -30.868 -58.261 3.201 1.00 51.40 308 PHE A N 1
ATOM 3377 C CA . PHE B 2 290 ? -31.729 -57.106 3.060 1.00 45.75 308 PHE A CA 1
ATOM 3378 C C . PHE B 2 290 ? -31.236 -56.199 1.955 1.00 49.28 308 PHE A C 1
ATOM 3379 O O . PHE B 2 290 ? -32.051 -55.643 1.217 1.00 54.68 308 PHE A O 1
ATOM 3387 N N . GLU B 2 291 ? -29.914 -56.058 1.801 1.00 50.34 309 GLU A N 1
ATOM 3388 C CA . GLU B 2 291 ? -29.373 -55.303 0.673 1.00 48.20 309 GLU A CA 1
ATOM 3389 C C . GLU B 2 291 ? -29.823 -55.889 -0.654 1.00 47.73 309 GLU A C 1
ATOM 3390 O O . GLU B 2 291 ? -30.299 -55.161 -1.525 1.00 50.52 309 GLU A O 1
ATOM 3396 N N . GLU B 2 292 ? -29.646 -57.194 -0.844 1.00 46.27 310 GLU A N 1
ATOM 3397 C CA . GLU B 2 292 ? -30.103 -57.805 -2.085 1.00 50.77 310 GLU A CA 1
ATOM 3398 C C . GLU B 2 292 ? -31.590 -57.576 -2.315 1.00 53.54 310 GLU A C 1
ATOM 3399 O O . GLU B 2 292 ? -32.020 -57.355 -3.456 1.00 55.33 310 GLU A O 1
ATOM 3405 N N . ALA B 2 293 ? -32.396 -57.634 -1.251 1.00 52.09 311 ALA A N 1
ATOM 3406 C CA . ALA B 2 293 ? -33.825 -57.387 -1.419 1.00 50.79 311 ALA A CA 1
ATOM 3407 C C . ALA B 2 293 ? -34.072 -55.960 -1.881 1.00 51.98 311 ALA A C 1
ATOM 3408 O O . ALA B 2 293 ? -34.800 -55.717 -2.863 1.00 52.49 311 ALA A O 1
ATOM 3410 N N . GLU B 2 294 ? -33.469 -55.003 -1.170 1.00 51.65 312 GLU A N 1
ATOM 3411 C CA . GLU B 2 294 ? -33.488 -53.607 -1.580 1.00 53.57 312 GLU A CA 1
ATOM 3412 C C . GLU B 2 294 ? -33.177 -53.503 -3.065 1.00 53.86 312 GLU A C 1
ATOM 3413 O O . GLU B 2 294 ? -33.960 -52.944 -3.844 1.00 51.42 312 GLU A O 1
ATOM 3419 N N . LYS B 2 295 ? -32.091 -54.143 -3.483 1.00 54.93 313 LYS A N 1
ATOM 3420 C CA . LYS B 2 295 ? -31.647 -53.955 -4.850 1.00 56.44 313 LYS A CA 1
ATOM 3421 C C . LYS B 2 295 ? -32.688 -54.489 -5.831 1.00 59.78 313 LYS A C 1
ATOM 3422 O O . LYS B 2 295 ? -32.885 -53.906 -6.906 1.00 61.31 313 LYS A O 1
ATOM 3428 N N . PHE B 2 296 ? -33.366 -55.593 -5.486 1.00 54.32 314 PHE A N 1
ATOM 3429 C CA . PHE B 2 296 ? -34.496 -56.035 -6.311 1.00 53.32 314 PHE A CA 1
ATOM 3430 C C . PHE B 2 296 ? -35.490 -54.901 -6.477 1.00 53.78 314 PHE A C 1
ATOM 3431 O O . PHE B 2 296 ? -35.884 -54.517 -7.603 1.00 53.83 314 PHE A O 1
ATOM 3439 N N . PHE B 2 297 ? -35.892 -54.338 -5.342 1.00 54.85 315 PHE A N 1
ATOM 3440 C CA . PHE B 2 297 ? -36.966 -53.357 -5.382 1.00 55.62 315 PHE A CA 1
ATOM 3441 C C . PHE B 2 297 ? -36.570 -52.155 -6.226 1.00 54.65 315 PHE A C 1
ATOM 3442 O O . PHE B 2 297 ? -37.363 -51.662 -7.040 1.00 51.94 315 PHE A O 1
ATOM 3450 N N . VAL B 2 298 ? -35.318 -51.723 -6.093 1.00 55.90 316 VAL A N 1
ATOM 3451 C CA . VAL B 2 298 ? -34.809 -50.656 -6.947 1.00 55.72 316 VAL A CA 1
ATOM 3452 C C . VAL B 2 298 ? -34.873 -51.062 -8.419 1.00 54.84 316 VAL A C 1
ATOM 3453 O O . VAL B 2 298 ? -35.344 -50.284 -9.256 1.00 58.44 316 VAL A O 1
ATOM 3457 N N . SER B 2 299 ? -34.475 -52.297 -8.756 1.00 53.23 317 SER A N 1
ATOM 3458 C CA . SER B 2 299 ? -34.370 -52.623 -10.176 1.00 56.67 317 SER A CA 1
ATOM 3459 C C . SER B 2 299 ? -35.712 -52.501 -10.871 1.00 60.86 317 SER A C 1
ATOM 3460 O O . SER B 2 299 ? -35.763 -52.209 -12.071 1.00 66.92 317 SER A O 1
ATOM 3463 N N . VAL B 2 300 ? -36.818 -52.739 -10.156 1.00 61.90 318 VAL A N 1
ATOM 3464 C CA . VAL B 2 300 ? -38.121 -52.523 -10.808 1.00 57.55 318 VAL A CA 1
ATOM 3465 C C . VAL B 2 300 ? -38.596 -51.071 -10.753 1.00 59.47 318 VAL A C 1
ATOM 3466 O O . VAL B 2 300 ? -39.698 -50.779 -11.244 1.00 59.74 318 VAL A O 1
ATOM 3470 N N . GLY B 2 301 ? -37.809 -50.154 -10.178 1.00 59.49 319 GLY A N 1
ATOM 3471 C CA . GLY B 2 301 ? -38.140 -48.744 -10.225 1.00 60.76 319 GLY A CA 1
ATOM 3472 C C . GLY B 2 301 ? -38.904 -48.201 -9.038 1.00 62.95 319 GLY A C 1
ATOM 3473 O O . GLY B 2 301 ? -39.471 -47.098 -9.131 1.00 67.22 319 GLY A O 1
ATOM 3474 N N . LEU B 2 302 ? -38.940 -49.019 -7.993 1.00 56.20 320 LEU A N 1
ATOM 3475 C CA . LEU B 2 302 ? -39.611 -48.730 -6.711 1.00 55.63 320 LEU A CA 1
ATOM 3476 C C . LEU B 2 302 ? -38.504 -48.211 -5.801 1.00 56.16 320 LEU A C 1
ATOM 3477 O O . LEU B 2 302 ? -37.349 -48.553 -6.030 1.00 58.02 320 LEU A O 1
ATOM 3482 N N . PRO B 2 303 ? -38.754 -47.345 -4.777 1.00 52.99 321 PRO A N 1
ATOM 3483 C CA . PRO B 2 303 ? -37.653 -46.704 -4.063 1.00 51.73 321 PRO A CA 1
ATOM 3484 C C . PRO B 2 303 ? -36.771 -47.676 -3.273 1.00 49.96 321 PRO A C 1
ATOM 3485 O O . PRO B 2 303 ? -37.196 -48.762 -2.939 1.00 51.81 321 PRO A O 1
ATOM 3489 N N . ASN B 2 304 ? -35.557 -47.218 -2.974 1.00 53.65 322 ASN A N 1
ATOM 3490 C CA . ASN B 2 304 ? -34.675 -47.868 -1.976 1.00 55.21 322 ASN A CA 1
ATOM 3491 C C . ASN B 2 304 ? -35.172 -47.520 -0.575 1.00 52.94 322 ASN A C 1
ATOM 3492 O O . ASN B 2 304 ? -36.032 -46.635 -0.444 1.00 54.31 322 ASN A O 1
ATOM 3497 N N . MET B 2 305 ? -34.634 -48.205 0.428 1.00 51.58 323 MET A N 1
ATOM 3498 C CA . MET B 2 305 ? -35.138 -48.054 1.809 1.00 53.63 323 MET A CA 1
ATOM 3499 C C . MET B 2 305 ? -34.532 -46.792 2.416 1.00 57.22 323 MET A C 1
ATOM 3500 O O . MET B 2 305 ? -33.387 -46.460 2.073 1.00 56.47 323 MET A O 1
ATOM 3505 N N . THR B 2 306 ? -35.301 -46.124 3.274 1.00 54.99 324 THR A N 1
ATOM 3506 C CA . THR B 2 306 ? -34.878 -44.873 3.861 1.00 53.21 324 THR A CA 1
ATOM 3507 C C . THR B 2 306 ? -33.784 -45.105 4.874 1.00 52.77 324 THR A C 1
ATOM 3508 O O . THR B 2 306 ? -33.733 -46.128 5.537 1.00 56.47 324 THR A O 1
ATOM 3512 N N . GLN B 2 307 ? -32.912 -44.111 4.991 1.00 55.66 325 GLN A N 1
ATOM 3513 C CA . GLN B 2 307 ? -31.885 -44.106 6.020 1.00 53.51 325 GLN A CA 1
ATOM 3514 C C . GLN B 2 307 ? -32.433 -44.530 7.376 1.00 53.58 325 GLN A C 1
ATOM 3515 O O . GLN B 2 307 ? -31.818 -45.335 8.074 1.00 52.58 325 GLN A O 1
ATOM 3521 N N . GLY B 2 308 ? -33.598 -44.003 7.759 1.00 59.75 326 GLY A N 1
ATOM 3522 C CA . GLY B 2 308 ? -34.197 -44.391 9.028 1.00 56.33 326 GLY A CA 1
ATOM 3523 C C . GLY B 2 308 ? -34.455 -45.874 9.107 1.00 48.40 326 GLY A C 1
ATOM 3524 O O . GLY B 2 308 ? -34.262 -46.486 10.155 1.00 49.25 326 GLY A O 1
ATOM 3525 N N . PHE B 2 309 ? -34.854 -46.476 7.983 1.00 51.93 327 PHE A N 1
ATOM 3526 C CA . PHE B 2 309 ? -35.014 -47.932 7.913 1.00 50.45 327 PHE A CA 1
ATOM 3527 C C . PHE B 2 309 ? -33.727 -48.650 8.269 1.00 48.08 327 PHE A C 1
ATOM 3528 O O . PHE B 2 309 ? -33.755 -49.612 9.035 1.00 48.63 327 PHE A O 1
ATOM 3536 N N . TRP B 2 310 ? -32.590 -48.218 7.701 1.00 46.81 328 TRP A N 1
ATOM 3537 C CA . TRP B 2 310 ? -31.321 -48.848 8.040 1.00 44.84 328 TRP A CA 1
ATOM 3538 C C . TRP B 2 310 ? -30.832 -48.476 9.435 1.00 50.87 328 TRP A C 1
ATOM 3539 O O . TRP B 2 310 ? -30.099 -49.253 10.052 1.00 55.80 328 TRP A O 1
ATOM 3550 N N . GLU B 2 311 ? -31.238 -47.327 9.971 1.00 55.28 329 GLU A N 1
ATOM 3551 C CA . GLU B 2 311 ? -30.776 -46.957 11.304 1.00 55.60 329 GLU A CA 1
ATOM 3552 C C . GLU B 2 311 ? -31.512 -47.712 12.387 1.00 56.85 329 GLU A C 1
ATOM 3553 O O . GLU B 2 311 ? -30.899 -48.124 13.376 1.00 59.97 329 GLU A O 1
ATOM 3559 N N . ASN B 2 312 ? -32.813 -47.923 12.214 1.00 52.99 330 ASN A N 1
ATOM 3560 C CA . ASN B 2 312 ? -33.645 -48.447 13.291 1.00 53.95 330 ASN A CA 1
ATOM 3561 C C . ASN B 2 312 ? -34.357 -49.763 13.041 1.00 47.16 330 ASN A C 1
ATOM 3562 O O . ASN B 2 312 ? -35.033 -50.246 13.956 1.00 48.05 330 ASN A O 1
ATOM 3567 N N . SER B 2 313 ? -34.218 -50.376 11.877 1.00 43.09 331 SER A N 1
ATOM 3568 C CA . SER B 2 313 ? -34.727 -51.727 11.784 1.00 44.77 331 SER A CA 1
ATOM 3569 C C . SER B 2 313 ? -33.988 -52.598 12.800 1.00 46.75 331 SER A C 1
ATOM 3570 O O . SER B 2 313 ? -32.936 -52.217 13.324 1.00 49.78 331 SER A O 1
ATOM 3573 N N . MET B 2 314 ? -34.576 -53.749 13.126 1.00 42.74 332 MET A N 1
ATOM 3574 C CA . MET B 2 314 ? -33.895 -54.794 13.884 1.00 43.25 332 MET A CA 1
ATOM 3575 C C . MET B 2 314 ? -33.848 -56.015 12.961 1.00 48.22 332 MET A C 1
ATOM 3576 O O . MET B 2 314 ? -34.819 -56.780 12.839 1.00 46.62 332 MET A O 1
ATOM 3581 N N . LEU B 2 315 ? -32.701 -56.200 12.320 1.00 47.60 333 LEU A N 1
ATOM 3582 C CA . LEU B 2 315 ? -32.541 -57.214 11.296 1.00 42.89 333 LEU A CA 1
ATOM 3583 C C . LEU B 2 315 ? -31.848 -58.486 11.776 1.00 43.65 333 LEU A C 1
ATOM 3584 O O . LEU B 2 315 ? -31.593 -59.365 10.956 1.00 44.88 333 LEU A O 1
ATOM 3589 N N . THR B 2 316 ? -31.495 -58.597 13.054 1.00 42.47 334 THR A N 1
ATOM 3590 C CA . THR B 2 316 ? -31.088 -59.879 13.623 1.00 45.24 334 THR A CA 1
ATOM 3591 C C . THR B 2 316 ? -31.575 -59.897 15.056 1.00 47.05 334 THR A C 1
ATOM 3592 O O . THR B 2 316 ? -32.016 -58.873 15.587 1.00 49.55 334 THR A O 1
ATOM 3596 N N . GLU B 2 317 ? -31.443 -61.041 15.705 1.00 48.83 335 GLU A N 1
ATOM 3597 C CA . GLU B 2 317 ? -31.691 -61.065 17.146 1.00 51.30 335 GLU A CA 1
ATOM 3598 C C . GLU B 2 317 ? -30.559 -60.340 17.841 1.00 54.08 335 GLU A C 1
ATOM 3599 O O . GLU B 2 317 ? -29.397 -60.726 17.670 1.00 57.81 335 GLU A O 1
ATOM 3605 N N . PRO B 2 318 ? -30.835 -59.308 18.618 1.00 54.62 336 PRO A N 1
ATOM 3606 C CA . PRO B 2 318 ? -29.748 -58.512 19.186 1.00 59.43 336 PRO A CA 1
ATOM 3607 C C . PRO B 2 318 ? -28.880 -59.340 20.121 1.00 61.22 336 PRO A C 1
ATOM 3608 O O . PRO B 2 318 ? -29.332 -60.309 20.732 1.00 61.07 336 PRO A O 1
ATOM 3612 N N . GLY B 2 319 ? -27.611 -58.965 20.193 1.00 62.93 337 GLY A N 1
ATOM 3613 C CA . GLY B 2 319 ? -26.644 -59.661 21.002 1.00 67.33 337 GLY A CA 1
ATOM 3614 C C . GLY B 2 319 ? -26.479 -59.130 22.404 1.00 77.60 337 GLY A C 1
ATOM 3615 O O . GLY B 2 319 ? -25.739 -59.727 23.193 1.00 79.77 337 GLY A O 1
ATOM 3616 N N . ASP B 2 320 ? -27.144 -58.030 22.750 1.00 80.82 338 ASP A N 1
ATOM 3617 C CA . ASP B 2 320 ? -26.989 -57.449 24.075 1.00 81.99 338 ASP A CA 1
ATOM 3618 C C . ASP B 2 320 ? -27.831 -58.159 25.145 1.00 82.35 338 ASP A C 1
ATOM 3619 O O . ASP B 2 320 ? -28.009 -57.606 26.242 1.00 83.49 338 ASP A O 1
ATOM 3624 N N . GLY B 2 321 ? -28.353 -59.359 24.855 1.00 76.18 339 GLY A N 1
ATOM 3625 C CA . GLY B 2 321 ? -29.158 -60.104 25.806 1.00 77.71 339 GLY A CA 1
ATOM 3626 C C . GLY B 2 321 ? -30.619 -59.688 25.936 1.00 79.83 339 GLY A C 1
ATOM 3627 O O . GLY B 2 321 ? -31.401 -60.432 26.552 1.00 78.31 339 GLY A O 1
ATOM 3628 N N . ARG B 2 322 ? -31.009 -58.521 25.410 1.00 77.12 340 ARG A N 1
ATOM 3629 C CA . ARG B 2 322 ? -32.413 -58.134 25.343 1.00 68.07 340 ARG A CA 1
ATOM 3630 C C . ARG B 2 322 ? -33.286 -59.280 24.843 1.00 65.22 340 ARG A C 1
ATOM 3631 O O . ARG B 2 322 ? -32.878 -60.066 23.988 1.00 69.99 340 ARG A O 1
ATOM 3639 N N . LYS B 2 323 ? -34.492 -59.379 25.377 1.00 60.22 341 LYS A N 1
ATOM 3640 C CA . LYS B 2 323 ? -35.468 -60.338 24.889 1.00 59.47 341 LYS A CA 1
ATOM 3641 C C . LYS B 2 323 ? -36.442 -59.572 24.004 1.00 60.52 341 LYS A C 1
ATOM 3642 O O . LYS B 2 323 ? -37.025 -58.579 24.451 1.00 60.66 341 LYS A O 1
ATOM 3648 N N . VAL B 2 324 ? -36.616 -60.023 22.755 1.00 56.87 342 VAL A N 1
ATOM 3649 C CA . VAL B 2 324 ? -37.346 -59.270 21.742 1.00 50.91 342 VAL A CA 1
ATOM 3650 C C . VAL B 2 324 ? -38.380 -60.199 21.136 1.00 52.88 342 VAL A C 1
ATOM 3651 O O . VAL B 2 324 ? -38.317 -61.411 21.315 1.00 60.19 342 VAL A O 1
ATOM 3655 N N . VAL B 2 325 ? -39.316 -59.642 20.370 1.00 51.01 343 VAL A N 1
ATOM 3656 C CA . VAL B 2 325 ? -40.271 -60.472 19.640 1.00 47.76 343 VAL A CA 1
ATOM 3657 C C . VAL B 2 325 ? -39.755 -60.665 18.222 1.00 50.22 343 VAL A C 1
ATOM 3658 O O . VAL B 2 325 ? -39.367 -59.708 17.540 1.00 50.72 343 VAL A O 1
ATOM 3662 N N . CYS B 2 326 ? -39.718 -61.915 17.793 1.00 52.82 344 CYS A N 1
ATOM 3663 C CA . CYS B 2 326 ? -39.043 -62.258 16.568 1.00 50.67 344 CYS A CA 1
ATOM 3664 C C . CYS B 2 326 ? -39.994 -62.400 15.397 1.00 50.58 344 CYS A C 1
ATOM 3665 O O . CYS B 2 326 ? -39.541 -62.423 14.235 1.00 49.44 344 CYS A O 1
ATOM 3668 N N . HIS B 2 327 ? -41.283 -62.467 15.673 1.00 41.12 345 HIS A N 1
ATOM 3669 C CA . HIS B 2 327 ? -42.240 -62.726 14.621 1.00 41.04 345 HIS A CA 1
ATOM 3670 C C . HIS B 2 327 ? -42.157 -61.612 13.569 1.00 42.97 345 HIS A C 1
ATOM 3671 O O . HIS B 2 327 ? -42.428 -60.437 13.883 1.00 46.15 345 HIS A O 1
ATOM 3678 N N . PRO B 2 328 ? -41.770 -61.921 12.335 1.00 40.39 346 PRO A N 1
ATOM 3679 C CA . PRO B 2 328 ? -41.318 -60.870 11.405 1.00 40.87 346 PRO A CA 1
ATOM 3680 C C . PRO B 2 328 ? -42.451 -59.931 11.025 1.00 39.81 346 PRO A C 1
ATOM 3681 O O . PRO B 2 328 ? -43.471 -60.352 10.489 1.00 39.83 346 PRO A O 1
ATOM 3685 N N . THR B 2 329 ? -42.266 -58.647 11.298 1.00 40.39 347 THR A N 1
ATOM 3686 C CA . THR B 2 329 ? -43.297 -57.651 11.026 1.00 40.22 347 THR A CA 1
ATOM 3687 C C . THR B 2 329 ? -42.675 -56.424 10.365 1.00 38.84 347 THR A C 1
ATOM 3688 O O . THR B 2 329 ? -41.497 -56.105 10.565 1.00 41.70 347 THR A O 1
ATOM 3692 N N . ALA B 2 330 ? -43.481 -55.743 9.566 1.00 41.27 348 ALA A N 1
ATOM 3693 C CA . ALA B 2 330 ? -43.041 -54.596 8.772 1.00 44.07 348 ALA A CA 1
ATOM 3694 C C . ALA B 2 330 ? -43.782 -53.337 9.237 1.00 44.88 348 ALA A C 1
ATOM 3695 O O . ALA B 2 330 ? -44.897 -53.046 8.772 1.00 42.14 348 ALA A O 1
ATOM 3697 N N . TRP B 2 331 ? -43.123 -52.567 10.109 1.00 43.69 349 TRP A N 1
ATOM 3698 C CA . TRP B 2 331 ? -43.759 -51.449 10.797 1.00 43.58 349 TRP A CA 1
ATOM 3699 C C . TRP B 2 331 ? -43.805 -50.175 9.964 1.00 46.75 349 TRP A C 1
ATOM 3700 O O . TRP B 2 331 ? -42.773 -49.686 9.471 1.00 46.41 349 TRP A O 1
ATOM 3711 N N . ASP B 2 332 ? -45.002 -49.610 9.868 1.00 47.21 350 ASP A N 1
ATOM 3712 C CA . ASP B 2 332 ? -45.211 -48.226 9.449 1.00 49.97 350 ASP A CA 1
ATOM 3713 C C . ASP B 2 332 ? -45.477 -47.414 10.726 1.00 50.05 350 ASP A C 1
ATOM 3714 O O . ASP B 2 332 ? -46.593 -47.385 11.253 1.00 48.82 350 ASP A O 1
ATOM 3719 N N . LEU B 2 333 ? -44.437 -46.769 11.255 1.00 49.86 351 LEU A N 1
ATOM 3720 C CA . LEU B 2 333 ? -44.641 -46.007 12.473 1.00 48.92 351 LEU A CA 1
ATOM 3721 C C . LEU B 2 333 ? -45.284 -44.666 12.194 1.00 52.99 351 LEU A C 1
ATOM 3722 O O . LEU B 2 333 ? -45.617 -43.937 13.140 1.00 58.13 351 LEU A O 1
ATOM 3727 N N . GLY B 2 334 ? -45.470 -44.329 10.926 1.00 49.28 352 GLY A N 1
ATOM 3728 C CA . GLY B 2 334 ? -45.974 -43.026 10.561 1.00 55.05 352 GLY A CA 1
ATOM 3729 C C . GLY B 2 334 ? -44.891 -41.962 10.600 1.00 56.95 352 GLY A C 1
ATOM 3730 O O . GLY B 2 334 ? -43.784 -42.159 11.116 1.00 54.26 352 GLY A O 1
ATOM 3731 N N . LYS B 2 335 ? -45.224 -40.802 10.031 1.00 58.04 353 LYS A N 1
ATOM 3732 C CA . LYS B 2 335 ? -44.268 -39.713 9.920 1.00 57.37 353 LYS A CA 1
ATOM 3733 C C . LYS B 2 335 ? -43.073 -40.136 9.071 1.00 54.33 353 LYS A C 1
ATOM 3734 O O . LYS B 2 335 ? -41.949 -39.673 9.280 1.00 53.89 353 LYS A O 1
ATOM 3740 N N . GLY B 2 336 ? -43.304 -41.039 8.118 1.00 52.20 354 GLY A N 1
ATOM 3741 C CA . GLY B 2 336 ? -42.217 -41.510 7.271 1.00 55.58 354 GLY A CA 1
ATOM 3742 C C . GLY B 2 336 ? -41.213 -42.434 7.936 1.00 54.90 354 GLY A C 1
ATOM 3743 O O . GLY B 2 336 ? -40.186 -42.774 7.331 1.00 54.88 354 GLY A O 1
ATOM 3744 N N . ASP B 2 337 ? -41.473 -42.852 9.164 1.00 52.65 355 ASP A N 1
ATOM 3745 C CA . ASP B 2 337 ? -40.630 -43.815 9.843 1.00 50.04 355 ASP A CA 1
ATOM 3746 C C . ASP B 2 337 ? -41.083 -45.218 9.448 1.00 52.49 355 ASP A C 1
ATOM 3747 O O . ASP B 2 337 ? -42.234 -45.599 9.695 1.00 53.57 355 ASP A O 1
ATOM 3752 N N . PHE B 2 338 ? -40.187 -45.982 8.824 1.00 56.79 356 PHE A N 1
ATOM 3753 C CA . PHE B 2 338 ? -40.489 -47.341 8.380 1.00 53.35 356 PHE A CA 1
ATOM 3754 C C . PHE B 2 338 ? -39.421 -48.294 8.885 1.00 52.11 356 PHE A C 1
ATOM 3755 O O . PHE B 2 338 ? -38.222 -48.036 8.732 1.00 51.38 356 PHE A O 1
ATOM 3763 N N . ARG B 2 339 ? -39.843 -49.407 9.456 1.00 48.79 357 ARG A N 1
ATOM 3764 C CA . ARG B 2 339 ? -38.860 -50.287 10.057 1.00 48.99 357 ARG A CA 1
ATOM 3765 C C . ARG B 2 339 ? -39.225 -51.738 9.746 1.00 48.66 357 ARG A C 1
ATOM 3766 O O . ARG B 2 339 ? -40.356 -52.050 9.350 1.00 47.15 357 ARG A O 1
ATOM 3774 N N . ILE B 2 340 ? -38.257 -52.630 9.922 1.00 44.74 358 ILE A N 1
ATOM 3775 C CA . ILE B 2 340 ? -38.548 -54.053 10.032 1.00 44.74 358 ILE A CA 1
ATOM 3776 C C . ILE B 2 340 ? -38.037 -54.621 11.353 1.00 46.72 358 ILE A C 1
ATOM 3777 O O . ILE B 2 340 ? -37.021 -54.170 11.900 1.00 49.40 358 ILE A O 1
ATOM 3782 N N . LYS B 2 341 ? -38.800 -55.574 11.893 1.00 40.39 359 LYS A N 1
ATOM 3783 C CA . LYS B 2 341 ? -38.419 -56.363 13.048 1.00 38.28 359 LYS A CA 1
ATOM 3784 C C . LYS B 2 341 ? -38.397 -57.817 12.613 1.00 45.22 359 LYS A C 1
ATOM 3785 O O . LYS B 2 341 ? -39.424 -58.320 12.136 1.00 46.08 359 LYS A O 1
ATOM 3791 N N . MET B 2 342 ? -37.263 -58.511 12.826 1.00 45.05 360 MET A N 1
ATOM 3792 C CA . MET B 2 342 ? -37.053 -59.829 12.213 1.00 42.08 360 MET A CA 1
ATOM 3793 C C . MET B 2 342 ? -35.764 -60.509 12.676 1.00 45.36 360 MET A C 1
ATOM 3794 O O . MET B 2 342 ? -34.666 -59.985 12.435 1.00 48.39 360 MET A O 1
ATOM 3799 N N . CYS B 2 343 ? -35.866 -61.607 13.410 1.00 40.55 361 CYS A N 1
ATOM 3800 C CA . CYS B 2 343 ? -34.620 -62.230 13.899 1.00 47.89 361 CYS A CA 1
ATOM 3801 C C . CYS B 2 343 ? -34.133 -63.044 12.712 1.00 52.56 361 CYS A C 1
ATOM 3802 O O . CYS B 2 343 ? -34.545 -64.194 12.598 1.00 55.40 361 CYS A O 1
ATOM 3805 N N . THR B 2 344 ? -33.278 -62.469 11.867 1.00 42.50 362 THR A N 1
ATOM 3806 C CA . THR B 2 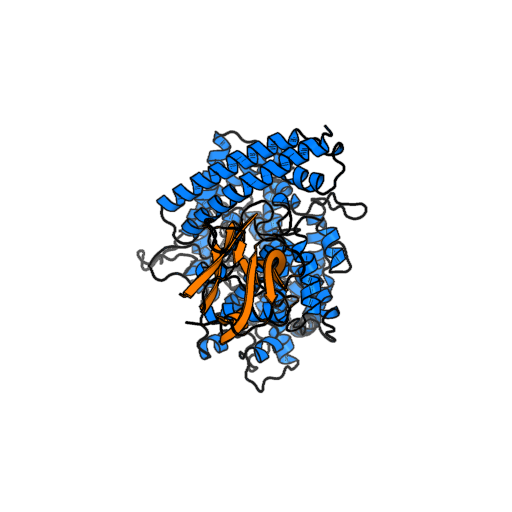344 ? -32.978 -63.097 10.585 1.00 47.28 362 THR A CA 1
ATOM 3807 C C . THR B 2 344 ? -31.867 -64.130 10.741 1.00 50.46 362 THR A C 1
ATOM 3808 O O . THR B 2 344 ? -30.939 -63.947 11.532 1.00 51.74 362 THR A O 1
ATOM 3812 N N . LYS B 2 345 ? -31.983 -65.234 10.002 1.00 53.12 363 LYS A N 1
ATOM 3813 C CA . LYS B 2 345 ? -30.969 -66.285 9.933 1.00 51.14 363 LYS A CA 1
ATOM 3814 C C . LYS B 2 345 ? -30.679 -66.568 8.457 1.00 49.72 363 LYS A C 1
ATOM 3815 O O . LYS B 2 345 ? -31.429 -66.143 7.576 1.00 52.09 363 LYS A O 1
ATOM 3821 N N . VAL B 2 346 ? -29.568 -67.247 8.162 1.00 44.92 364 VAL A N 1
ATOM 3822 C CA . VAL B 2 346 ? -29.210 -67.430 6.750 1.00 49.24 364 VAL A CA 1
ATOM 3823 C C . VAL B 2 346 ? -29.994 -68.598 6.143 1.00 53.18 364 VAL A C 1
ATOM 3824 O O . VAL B 2 346 ? -29.558 -69.758 6.205 1.00 56.74 364 VAL A O 1
ATOM 3828 N N . THR B 2 347 ? -31.150 -68.307 5.546 1.00 50.20 365 THR A N 1
ATOM 3829 C CA . THR B 2 347 ? -32.053 -69.353 5.093 1.00 50.38 365 THR A CA 1
ATOM 3830 C C . THR B 2 347 ? -32.759 -68.849 3.864 1.00 54.38 365 THR A C 1
ATOM 3831 O O . THR B 2 347 ? -33.287 -67.737 3.904 1.00 53.60 365 THR A O 1
ATOM 3835 N N . MET B 2 348 ? -32.872 -69.676 2.822 1.00 55.81 366 MET A N 1
ATOM 3836 C CA . MET B 2 348 ? -33.695 -69.228 1.710 1.00 53.76 366 MET A CA 1
ATOM 3837 C C . MET B 2 348 ? -35.054 -68.791 2.215 1.00 57.15 366 MET A C 1
ATOM 3838 O O . MET B 2 348 ? -35.724 -67.978 1.569 1.00 59.14 366 MET A O 1
ATOM 3843 N N . ASP B 2 349 ? -35.440 -69.244 3.405 1.00 65.71 367 ASP A N 1
ATOM 3844 C CA . ASP B 2 349 ? -36.726 -68.832 3.934 1.00 66.18 367 ASP A CA 1
ATOM 3845 C C . ASP B 2 349 ? -36.669 -67.379 4.385 1.00 65.53 367 ASP A C 1
ATOM 3846 O O . ASP B 2 349 ? -37.464 -66.564 3.918 1.00 66.58 367 ASP A O 1
ATOM 3851 N N . ASP B 2 350 ? -35.724 -67.010 5.266 1.00 65.60 368 ASP A N 1
ATOM 3852 C CA . ASP B 2 350 ? -35.658 -65.586 5.617 1.00 65.08 368 ASP A CA 1
ATOM 3853 C C . ASP B 2 350 ? -35.212 -64.701 4.454 1.00 63.54 368 ASP A C 1
ATOM 3854 O O . ASP B 2 350 ? -35.470 -63.508 4.492 1.00 63.84 368 ASP A O 1
ATOM 3859 N N . PHE B 2 351 ? -34.572 -65.240 3.420 1.00 56.85 369 PHE A N 1
ATOM 3860 C CA . PHE B 2 351 ? -34.327 -64.450 2.220 1.00 48.46 369 PHE A CA 1
ATOM 3861 C C . PHE B 2 351 ? -35.637 -64.120 1.518 1.00 48.31 369 PHE A C 1
ATOM 3862 O O . PHE B 2 351 ? -35.941 -62.944 1.254 1.00 50.74 369 PHE A O 1
ATOM 3870 N N . LEU B 2 352 ? -36.458 -65.133 1.256 1.00 55.59 370 LEU A N 1
ATOM 3871 C CA . LEU B 2 352 ? -37.775 -64.847 0.709 1.00 51.74 370 LEU A CA 1
ATOM 3872 C C . LEU B 2 352 ? -38.583 -63.973 1.663 1.00 49.82 370 LEU A C 1
ATOM 3873 O O . LEU B 2 352 ? -39.290 -63.048 1.241 1.00 50.85 370 LEU A O 1
ATOM 3878 N N . THR B 2 353 ? -38.437 -64.203 2.956 1.00 51.01 371 THR A N 1
ATOM 3879 C CA . THR B 2 353 ? -39.191 -63.432 3.926 1.00 51.21 371 THR A CA 1
ATOM 3880 C C . THR B 2 353 ? -38.764 -61.977 3.912 1.00 49.66 371 THR A C 1
ATOM 3881 O O . THR B 2 353 ? -39.606 -61.089 4.028 1.00 51.97 371 THR A O 1
ATOM 3885 N N . ALA B 2 354 ? -37.465 -61.709 3.782 1.00 49.28 372 ALA A N 1
ATOM 3886 C CA . ALA B 2 354 ? -37.016 -60.333 3.663 1.00 48.17 372 ALA A CA 1
ATOM 3887 C C . ALA B 2 354 ? -37.640 -59.668 2.442 1.00 49.71 372 ALA A C 1
ATOM 3888 O O . ALA B 2 354 ? -38.112 -58.525 2.532 1.00 48.76 372 ALA A O 1
ATOM 3890 N N . HIS B 2 355 ? -37.689 -60.368 1.297 1.00 49.21 373 HIS A N 1
ATOM 3891 C CA . HIS B 2 355 ? -38.388 -59.761 0.155 1.00 49.39 373 HIS A CA 1
ATOM 3892 C C . HIS B 2 355 ? -39.847 -59.446 0.477 1.00 51.59 373 HIS A C 1
ATOM 3893 O O . HIS B 2 355 ? -40.353 -58.365 0.127 1.00 54.47 373 HIS A O 1
ATOM 3900 N N . HIS B 2 356 ? -40.534 -60.383 1.137 1.00 48.93 374 HIS A N 1
ATOM 3901 C CA . HIS B 2 356 ? -41.939 -60.197 1.493 1.00 44.92 374 HIS A CA 1
ATOM 3902 C C . HIS B 2 356 ? -42.115 -58.974 2.375 1.00 44.90 374 HIS A C 1
ATOM 3903 O O . HIS B 2 356 ? -42.905 -58.063 2.072 1.00 45.17 374 HIS A O 1
ATOM 3910 N N . GLU B 2 357 ? -41.345 -58.933 3.459 1.00 44.02 375 GLU A N 1
ATOM 3911 C CA . GLU B 2 357 ? -41.443 -57.876 4.450 1.00 44.49 375 GLU A CA 1
ATOM 3912 C C . GLU B 2 357 ? -41.002 -56.545 3.890 1.00 45.41 375 GLU A C 1
ATOM 3913 O O . GLU B 2 357 ? -41.499 -55.502 4.321 1.00 47.04 375 GLU A O 1
ATOM 3919 N N . MET B 2 358 ? -40.117 -56.545 2.909 1.00 45.00 376 MET A N 1
ATOM 3920 C CA . MET B 2 358 ? -39.784 -55.253 2.351 1.00 47.27 376 MET A CA 1
ATOM 3921 C C . MET B 2 358 ? -40.865 -54.811 1.354 1.00 49.31 376 MET A C 1
ATOM 3922 O O . MET B 2 358 ? -41.143 -53.604 1.223 1.00 47.06 376 MET A O 1
ATOM 3927 N N . GLY B 2 359 ? -41.542 -55.774 0.709 1.00 49.74 377 GLY A N 1
ATOM 3928 C CA . GLY B 2 359 ? -42.724 -55.435 -0.073 1.00 47.86 377 GLY A CA 1
ATOM 3929 C C . GLY B 2 359 ? -43.785 -54.731 0.757 1.00 46.16 377 GLY A C 1
ATOM 3930 O O . GLY B 2 359 ? -44.409 -53.760 0.294 1.00 40.26 377 GLY A O 1
ATOM 3931 N N . HIS B 2 360 ? -44.029 -55.239 1.984 1.00 47.98 378 HIS A N 1
ATOM 3932 C CA . HIS B 2 360 ? -44.922 -54.525 2.905 1.00 45.83 378 HIS A CA 1
ATOM 3933 C C . HIS B 2 360 ? -44.518 -53.056 3.067 1.00 47.21 378 HIS A C 1
ATOM 3934 O O . HIS B 2 360 ? -45.365 -52.154 2.998 1.00 44.38 378 HIS A O 1
ATOM 3941 N N . ILE B 2 361 ? -43.224 -52.813 3.329 1.00 52.82 379 ILE A N 1
ATOM 3942 C CA . ILE B 2 361 ? -42.718 -51.456 3.510 1.00 49.21 379 ILE A CA 1
ATOM 3943 C C . ILE B 2 361 ? -42.966 -50.625 2.269 1.00 47.65 379 ILE A C 1
ATOM 3944 O O . ILE B 2 361 ? -43.300 -49.450 2.365 1.00 48.80 379 ILE A O 1
ATOM 3949 N N . GLN B 2 362 ? -42.998 -51.227 1.093 1.00 49.77 380 GLN A N 1
ATOM 3950 C CA . GLN B 2 362 ? -43.201 -50.412 -0.133 1.00 46.48 380 GLN A CA 1
ATOM 3951 C C . GLN B 2 362 ? -44.656 -49.977 -0.283 1.00 48.20 380 GLN A C 1
ATOM 3952 O O . GLN B 2 362 ? -44.863 -48.850 -0.707 1.00 49.73 380 GLN A O 1
ATOM 3958 N N . TYR B 2 363 ? -45.620 -50.822 0.053 1.00 47.97 381 TYR A N 1
ATOM 3959 C CA . TYR B 2 363 ? -47.051 -50.438 0.014 1.00 47.72 381 TYR A CA 1
ATOM 3960 C C . TYR B 2 363 ? -47.219 -49.385 1.084 1.00 49.75 381 TYR A C 1
ATOM 3961 O O . TYR B 2 363 ? -47.987 -48.457 0.918 1.00 52.02 381 TYR A O 1
ATOM 3970 N N . ASP B 2 364 ? -46.470 -49.548 2.164 1.00 53.53 382 ASP A N 1
ATOM 3971 C CA . ASP B 2 364 ? -46.561 -48.641 3.330 1.00 54.80 382 ASP A CA 1
ATOM 3972 C C . ASP B 2 364 ? -46.054 -47.268 2.901 1.00 56.46 382 ASP A C 1
ATOM 3973 O O . ASP B 2 364 ? -46.649 -46.270 3.312 1.00 57.09 382 ASP A O 1
ATOM 3978 N N . MET B 2 365 ? -44.983 -47.234 2.114 1.00 53.49 383 MET A N 1
ATOM 3979 C CA . MET B 2 365 ? -44.346 -45.948 1.753 1.00 48.58 383 MET A CA 1
ATOM 3980 C C . MET B 2 365 ? -45.274 -45.273 0.765 1.00 50.18 383 MET A C 1
ATOM 3981 O O . MET B 2 365 ? -45.337 -44.046 0.749 1.00 57.45 383 MET A O 1
ATOM 3986 N N . ALA B 2 366 ? -45.982 -46.075 -0.007 1.00 48.03 384 ALA A N 1
ATOM 3987 C CA . ALA B 2 366 ? -46.634 -45.568 -1.219 1.00 51.03 384 ALA A CA 1
ATOM 3988 C C . ALA B 2 366 ? -47.888 -44.821 -0.831 1.00 53.44 384 ALA A C 1
ATOM 3989 O O . ALA B 2 366 ? -48.219 -43.868 -1.507 1.00 56.65 384 ALA A O 1
ATOM 3991 N N . TYR B 2 367 ? -48.563 -45.278 0.208 1.00 51.48 385 TYR A N 1
ATOM 3992 C CA . TYR B 2 367 ? -49.934 -44.806 0.493 1.00 51.68 385 TYR A CA 1
ATOM 3993 C C . TYR B 2 367 ? -49.878 -43.708 1.538 1.00 54.03 385 TYR A C 1
ATOM 3994 O O . TYR B 2 367 ? -50.918 -43.296 2.015 1.00 56.98 385 TYR A O 1
ATOM 4003 N N . ALA B 2 368 ? -48.680 -43.239 1.845 1.00 56.51 386 ALA A N 1
ATOM 4004 C CA . ALA B 2 368 ? -48.483 -42.222 2.889 1.00 52.83 386 ALA A CA 1
ATOM 4005 C C . ALA B 2 368 ? -48.870 -40.880 2.315 1.00 51.44 386 ALA A C 1
ATOM 4006 O O . ALA B 2 368 ? -48.799 -39.886 3.027 1.00 54.86 386 ALA A O 1
ATOM 4008 N N . VAL B 2 369 ? -49.250 -40.910 1.047 1.00 54.53 387 VAL A N 1
ATOM 4009 C CA . VAL B 2 369 ? -49.704 -39.770 0.215 1.00 56.07 387 VAL A CA 1
ATOM 4010 C C . VAL B 2 369 ? -51.219 -39.675 0.343 1.00 54.69 387 VAL A C 1
ATOM 4011 O O . VAL B 2 369 ? -51.803 -38.766 -0.254 1.00 54.64 387 VAL A O 1
ATOM 4015 N N . GLN B 2 370 ? -51.817 -40.588 1.103 1.00 53.40 388 GLN A N 1
ATOM 4016 C CA . GLN B 2 370 ? -53.289 -40.656 1.229 1.00 53.05 388 GLN A CA 1
ATOM 4017 C C . GLN B 2 370 ? -53.640 -40.174 2.623 1.00 56.56 388 GLN A C 1
ATOM 4018 O O . GLN B 2 370 ? -52.792 -40.273 3.500 1.00 58.78 388 GLN A O 1
ATOM 4024 N N . PRO B 2 371 ? -54.837 -39.607 2.835 1.00 55.08 389 PRO A N 1
ATOM 4025 C CA . PRO B 2 371 ? -55.238 -39.159 4.141 1.00 52.29 389 PRO A CA 1
ATOM 4026 C C . PRO B 2 371 ? -55.070 -40.241 5.207 1.00 54.57 389 PRO A C 1
ATOM 4027 O O . PRO B 2 371 ? -55.220 -41.380 4.893 1.00 55.85 389 PRO A O 1
ATOM 4031 N N . TYR B 2 372 ? -54.780 -39.839 6.443 1.00 59.31 390 TYR A N 1
ATOM 4032 C CA . TYR B 2 372 ? -54.436 -40.840 7.449 1.00 56.48 390 TYR A CA 1
ATOM 4033 C C . TYR B 2 372 ? -55.405 -42.027 7.454 1.00 54.51 390 TYR A C 1
ATOM 4034 O O . TYR B 2 372 ? -54.972 -43.180 7.541 1.00 54.13 390 TYR A O 1
ATOM 4043 N N . LEU B 2 373 ? -56.717 -41.779 7.350 1.00 56.46 391 LEU A N 1
ATOM 4044 C CA . LEU B 2 373 ? -57.657 -42.882 7.541 1.00 53.60 391 LEU A CA 1
ATOM 4045 C C . LEU B 2 373 ? -57.626 -43.880 6.399 1.00 52.84 391 LEU A C 1
ATOM 4046 O O . LEU B 2 373 ? -58.149 -44.989 6.541 1.00 58.45 391 LEU A O 1
ATOM 4051 N N . LEU B 2 374 ? -57.066 -43.507 5.265 1.00 51.06 392 LEU A N 1
ATOM 4052 C CA . LEU B 2 374 ? -57.068 -44.351 4.082 1.00 53.46 392 LEU A CA 1
ATOM 4053 C C . LEU B 2 374 ? -55.730 -45.010 3.823 1.00 51.26 392 LEU A C 1
ATOM 4054 O O . LEU B 2 374 ? -55.581 -45.698 2.804 1.00 50.76 392 LEU A O 1
ATOM 4059 N N . ARG B 2 375 ? -54.752 -44.826 4.707 1.00 50.31 393 ARG A N 1
ATOM 4060 C CA . ARG B 2 375 ? -53.426 -45.349 4.434 1.00 48.57 393 ARG A CA 1
ATOM 4061 C C . ARG B 2 375 ? -53.363 -46.702 5.137 1.00 49.69 393 ARG A C 1
ATOM 4062 O O . ARG B 2 375 ? -52.783 -46.880 6.207 1.00 52.47 393 ARG A O 1
ATOM 4070 N N . ASN B 2 376 ? -54.049 -47.666 4.491 1.00 51.56 394 ASN A N 1
ATOM 4071 C CA . ASN B 2 376 ? -54.049 -49.097 4.779 1.00 47.59 394 ASN A CA 1
ATOM 4072 C C . ASN B 2 376 ? -54.171 -49.835 3.438 1.00 45.97 394 ASN A C 1
ATOM 4073 O O . ASN B 2 376 ? -54.771 -49.313 2.506 1.00 49.90 394 ASN A O 1
ATOM 4078 N N . GLY B 2 377 ? -53.546 -51.007 3.306 1.00 44.12 395 GLY A N 1
ATOM 4079 C CA . GLY B 2 377 ? -53.844 -51.877 2.167 1.00 45.07 395 GLY A CA 1
ATOM 4080 C C . GLY B 2 377 ? -55.332 -52.135 1.906 1.00 47.70 395 GLY A C 1
ATOM 4081 O O . GLY B 2 377 ? -56.148 -52.007 2.828 1.00 49.90 395 GLY A O 1
ATOM 4082 N N . ALA B 2 378 ? -55.712 -52.499 0.667 1.00 47.79 396 ALA A N 1
ATOM 4083 C CA . ALA B 2 378 ? -57.127 -52.461 0.269 1.00 48.15 396 ALA A CA 1
ATOM 4084 C C . ALA B 2 378 ? -57.943 -53.480 1.059 1.00 49.70 396 ALA A C 1
ATOM 4085 O O . ALA B 2 378 ? -58.954 -53.144 1.686 1.00 54.44 396 ALA A O 1
ATOM 4087 N N . ASN B 2 379 ? -57.483 -54.721 1.019 1.00 46.51 397 ASN A N 1
ATOM 4088 C CA . ASN B 2 379 ? -57.827 -55.736 2.038 1.00 48.07 397 ASN A CA 1
ATOM 4089 C C . ASN B 2 379 ? -56.531 -56.282 2.619 1.00 50.38 397 ASN A C 1
ATOM 4090 O O . ASN B 2 379 ? -55.463 -55.856 2.193 1.00 48.32 397 ASN A O 1
ATOM 4095 N N . GLU B 2 380 ? -56.659 -57.200 3.560 1.00 56.71 398 GLU A N 1
ATOM 4096 C CA . GLU B 2 380 ? -55.520 -57.768 4.310 1.00 58.24 398 GLU A CA 1
ATOM 4097 C C . GLU B 2 380 ? -54.753 -58.725 3.405 1.00 58.14 398 GLU A C 1
ATOM 4098 O O . GLU B 2 380 ? -53.566 -58.944 3.645 1.00 57.52 398 GLU A O 1
ATOM 4104 N N . GLY B 2 381 ? -55.423 -59.237 2.385 1.00 48.83 399 GLY A N 1
ATOM 4105 C CA . GLY B 2 381 ? -54.770 -60.073 1.379 1.00 47.12 399 GLY A CA 1
ATOM 4106 C C . GLY B 2 381 ? -53.866 -59.264 0.500 1.00 47.38 399 GLY A C 1
ATOM 4107 O O . GLY B 2 381 ? -52.779 -59.728 0.218 1.00 50.83 399 GLY A O 1
ATOM 4108 N N . PHE B 2 382 ? -54.298 -58.079 0.105 1.00 44.22 400 PHE A N 1
ATOM 4109 C CA . PHE B 2 382 ? -53.489 -57.276 -0.831 1.00 44.41 400 PHE A CA 1
ATOM 4110 C C . PHE B 2 382 ? -52.100 -57.088 -0.238 1.00 44.31 400 PHE A C 1
ATOM 4111 O O . PHE B 2 382 ? -51.127 -57.321 -0.926 1.00 44.41 400 PHE A O 1
ATOM 4119 N N . HIS B 2 383 ? -52.023 -56.683 1.014 1.00 48.75 401 HIS A N 1
ATOM 4120 C CA . HIS B 2 383 ? -50.718 -56.328 1.613 1.00 44.61 401 HIS A CA 1
ATOM 4121 C C . HIS B 2 383 ? -49.781 -57.524 1.546 1.00 45.33 401 HIS A C 1
ATOM 4122 O O . HIS B 2 383 ? -48.612 -57.350 1.203 1.00 49.37 401 HIS A O 1
ATOM 4129 N N . GLU B 2 384 ? -50.302 -58.699 1.861 1.00 48.86 402 GLU A N 1
ATOM 4130 C CA . GLU B 2 384 ? -49.477 -59.914 2.012 1.00 49.70 402 GLU A CA 1
ATOM 4131 C C . GLU B 2 384 ? -49.256 -60.502 0.630 1.00 48.67 402 GLU A C 1
ATOM 4132 O O . GLU B 2 384 ? -48.272 -61.199 0.456 1.00 52.70 402 GLU A O 1
ATOM 4138 N N . ALA B 2 385 ? -50.115 -60.167 -0.324 1.00 45.68 403 ALA A N 1
ATOM 4139 C CA . ALA B 2 385 ? -49.924 -60.585 -1.724 1.00 43.94 403 ALA A CA 1
ATOM 4140 C C . ALA B 2 385 ? -48.776 -59.817 -2.349 1.00 49.04 403 ALA A C 1
ATOM 4141 O O . ALA B 2 385 ? -47.927 -60.440 -2.950 1.00 51.37 403 ALA A O 1
ATOM 4143 N N . VAL B 2 386 ? -48.782 -58.503 -2.201 1.00 47.33 404 VAL A N 1
ATOM 4144 C CA . VAL B 2 386 ? -47.703 -57.628 -2.726 1.00 43.29 404 VAL A CA 1
ATOM 4145 C C . VAL B 2 386 ? -46.388 -58.137 -2.169 1.00 47.40 404 VAL A C 1
ATOM 4146 O O . VAL B 2 386 ? -45.432 -58.241 -2.917 1.00 46.51 404 VAL A O 1
ATOM 4150 N N . GLY B 2 387 ? -46.380 -58.493 -0.898 1.00 46.71 405 GLY A N 1
ATOM 4151 C CA . GLY B 2 387 ? -45.205 -59.162 -0.338 1.00 46.06 405 GLY A CA 1
ATOM 4152 C C . GLY B 2 387 ? -44.910 -60.437 -1.083 1.00 49.26 405 GLY A C 1
ATOM 4153 O O . GLY B 2 387 ? -43.760 -60.623 -1.476 1.00 50.97 405 GLY A O 1
ATOM 4154 N N . GLU B 2 388 ? -45.905 -61.303 -1.274 1.00 50.15 406 GLU A N 1
ATOM 4155 C CA . GLU B 2 388 ? -45.480 -62.585 -1.847 1.00 50.02 406 GLU A CA 1
ATOM 4156 C C . GLU B 2 388 ? -45.110 -62.514 -3.324 1.00 48.48 406 GLU A C 1
ATOM 4157 O O . GLU B 2 388 ? -44.437 -63.435 -3.805 1.00 49.71 406 GLU A O 1
ATOM 4163 N N . ILE B 2 389 ? -45.583 -61.494 -4.058 1.00 47.20 407 ILE A N 1
ATOM 4164 C CA . ILE B 2 389 ? -45.153 -61.306 -5.449 1.00 48.78 407 ILE A CA 1
ATOM 4165 C C . ILE B 2 389 ? -43.634 -61.185 -5.544 1.00 51.58 407 ILE A C 1
ATOM 4166 O O . ILE B 2 389 ? -42.988 -61.710 -6.480 1.00 52.14 407 ILE A O 1
ATOM 4171 N N . MET B 2 390 ? -43.043 -60.441 -4.611 1.00 50.45 408 MET A N 1
ATOM 4172 C CA . MET B 2 390 ? -41.594 -60.320 -4.598 1.00 48.17 408 MET A CA 1
ATOM 4173 C C . MET B 2 390 ? -40.939 -61.691 -4.460 1.00 48.77 408 MET A C 1
ATOM 4174 O O . MET B 2 390 ? -40.050 -62.029 -5.245 1.00 48.13 408 MET A O 1
ATOM 4179 N N . SER B 2 391 ? -41.411 -62.527 -3.515 1.00 52.08 409 SER A N 1
ATOM 4180 C CA . SER B 2 391 ? -40.861 -63.887 -3.410 1.00 49.10 409 SER A CA 1
ATOM 4181 C C . SER B 2 391 ? -41.031 -64.672 -4.691 1.00 48.65 409 SER A C 1
ATOM 4182 O O . SER B 2 391 ? -40.138 -65.429 -5.065 1.00 53.01 409 SER A O 1
ATOM 4185 N N . LEU B 2 392 ? -42.178 -64.539 -5.355 1.00 50.00 410 LEU A N 1
ATOM 4186 C CA . LEU B 2 392 ? -42.378 -65.240 -6.620 1.00 49.75 410 LEU A CA 1
ATOM 4187 C C . LEU B 2 392 ? -41.252 -64.949 -7.607 1.00 52.91 410 LEU A C 1
ATOM 4188 O O . LEU B 2 392 ? -40.659 -65.872 -8.191 1.00 52.33 410 LEU A O 1
ATOM 4193 N N . SER B 2 393 ? -40.940 -63.666 -7.806 1.00 53.20 411 SER A N 1
ATOM 4194 C CA . SER B 2 393 ? -39.848 -63.366 -8.736 1.00 51.93 411 SER A CA 1
ATOM 4195 C C . SER B 2 393 ? -38.483 -63.741 -8.135 1.00 55.06 411 SER A C 1
ATOM 4196 O O . SER B 2 393 ? -37.573 -64.161 -8.858 1.00 57.73 411 SER A O 1
ATOM 4199 N N . ALA B 2 394 ? -38.325 -63.647 -6.823 1.00 52.89 412 ALA A N 1
ATOM 4200 C CA . ALA B 2 394 ? -37.006 -63.801 -6.238 1.00 50.50 412 ALA A CA 1
ATOM 4201 C C . ALA B 2 394 ? -36.643 -65.242 -5.992 1.00 52.16 412 ALA A C 1
ATOM 4202 O O . ALA B 2 394 ? -35.516 -65.508 -5.566 1.00 54.66 412 ALA A O 1
ATOM 4204 N N . ALA B 2 395 ? -37.563 -66.176 -6.193 1.00 50.49 413 ALA A N 1
ATOM 4205 C CA . ALA B 2 395 ? -37.239 -67.563 -5.939 1.00 49.24 413 ALA A CA 1
ATOM 4206 C C . ALA B 2 395 ? -37.057 -68.350 -7.214 1.00 57.71 413 ALA A C 1
ATOM 4207 O O . ALA B 2 395 ? -36.576 -69.491 -7.146 1.00 62.60 413 ALA A O 1
ATOM 4209 N N . THR B 2 396 ? -37.407 -67.767 -8.362 1.00 56.44 414 THR A N 1
ATOM 4210 C CA . THR B 2 396 ? -37.246 -68.464 -9.628 1.00 56.51 414 THR A CA 1
ATOM 4211 C C . THR B 2 396 ? -35.766 -68.709 -9.881 1.00 57.82 414 THR A C 1
ATOM 4212 O O . THR B 2 396 ? -34.950 -67.813 -9.661 1.00 56.85 414 THR A O 1
ATOM 4216 N N . PRO B 2 397 ? -35.393 -69.891 -10.367 1.00 63.80 415 PRO A N 1
ATOM 4217 C CA . PRO B 2 397 ? -33.960 -70.214 -10.467 1.00 62.09 415 PRO A CA 1
ATOM 4218 C C . PRO B 2 397 ? -33.183 -69.193 -11.266 1.00 63.52 415 PRO A C 1
ATOM 4219 O O . PRO B 2 397 ? -32.028 -68.919 -10.935 1.00 66.18 415 PRO A O 1
ATOM 4223 N N . ASN B 2 398 ? -33.796 -68.591 -12.282 1.00 70.33 416 ASN A N 1
ATOM 4224 C CA . ASN B 2 398 ? -33.147 -67.534 -13.052 1.00 71.54 416 ASN A CA 1
ATOM 4225 C C . ASN B 2 398 ? -32.610 -66.408 -12.154 1.00 71.49 416 ASN A C 1
ATOM 4226 O O . ASN B 2 398 ? -31.411 -66.081 -12.183 1.00 71.01 416 ASN A O 1
ATOM 4231 N N . HIS B 2 399 ? -33.498 -65.791 -11.359 1.00 64.62 417 HIS A N 1
ATOM 4232 C CA . HIS B 2 399 ? -33.069 -64.751 -10.427 1.00 60.56 417 HIS A CA 1
ATOM 4233 C C . HIS B 2 399 ? -32.043 -65.282 -9.434 1.00 58.64 417 HIS A C 1
ATOM 4234 O O . HIS B 2 399 ? -31.091 -64.574 -9.088 1.00 57.33 417 HIS A O 1
ATOM 4241 N N . LEU B 2 400 ? -32.200 -66.531 -8.983 1.00 60.22 418 LEU A N 1
ATOM 4242 C CA . LEU B 2 400 ? -31.209 -67.109 -8.082 1.00 58.37 418 LEU A CA 1
ATOM 4243 C C . LEU B 2 400 ? -29.831 -67.090 -8.711 1.00 61.28 418 LEU A C 1
ATOM 4244 O O . LEU B 2 400 ? -28.840 -66.765 -8.041 1.00 62.56 418 LEU A O 1
ATOM 4249 N N . LYS B 2 401 ? -29.754 -67.473 -9.990 1.00 60.43 419 LYS A N 1
ATOM 4250 C CA . LYS B 2 401 ? -28.520 -67.390 -10.760 1.00 61.99 419 LYS A CA 1
ATOM 4251 C C . LYS B 2 401 ? -27.966 -65.979 -10.705 1.00 63.49 419 LYS A C 1
ATOM 4252 O O . LYS B 2 401 ? -26.891 -65.734 -10.140 1.00 61.58 419 LYS A O 1
ATOM 4258 N N . ALA B 2 402 ? -28.735 -65.026 -11.251 1.00 61.88 420 ALA A N 1
ATOM 4259 C CA . ALA B 2 402 ? -28.233 -63.667 -11.434 1.00 55.12 420 ALA A CA 1
ATOM 4260 C C . ALA B 2 402 ? -27.843 -63.003 -10.118 1.00 55.68 420 ALA A C 1
ATOM 4261 O O . ALA B 2 402 ? -27.085 -62.027 -10.141 1.00 57.63 420 ALA A O 1
ATOM 4263 N N . ILE B 2 403 ? -28.358 -63.504 -8.987 1.00 58.06 421 ILE A N 1
ATOM 4264 C CA . ILE B 2 403 ? -27.948 -63.085 -7.642 1.00 56.22 421 ILE A CA 1
ATOM 4265 C C . ILE B 2 403 ? -26.578 -63.662 -7.263 1.00 60.56 421 ILE A C 1
ATOM 4266 O O . ILE B 2 403 ? -25.810 -63.032 -6.510 1.00 60.30 421 ILE A O 1
ATOM 4271 N N . GLY B 2 404 ? -26.247 -64.852 -7.771 1.00 57.72 422 GLY A N 1
ATOM 4272 C CA . GLY B 2 404 ? -25.025 -65.559 -7.427 1.00 62.32 422 GLY A CA 1
ATOM 4273 C C . GLY B 2 404 ? -25.251 -66.928 -6.813 1.00 68.70 422 GLY A C 1
ATOM 4274 O O . GLY B 2 404 ? -24.331 -67.775 -6.824 1.00 64.72 422 GLY A O 1
ATOM 4275 N N . LEU B 2 405 ? -26.458 -67.180 -6.293 1.00 67.07 423 LEU A N 1
ATOM 4276 C CA . LEU B 2 405 ? -26.743 -68.351 -5.476 1.00 63.06 423 LEU A CA 1
ATOM 4277 C C . LEU B 2 405 ? -27.083 -69.579 -6.306 1.00 64.13 423 LEU A C 1
ATOM 4278 O O . LEU B 2 405 ? -27.707 -70.516 -5.787 1.00 62.79 423 LEU A O 1
ATOM 4283 N N . LEU B 2 406 ? -26.711 -69.584 -7.589 1.00 64.47 424 LEU A N 1
ATOM 4284 C CA . LEU B 2 406 ? -26.656 -70.796 -8.379 1.00 66.28 424 LEU A CA 1
ATOM 4285 C C . LEU B 2 406 ? -25.400 -70.676 -9.219 1.00 75.01 424 LEU A C 1
ATOM 4286 O O . LEU B 2 406 ? -25.137 -69.572 -9.761 1.00 76.75 424 LEU A O 1
ATOM 4291 N N . PRO B 2 407 ? -24.637 -71.720 -9.387 1.00 78.97 425 PRO A N 1
ATOM 4292 C CA . PRO B 2 407 ? -23.344 -71.656 -10.040 1.00 81.29 425 PRO A CA 1
ATOM 4293 C C . PRO B 2 407 ? -23.494 -71.049 -11.417 1.00 84.03 425 PRO A C 1
ATOM 4294 O O . PRO B 2 407 ? -24.554 -71.170 -12.085 1.00 78.52 425 PRO A O 1
ATOM 4298 N N . PRO B 2 408 ? -22.445 -70.400 -11.968 1.00 91.56 426 PRO A N 1
ATOM 4299 C CA . PRO B 2 408 ? -22.560 -69.643 -13.219 1.00 92.56 426 PRO A CA 1
ATOM 4300 C C . PRO B 2 408 ? -22.887 -70.486 -14.441 1.00 89.91 426 PRO A C 1
ATOM 4301 O O . PRO B 2 408 ? -23.494 -69.959 -15.384 1.00 89.55 426 PRO A O 1
ATOM 4305 N N . ASP B 2 409 ? -22.502 -71.763 -14.456 1.00 89.74 427 ASP A N 1
ATOM 4306 C CA . ASP B 2 409 ? -22.807 -72.683 -15.543 1.00 88.76 427 ASP A CA 1
ATOM 4307 C C . ASP B 2 409 ? -24.225 -73.262 -15.472 1.00 86.75 427 ASP A C 1
ATOM 4308 O O . ASP B 2 409 ? -24.518 -74.195 -16.224 1.00 87.81 427 ASP A O 1
ATOM 4313 N N . PHE B 2 410 ? -25.108 -72.719 -14.627 1.00 84.38 428 PHE A N 1
ATOM 4314 C CA . PHE B 2 410 ? -26.433 -73.303 -14.423 1.00 82.52 428 PHE A CA 1
ATOM 4315 C C . PHE B 2 410 ? -27.338 -73.053 -15.620 1.00 81.27 428 PHE A C 1
ATOM 4316 O O . PHE B 2 410 ? -27.282 -71.994 -16.253 1.00 82.30 428 PHE A O 1
ATOM 4324 N N . TYR B 2 411 ? -28.201 -74.025 -15.908 1.00 76.97 429 TYR A N 1
ATOM 4325 C CA . TYR B 2 411 ? -29.141 -73.908 -17.015 1.00 82.86 429 TYR A CA 1
ATOM 4326 C C . TYR B 2 411 ? -30.378 -74.738 -16.746 1.00 81.22 429 TYR A C 1
ATOM 4327 O O . TYR B 2 411 ? -30.269 -75.934 -16.477 1.00 84.94 429 TYR A O 1
ATOM 4336 N N . GLU B 2 412 ? -31.545 -74.124 -16.847 1.00 90.81 430 GLU A N 1
ATOM 4337 C CA . GLU B 2 412 ? -32.747 -74.839 -16.455 1.00 91.32 430 GLU A CA 1
ATOM 4338 C C . GLU B 2 412 ? -33.044 -75.978 -17.409 1.00 91.29 430 GLU A C 1
ATOM 4339 O O . GLU B 2 412 ? -32.763 -75.907 -18.608 1.00 97.19 430 GLU A O 1
ATOM 4345 N N . ASP B 2 413 ? -33.588 -77.054 -16.853 1.00 78.14 431 ASP A N 1
ATOM 4346 C CA . ASP B 2 413 ? -34.121 -78.138 -17.660 1.00 81.15 431 ASP A CA 1
ATOM 4347 C C . ASP B 2 413 ? -35.306 -78.744 -16.932 1.00 72.84 431 ASP A C 1
ATOM 4348 O O . ASP B 2 413 ? -35.506 -78.505 -15.741 1.00 75.97 431 ASP A O 1
ATOM 4353 N N . SER B 2 414 ? -36.089 -79.534 -17.666 1.00 68.28 432 SER A N 1
ATOM 4354 C CA . SER B 2 414 ? -37.423 -79.891 -17.212 1.00 70.41 432 SER A CA 1
ATOM 4355 C C . SER B 2 414 ? -37.414 -80.563 -15.847 1.00 77.60 432 SER A C 1
ATOM 4356 O O . SER B 2 414 ? -38.446 -80.557 -15.155 1.00 77.35 432 SER A O 1
ATOM 4359 N N . GLU B 2 415 ? -36.267 -81.113 -15.434 1.00 76.83 433 GLU A N 1
ATOM 4360 C CA . GLU B 2 415 ? -36.156 -81.700 -14.103 1.00 72.13 433 GLU A CA 1
ATOM 4361 C C . GLU B 2 415 ? -36.057 -80.631 -13.014 1.00 69.35 433 GLU A C 1
ATOM 4362 O O . GLU B 2 415 ? -36.727 -80.741 -11.978 1.00 68.36 433 GLU A O 1
ATOM 4368 N N . THR B 2 416 ? -35.272 -79.564 -13.243 1.00 67.64 434 THR A N 1
ATOM 4369 C CA . THR B 2 416 ? -35.189 -78.494 -12.249 1.00 67.27 434 THR A CA 1
ATOM 4370 C C . THR B 2 416 ? -36.432 -77.613 -12.230 1.00 63.74 434 THR A C 1
ATOM 4371 O O . THR B 2 416 ? -36.774 -77.062 -11.177 1.00 59.96 434 THR A O 1
ATOM 4375 N N . GLU B 2 417 ? -37.103 -77.450 -13.369 1.00 60.52 435 GLU A N 1
ATOM 4376 C CA . GLU B 2 417 ? -38.447 -76.886 -13.368 1.00 58.42 435 GLU A CA 1
ATOM 4377 C C . GLU B 2 417 ? -39.366 -77.613 -12.378 1.00 62.22 435 GLU A C 1
ATOM 4378 O O . GLU B 2 417 ? -40.082 -76.984 -11.566 1.00 54.99 435 GLU A O 1
ATOM 4384 N N . ILE B 2 418 ? -39.337 -78.940 -12.375 1.00 62.03 436 ILE A N 1
ATOM 4385 C CA . ILE B 2 418 ? -40.284 -79.674 -11.487 1.00 55.08 436 ILE A CA 1
ATOM 4386 C C . ILE B 2 418 ? -39.801 -79.506 -10.054 1.00 54.13 436 ILE A C 1
ATOM 4387 O O . ILE B 2 418 ? -40.629 -79.300 -9.171 1.00 56.37 436 ILE A O 1
ATOM 4392 N N . ASN B 2 419 ? -38.495 -79.538 -9.857 1.00 53.17 437 ASN A N 1
ATOM 4393 C CA . ASN B 2 419 ? -37.924 -79.344 -8.512 1.00 54.21 437 ASN A CA 1
ATOM 4394 C C . ASN B 2 419 ? -38.505 -78.072 -7.907 1.00 52.97 437 ASN A C 1
ATOM 4395 O O . ASN B 2 419 ? -38.981 -78.118 -6.774 1.00 52.05 437 ASN A O 1
ATOM 4400 N N . PHE B 2 420 ? -38.415 -76.971 -8.641 1.00 53.99 438 PHE A N 1
ATOM 4401 C CA . PHE B 2 420 ? -38.784 -75.624 -8.158 1.00 47.72 438 PHE A CA 1
ATOM 4402 C C . PHE B 2 420 ? -40.255 -75.612 -7.789 1.00 49.86 438 PHE A C 1
ATOM 4403 O O . PHE B 2 420 ? -40.616 -75.189 -6.707 1.00 46.77 438 PHE A O 1
ATOM 4411 N N . LEU B 2 421 ? -41.076 -76.079 -8.703 1.00 50.22 439 LEU A N 1
ATOM 4412 C CA . LEU B 2 421 ? -42.536 -76.010 -8.545 1.00 48.44 439 LEU A CA 1
ATOM 4413 C C . LEU B 2 421 ? -43.000 -76.974 -7.464 1.00 47.44 439 LEU A C 1
ATOM 4414 O O . LEU B 2 421 ? -44.146 -76.847 -7.076 1.00 48.75 439 LEU A O 1
ATOM 4419 N N . LEU B 2 422 ? -42.158 -77.899 -7.005 1.00 46.55 440 LEU A N 1
ATOM 4420 C CA . LEU B 2 422 ? -42.484 -78.738 -5.820 1.00 45.12 440 LEU A CA 1
ATOM 4421 C C . LEU B 2 422 ? -42.251 -77.917 -4.559 1.00 46.64 440 LEU A C 1
ATOM 4422 O O . LEU B 2 422 ? -43.159 -77.858 -3.751 1.00 45.08 440 LEU A O 1
ATOM 4427 N N . LYS B 2 423 ? -41.084 -77.297 -4.409 1.00 47.30 441 LYS A N 1
ATOM 4428 C CA . LYS B 2 423 ? -40.856 -76.484 -3.200 1.00 45.90 441 LYS A CA 1
ATOM 4429 C C . LYS B 2 423 ? -41.938 -75.426 -3.155 1.00 47.06 441 LYS A C 1
ATOM 4430 O O . LYS B 2 423 ? -42.520 -75.207 -2.108 1.00 44.86 441 LYS A O 1
ATOM 4436 N N . GLN B 2 424 ? -42.215 -74.813 -4.287 1.00 51.14 442 GLN A N 1
ATOM 4437 C CA . GLN B 2 424 ? -43.072 -73.620 -4.289 1.00 51.48 442 GLN A CA 1
ATOM 4438 C C . GLN B 2 424 ? -44.506 -74.097 -4.190 1.00 49.72 442 GLN A C 1
ATOM 4439 O O . GLN B 2 424 ? -45.378 -73.263 -4.199 1.00 51.54 442 GLN A O 1
ATOM 4445 N N . ALA B 2 425 ? -44.718 -75.398 -4.072 1.00 48.51 443 ALA A N 1
ATOM 4446 C CA . ALA B 2 425 ? -46.073 -75.939 -3.869 1.00 44.49 443 ALA A CA 1
ATOM 4447 C C . ALA B 2 425 ? -46.199 -76.346 -2.422 1.00 40.60 443 ALA A C 1
ATOM 4448 O O . ALA B 2 425 ? -47.229 -76.136 -1.821 1.00 37.09 443 ALA A O 1
ATOM 4450 N N . LEU B 2 426 ? -45.142 -76.947 -1.927 1.00 41.40 444 LEU A N 1
ATOM 4451 C CA . LEU B 2 426 ? -45.042 -77.209 -0.491 1.00 41.52 444 LEU A CA 1
ATOM 4452 C C . LEU B 2 426 ? -45.391 -75.890 0.175 1.00 39.62 444 LEU A C 1
ATOM 4453 O O . LEU B 2 426 ? -46.207 -75.921 1.084 1.00 38.56 444 LEU A O 1
ATOM 4458 N N . THR B 2 427 ? -44.843 -74.771 -0.302 1.00 43.21 445 THR A N 1
ATOM 4459 C CA . THR B 2 427 ? -45.038 -73.568 0.497 1.00 38.68 445 THR A CA 1
ATOM 4460 C C . THR B 2 427 ? -46.385 -72.912 0.209 1.00 41.67 445 THR A C 1
ATOM 4461 O O . THR B 2 427 ? -47.134 -72.593 1.136 1.00 42.33 445 THR A O 1
ATOM 4465 N N . ILE B 2 428 ? -46.718 -72.730 -1.067 1.00 45.40 446 ILE A N 1
ATOM 4466 C CA . ILE B 2 428 ? -47.983 -72.134 -1.491 1.00 42.11 446 ILE A CA 1
ATOM 4467 C C . ILE B 2 428 ? -49.158 -73.119 -1.438 1.00 43.55 446 ILE A C 1
ATOM 4468 O O . ILE B 2 428 ? -50.009 -73.016 -0.544 1.00 44.18 446 ILE A O 1
ATOM 4473 N N . VAL B 2 429 ? -49.232 -74.079 -2.380 1.00 42.40 447 VAL A N 1
ATOM 4474 C CA . VAL B 2 429 ? -50.354 -75.022 -2.378 1.00 37.99 447 VAL A CA 1
ATOM 4475 C C . VAL B 2 429 ? -50.532 -75.702 -1.032 1.00 40.60 447 VAL A C 1
ATOM 4476 O O . VAL B 2 429 ? -51.641 -76.124 -0.690 1.00 39.55 447 VAL A O 1
ATOM 4480 N N . GLY B 2 430 ? -49.455 -75.827 -0.249 1.00 39.78 448 GLY A N 1
ATOM 4481 C CA . GLY B 2 430 ? -49.557 -76.557 1.003 1.00 39.33 448 GLY A CA 1
ATOM 4482 C C . GLY B 2 430 ? -50.362 -75.802 2.038 1.00 38.40 448 GLY A C 1
ATOM 4483 O O . GLY B 2 430 ? -51.197 -76.378 2.737 1.00 38.59 448 GLY A O 1
ATOM 4484 N N . THR B 2 431 ? -50.150 -74.501 2.133 1.00 38.84 449 THR A N 1
ATOM 4485 C CA . THR B 2 431 ? -50.786 -73.775 3.222 1.00 37.32 449 THR A CA 1
ATOM 4486 C C . THR B 2 431 ? -52.248 -73.474 2.938 1.00 37.51 449 THR A C 1
ATOM 4487 O O . THR B 2 431 ? -52.931 -72.959 3.829 1.00 38.19 449 THR A O 1
ATOM 4491 N N . LEU B 2 432 ? -52.744 -73.803 1.730 1.00 36.57 450 LEU A N 1
ATOM 4492 C CA . LEU B 2 432 ? -54.118 -73.460 1.376 1.00 36.50 450 LEU A CA 1
ATOM 4493 C C . LEU B 2 432 ? -55.139 -74.240 2.196 1.00 36.51 450 LEU A C 1
ATOM 4494 O O . LEU B 2 432 ? -55.971 -73.616 2.881 1.00 40.70 450 LEU A O 1
ATOM 4499 N N . PRO B 2 433 ? -55.148 -75.593 2.274 1.00 36.62 451 PRO A N 1
ATOM 4500 C CA . PRO B 2 433 ? -56.134 -76.254 3.116 1.00 39.76 451 PRO A CA 1
ATOM 4501 C C . PRO B 2 433 ? -56.037 -76.006 4.629 1.00 39.33 451 PRO A C 1
ATOM 4502 O O . PRO B 2 433 ? -57.030 -76.079 5.287 1.00 41.88 451 PRO A O 1
ATOM 4506 N N . PHE B 2 434 ? -54.847 -75.704 5.124 1.00 39.27 452 PHE A N 1
ATOM 4507 C CA . PHE B 2 434 ? -54.606 -75.363 6.540 1.00 36.20 452 PHE A CA 1
ATOM 4508 C C . PHE B 2 434 ? -55.360 -74.091 6.844 1.00 36.52 452 PHE A C 1
ATOM 4509 O O . PHE B 2 434 ? -56.099 -74.039 7.823 1.00 39.27 452 PHE A O 1
ATOM 4517 N N . THR B 2 435 ? -55.153 -73.097 5.992 1.00 39.75 453 THR A N 1
ATOM 4518 C CA . THR B 2 435 ? -55.717 -71.758 6.211 1.00 34.48 453 THR A CA 1
ATOM 4519 C C . THR B 2 435 ? -57.239 -71.838 6.137 1.00 43.45 453 THR A C 1
ATOM 4520 O O . THR B 2 435 ? -57.890 -71.278 7.019 1.00 41.92 453 THR A O 1
ATOM 4524 N N . TYR B 2 436 ? -57.786 -72.569 5.172 1.00 39.26 454 TYR A N 1
ATOM 4525 C CA . TYR B 2 436 ? -59.260 -72.680 5.092 1.00 40.42 454 TYR A CA 1
ATOM 4526 C C . TYR B 2 436 ? -59.807 -73.328 6.359 1.00 37.60 454 TYR A C 1
ATOM 4527 O O . TYR B 2 436 ? -60.712 -72.774 6.960 1.00 36.74 454 TYR A O 1
ATOM 4536 N N . MET B 2 437 ? -59.271 -74.473 6.741 1.00 33.58 455 MET A N 1
ATOM 4537 C CA . MET B 2 437 ? -59.808 -75.208 7.902 1.00 36.70 455 MET A CA 1
ATOM 4538 C C . MET B 2 437 ? -59.718 -74.315 9.137 1.00 58.83 455 MET A C 1
ATOM 4539 O O . MET B 2 437 ? -60.725 -74.166 9.817 1.00 54.42 455 MET A O 1
ATOM 4544 N N . LEU B 2 438 ? -58.545 -73.787 9.459 1.00 44.07 456 LEU A N 1
ATOM 4545 C CA . LEU B 2 438 ? -58.376 -73.130 10.773 1.00 38.59 456 LEU A CA 1
ATOM 4546 C C . LEU B 2 438 ? -59.482 -72.110 10.916 1.00 39.22 456 LEU A C 1
ATOM 4547 O O . LEU B 2 438 ? -60.065 -72.030 11.981 1.00 46.32 456 LEU A O 1
ATOM 4552 N N . GLU B 2 439 ? -59.779 -71.392 9.842 1.00 42.71 457 GLU A N 1
ATOM 4553 C CA . GLU B 2 439 ? -60.753 -70.277 9.899 1.00 43.83 457 GLU A CA 1
ATOM 4554 C C . GLU B 2 439 ? -62.177 -70.785 9.757 1.00 44.50 457 GLU A C 1
ATOM 4555 O O . GLU B 2 439 ? -63.035 -70.183 10.351 1.00 43.13 457 GLU A O 1
ATOM 4561 N N . LYS B 2 440 ? -62.407 -71.863 9.034 1.00 40.50 458 LYS A N 1
ATOM 4562 C CA . LYS B 2 440 ? -63.761 -72.448 9.083 1.00 42.95 458 LYS A CA 1
ATOM 4563 C C . LYS B 2 440 ? -64.036 -72.826 10.532 1.00 46.41 458 LYS A C 1
ATOM 4564 O O . LYS B 2 440 ? -65.103 -72.495 11.019 1.00 47.14 458 LYS A O 1
ATOM 4570 N N . TRP B 2 441 ? -63.086 -73.464 11.201 1.00 42.65 459 TRP A N 1
ATOM 4571 C CA . TRP B 2 441 ? -63.294 -73.817 12.621 1.00 44.38 459 TRP A CA 1
ATOM 4572 C C . TRP B 2 441 ? -63.624 -72.552 13.388 1.00 46.65 459 TRP A C 1
ATOM 4573 O O . TRP B 2 441 ? -64.663 -72.503 14.020 1.00 47.42 459 TRP A O 1
ATOM 4584 N N . ARG B 2 442 ? -62.732 -71.580 13.324 1.00 43.59 460 ARG A N 1
ATOM 4585 C CA . ARG B 2 442 ? -62.939 -70.309 14.035 1.00 43.21 460 ARG A CA 1
ATOM 4586 C C . ARG B 2 442 ? -64.317 -69.766 13.691 1.00 47.42 460 ARG A C 1
ATOM 4587 O O . ARG B 2 442 ? -65.114 -69.642 14.600 1.00 51.98 460 ARG A O 1
ATOM 4595 N N . TRP B 2 443 ? -64.591 -69.491 12.424 1.00 45.69 461 TRP A N 1
ATOM 4596 C CA . TRP B 2 443 ? -65.872 -68.853 12.032 1.00 48.07 461 TRP A CA 1
ATOM 4597 C C . TRP B 2 443 ? -67.047 -69.638 12.603 1.00 53.96 461 TRP A C 1
ATOM 4598 O O . TRP B 2 443 ? -68.033 -69.017 12.962 1.00 56.00 461 TRP A O 1
ATOM 4609 N N . MET B 2 444 ? -66.943 -70.960 12.643 1.00 50.02 462 MET A N 1
ATOM 4610 C CA . MET B 2 444 ? -68.069 -71.831 13.030 1.00 48.74 462 MET A CA 1
ATOM 4611 C C . MET B 2 444 ? -68.184 -71.844 14.545 1.00 48.29 462 MET A C 1
ATOM 4612 O O . MET B 2 444 ? -69.293 -71.791 15.032 1.00 51.52 462 MET A O 1
ATOM 4617 N N . VAL B 2 445 ? -67.063 -71.894 15.249 1.00 48.54 463 VAL A N 1
ATOM 4618 C CA . VAL B 2 445 ? -67.053 -71.747 16.732 1.00 52.81 463 VAL A CA 1
ATOM 4619 C C . VAL B 2 445 ? -67.723 -70.422 17.074 1.00 55.70 463 VAL A C 1
ATOM 4620 O O . VAL B 2 445 ? -68.518 -70.371 18.018 1.00 53.95 463 VAL A O 1
ATOM 4624 N N . PHE B 2 446 ? -67.424 -69.404 16.278 1.00 53.33 464 PHE A N 1
ATOM 4625 C CA . PHE B 2 446 ? -67.944 -68.046 16.499 1.00 52.91 464 PHE A CA 1
ATOM 4626 C C . PHE B 2 446 ? -69.443 -68.080 16.239 1.00 55.29 464 PHE A C 1
ATOM 4627 O O . PHE B 2 446 ? -70.193 -67.658 17.117 1.00 59.93 464 PHE A O 1
ATOM 4635 N N . LYS B 2 447 ? -69.868 -68.599 15.092 1.00 62.14 465 LYS A N 1
ATOM 4636 C CA . LYS B 2 447 ? -71.311 -68.717 14.889 1.00 64.79 465 LYS A CA 1
ATOM 4637 C C . LYS B 2 447 ? -71.960 -69.534 15.984 1.00 67.11 465 LYS A C 1
ATOM 4638 O O . LYS B 2 447 ? -73.173 -69.435 16.176 1.00 67.56 465 LYS A O 1
ATOM 4644 N N . GLY B 2 448 ? -71.184 -70.356 16.685 1.00 61.19 466 GLY A N 1
ATOM 4645 C CA . GLY B 2 448 ? -71.746 -71.325 17.600 1.00 58.43 466 GLY A CA 1
ATOM 4646 C C . GLY B 2 448 ? -72.318 -72.566 16.954 1.00 53.16 466 GLY A C 1
ATOM 4647 O O . GLY B 2 448 ? -73.194 -73.192 17.557 1.00 49.78 466 GLY A O 1
ATOM 4648 N N . GLU B 2 449 ? -71.869 -72.919 15.735 1.00 50.73 467 GLU A N 1
ATOM 4649 C CA . GLU B 2 449 ? -72.146 -74.225 15.147 1.00 51.02 467 GLU A CA 1
ATOM 4650 C C . GLU B 2 449 ? -71.410 -75.357 15.871 1.00 57.99 467 GLU A C 1
ATOM 4651 O O . GLU B 2 449 ? -71.767 -76.527 15.701 1.00 60.85 467 GLU A O 1
ATOM 4657 N N . ILE B 2 450 ? -70.414 -75.028 16.693 1.00 56.92 468 ILE A N 1
ATOM 4658 C CA . ILE B 2 450 ? -69.487 -75.971 17.320 1.00 53.09 468 ILE A CA 1
ATOM 4659 C C . ILE B 2 450 ? -69.435 -75.617 18.803 1.00 53.91 468 ILE A C 1
ATOM 4660 O O . ILE B 2 450 ? -68.801 -74.619 19.178 1.00 54.41 468 ILE A O 1
ATOM 4665 N N . PRO B 2 451 ? -70.092 -76.375 19.674 1.00 57.80 469 PRO A N 1
ATOM 4666 C CA . PRO B 2 451 ? -70.060 -76.064 21.113 1.00 59.27 469 PRO A CA 1
ATOM 4667 C C . PRO B 2 451 ? -68.747 -76.475 21.770 1.00 58.46 469 PRO A C 1
ATOM 4668 O O . PRO B 2 451 ? -67.956 -77.258 21.233 1.00 58.65 469 PRO A O 1
ATOM 4672 N N . LYS B 2 452 ? -68.544 -75.948 22.990 1.00 60.46 470 LYS A N 1
ATOM 4673 C CA . LYS B 2 452 ? -67.313 -76.204 23.741 1.00 54.39 470 LYS A CA 1
ATOM 4674 C C . LYS B 2 452 ? -67.008 -77.685 23.851 1.00 53.47 470 LYS A C 1
ATOM 4675 O O . LYS B 2 452 ? -65.838 -78.067 23.937 1.00 54.46 470 LYS A O 1
ATOM 4681 N N . GLU B 2 453 ? -68.021 -78.536 23.788 1.00 55.84 471 GLU A N 1
ATOM 4682 C CA . GLU B 2 453 ? -67.830 -79.951 24.067 1.00 55.74 471 GLU A CA 1
ATOM 4683 C C . GLU B 2 453 ? -67.456 -80.714 22.801 1.00 58.36 471 GLU A C 1
ATOM 4684 O O . GLU B 2 453 ? -67.449 -81.954 22.805 1.00 56.28 471 GLU A O 1
ATOM 4690 N N . GLU B 2 454 ? -67.161 -79.977 21.715 1.00 56.55 472 GLU A N 1
ATOM 4691 C CA . GLU B 2 454 ? -66.660 -80.534 20.468 1.00 57.09 472 GLU A CA 1
ATOM 4692 C C . GLU B 2 454 ? -65.466 -79.779 19.883 1.00 57.37 472 GLU A C 1
ATOM 4693 O O . GLU B 2 454 ? -65.021 -80.116 18.770 1.00 59.14 472 GLU A O 1
ATOM 4699 N N . TRP B 2 455 ? -64.930 -78.786 20.604 1.00 54.19 473 TRP A N 1
ATOM 4700 C CA . TRP B 2 455 ? -63.911 -77.890 20.061 1.00 49.56 473 TRP A CA 1
ATOM 4701 C C . TRP B 2 455 ? -62.718 -78.638 19.495 1.00 49.87 473 TRP A C 1
ATOM 4702 O O . TRP B 2 455 ? -62.202 -78.287 18.427 1.00 49.50 473 TRP A O 1
ATOM 4713 N N . MET B 2 456 ? -62.229 -79.638 20.216 1.00 52.38 474 MET A N 1
ATOM 4714 C CA . MET B 2 456 ? -61.152 -80.435 19.657 1.00 52.70 474 MET A CA 1
ATOM 4715 C C . MET B 2 456 ? -61.660 -81.631 18.862 1.00 54.52 474 MET A C 1
ATOM 4716 O O . MET B 2 456 ? -60.920 -82.171 18.033 1.00 57.93 474 MET A O 1
ATOM 4721 N N . LYS B 2 457 ? -62.903 -82.049 19.058 1.00 51.96 475 LYS A N 1
ATOM 4722 C CA . LYS B 2 457 ? -63.426 -83.099 18.203 1.00 49.95 475 LYS A CA 1
ATOM 4723 C C . LYS B 2 457 ? -63.540 -82.575 16.782 1.00 52.81 475 LYS A C 1
ATOM 4724 O O . LYS B 2 457 ? -62.760 -82.971 15.903 1.00 57.64 475 LYS A O 1
ATOM 4730 N N . LYS B 2 458 ? -64.359 -81.563 16.579 1.00 54.41 476 LYS A N 1
ATOM 4731 C CA . LYS B 2 458 ? -64.514 -81.033 15.206 1.00 56.02 476 LYS A CA 1
ATOM 4732 C C . LYS B 2 458 ? -63.159 -80.659 14.593 1.00 54.64 476 LYS A C 1
ATOM 4733 O O . LYS B 2 458 ? -62.987 -80.894 13.419 1.00 54.18 476 LYS A O 1
ATOM 4739 N N . TRP B 2 459 ? -62.220 -80.142 15.372 1.00 51.77 477 TRP A N 1
ATOM 4740 C CA . TRP B 2 459 ? -60.932 -79.654 14.824 1.00 47.28 477 TRP A CA 1
ATOM 4741 C C . TRP B 2 459 ? -60.299 -80.773 14.036 1.00 48.00 477 TRP A C 1
ATOM 4742 O O . TRP B 2 459 ? -59.900 -80.548 12.909 1.00 50.52 4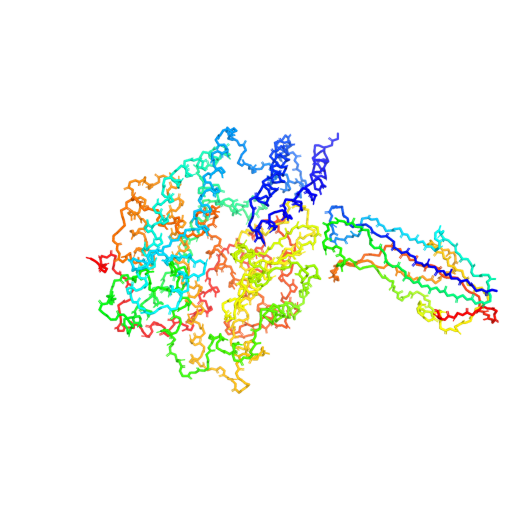77 TRP A O 1
ATOM 4753 N N . TRP B 2 460 ? -60.213 -81.939 14.651 1.00 48.13 478 TRP A N 1
ATOM 4754 C CA . TRP B 2 460 ? -59.403 -83.043 14.098 1.00 51.62 478 TRP A CA 1
ATOM 4755 C C . TRP B 2 460 ? -60.284 -83.878 13.177 1.00 50.02 478 TRP A C 1
ATOM 4756 O O . TRP B 2 460 ? -59.761 -84.685 12.437 1.00 43.10 478 TRP A O 1
ATOM 4767 N N . GLU B 2 461 ? -61.583 -83.636 13.230 1.00 48.59 479 GLU A N 1
ATOM 4768 C CA . GLU B 2 461 ? -62.527 -84.215 12.263 1.00 47.86 479 GLU A CA 1
ATOM 4769 C C . GLU B 2 461 ? -62.368 -83.462 10.954 1.00 51.27 479 GLU A C 1
ATOM 4770 O O . GLU B 2 461 ? -62.468 -84.083 9.892 1.00 53.26 479 GLU A O 1
ATOM 4776 N N . MET B 2 462 ? -62.104 -82.170 11.059 1.00 49.47 480 MET A N 1
ATOM 4777 C CA . MET B 2 462 ? -62.018 -81.290 9.883 1.00 44.64 480 MET A CA 1
ATOM 4778 C C . MET B 2 462 ? -60.586 -81.319 9.378 1.00 48.63 480 MET A C 1
ATOM 4779 O O . MET B 2 462 ? -60.390 -81.167 8.198 1.00 51.20 480 MET A O 1
ATOM 4784 N N . LYS B 2 463 ? -59.622 -81.549 10.251 1.00 49.50 481 LYS A N 1
ATOM 4785 C CA . LYS B 2 463 ? -58.209 -81.502 9.825 1.00 47.69 481 LYS A CA 1
ATOM 4786 C C . LYS B 2 463 ? -57.950 -82.775 9.048 1.00 46.49 481 LYS A C 1
ATOM 4787 O O . LYS B 2 463 ? -57.098 -82.800 8.179 1.00 46.10 481 LYS A O 1
ATOM 4793 N N . ARG B 2 464 ? -58.725 -83.786 9.359 1.00 48.97 482 ARG A N 1
ATOM 4794 C CA . ARG B 2 464 ? -58.581 -85.084 8.696 1.00 46.03 482 ARG A CA 1
ATOM 4795 C C . ARG B 2 464 ? -59.360 -85.054 7.393 1.00 49.23 482 ARG A C 1
ATOM 4796 O O . ARG B 2 464 ? -58.931 -85.724 6.479 1.00 51.24 482 ARG A O 1
ATOM 4804 N N . GLU B 2 465 ? -60.460 -84.320 7.315 1.00 51.27 483 GLU A N 1
ATOM 4805 C CA . GLU B 2 465 ? -61.179 -84.282 6.017 1.00 54.46 483 GLU A CA 1
ATOM 4806 C C . GLU B 2 465 ? -60.574 -83.242 5.071 1.00 54.60 483 GLU A C 1
ATOM 4807 O O . GLU B 2 465 ? -60.268 -83.588 3.941 1.00 57.77 483 GLU A O 1
ATOM 4813 N N . ILE B 2 466 ? -60.439 -82.002 5.503 1.00 52.42 484 ILE A N 1
ATOM 4814 C CA . ILE B 2 466 ? -60.094 -80.898 4.577 1.00 49.86 484 ILE A CA 1
ATOM 4815 C C . ILE B 2 466 ? -58.610 -80.973 4.256 1.00 49.86 484 ILE A C 1
ATOM 4816 O O . ILE B 2 466 ? -58.258 -80.807 3.090 1.00 50.95 484 ILE A O 1
ATOM 4821 N N . VAL B 2 467 ? -57.782 -81.240 5.258 1.00 46.12 485 VAL A N 1
ATOM 4822 C CA . VAL B 2 467 ? -56.319 -81.002 5.149 1.00 44.16 485 VAL A CA 1
ATOM 4823 C C . VAL B 2 467 ? -55.599 -82.320 4.918 1.00 41.09 485 VAL A C 1
ATOM 4824 O O . VAL B 2 467 ? -54.625 -82.334 4.187 1.00 38.70 485 VAL A O 1
ATOM 4828 N N . GLY B 2 468 ? -56.067 -83.394 5.509 1.00 44.83 486 GLY A N 1
ATOM 4829 C CA . GLY B 2 468 ? -55.411 -84.672 5.218 1.00 45.35 486 GLY A CA 1
ATOM 4830 C C . GLY B 2 468 ? -54.340 -84.962 6.224 1.00 43.44 486 GLY A C 1
ATOM 4831 O O . GLY B 2 468 ? -53.365 -85.610 5.883 1.00 41.45 486 GLY A O 1
ATOM 4832 N N . VAL B 2 469 ? -54.558 -84.492 7.442 1.00 45.50 487 VAL A N 1
ATOM 4833 C CA . VAL B 2 469 ? -53.539 -84.478 8.520 1.00 42.92 487 VAL A CA 1
ATOM 4834 C C . VAL B 2 469 ? -54.206 -84.994 9.791 1.00 42.16 487 VAL A C 1
ATOM 4835 O O . VAL B 2 469 ? -55.339 -84.626 10.042 1.00 43.64 487 VAL A O 1
ATOM 4839 N N . VAL B 2 470 ? -53.526 -85.879 10.511 1.00 41.68 488 VAL A N 1
ATOM 4840 C CA . VAL B 2 470 ? -54.129 -86.687 11.605 1.00 43.89 488 VAL A CA 1
ATOM 4841 C C . VAL B 2 470 ? -53.338 -86.471 12.900 1.00 43.88 488 VAL A C 1
ATOM 4842 O O . VAL B 2 470 ? -52.113 -86.459 12.835 1.00 46.43 488 VAL A O 1
ATOM 4846 N N . GLU B 2 471 ? -54.019 -86.257 14.025 1.00 39.72 489 GLU A N 1
ATOM 4847 C CA . GLU B 2 471 ? -53.309 -86.115 15.282 1.00 42.25 489 GLU A CA 1
ATOM 4848 C C . GLU B 2 471 ? -52.574 -87.415 15.570 1.00 48.52 489 GLU A C 1
ATOM 4849 O O . GLU B 2 471 ? -53.085 -88.499 15.255 1.00 50.91 489 GLU A O 1
ATOM 4855 N N . PRO B 2 472 ? -51.358 -87.347 16.110 1.00 45.48 490 PRO A N 1
ATOM 4856 C CA . PRO B 2 472 ? -50.575 -88.558 16.321 1.00 44.84 490 PRO A CA 1
ATOM 4857 C C . PRO B 2 472 ? -50.966 -89.269 17.586 1.00 44.91 490 PRO A C 1
ATOM 4858 O O . PRO B 2 472 ? -50.605 -90.441 17.755 1.00 48.42 490 PRO A O 1
ATOM 4862 N N . VAL B 2 473 ? -51.735 -88.581 18.426 1.00 43.50 491 VAL A N 1
ATOM 4863 C CA . VAL B 2 473 ? -52.043 -88.816 19.841 1.00 46.04 491 VAL A CA 1
ATOM 4864 C C . VAL B 2 473 ? -53.450 -88.265 20.032 1.00 48.11 491 VAL A C 1
ATOM 4865 O O . VAL B 2 473 ? -53.804 -87.294 19.353 1.00 49.18 491 VAL A O 1
ATOM 4869 N N . PRO B 2 474 ? -54.336 -88.920 20.833 1.00 45.55 492 PRO A N 1
ATOM 4870 C CA . PRO B 2 474 ? -55.658 -88.406 21.052 1.00 45.12 492 PRO A CA 1
ATOM 4871 C C . PRO B 2 474 ? -55.615 -87.115 21.850 1.00 43.12 492 PRO A C 1
ATOM 4872 O O . PRO B 2 474 ? -54.837 -87.004 22.743 1.00 48.51 492 PRO A O 1
ATOM 4876 N N . HIS B 2 475 ? -56.492 -86.196 21.491 1.00 42.96 493 HIS A N 1
ATOM 4877 C CA . HIS B 2 475 ? -56.591 -84.909 22.198 1.00 45.49 493 HIS A CA 1
ATOM 4878 C C . HIS B 2 475 ? -58.038 -84.704 22.640 1.00 49.91 493 HIS A C 1
ATOM 4879 O O . HIS B 2 475 ? -58.909 -84.591 21.778 1.00 50.45 493 HIS A O 1
ATOM 4886 N N . ASP B 2 476 ? -58.250 -84.663 23.953 1.00 46.49 494 ASP A N 1
ATOM 4887 C CA . ASP B 2 476 ? -59.570 -84.446 24.575 1.00 45.50 494 ASP A CA 1
ATOM 4888 C C . ASP B 2 476 ? -59.833 -82.959 24.541 1.00 50.96 494 ASP A C 1
ATOM 4889 O O . ASP B 2 476 ? -58.964 -82.229 24.104 1.00 57.17 494 ASP A O 1
ATOM 4894 N N . GLU B 2 477 ? -60.958 -82.529 25.089 1.00 52.57 495 GLU A N 1
ATOM 4895 C CA . GLU B 2 477 ? -61.304 -81.095 25.084 1.00 46.63 495 GLU A CA 1
ATOM 4896 C C . GLU B 2 477 ? -60.738 -80.465 26.344 1.00 49.88 495 GLU A C 1
ATOM 4897 O O . GLU B 2 477 ? -61.392 -79.594 26.910 1.00 53.25 495 GLU A O 1
ATOM 4903 N N . THR B 2 478 ? -59.561 -80.915 26.752 1.00 49.29 496 THR A N 1
ATOM 4904 C CA . THR B 2 478 ? -58.783 -80.241 27.806 1.00 46.42 496 THR A CA 1
ATOM 4905 C C . THR B 2 478 ? -57.742 -79.407 27.091 1.00 47.22 496 THR A C 1
ATOM 4906 O O . THR B 2 478 ? -57.072 -78.605 27.727 1.00 45.54 496 THR A O 1
ATOM 4910 N N . TYR B 2 479 ? -57.702 -79.585 25.779 1.00 45.15 497 TYR A N 1
ATOM 4911 C CA . TYR B 2 479 ? -56.706 -78.980 24.879 1.00 44.43 497 TYR A CA 1
ATOM 4912 C C . TYR B 2 479 ? -57.407 -77.868 24.111 1.00 48.91 497 TYR A C 1
ATOM 4913 O O . TYR B 2 479 ? -58.615 -77.945 23.974 1.00 50.35 497 TYR A O 1
ATOM 4922 N N . CYS B 2 480 ? -56.675 -76.839 23.694 1.00 47.83 498 CYS A N 1
ATOM 4923 C CA . CYS B 2 480 ? -57.136 -75.902 22.644 1.00 43.85 498 CYS A CA 1
ATOM 4924 C C . CYS B 2 480 ? -56.024 -75.820 21.616 1.00 45.54 498 CYS A C 1
ATOM 4925 O O . CYS B 2 480 ? -55.302 -74.831 21.622 1.00 43.91 498 CYS A O 1
ATOM 4928 N N . ASP B 2 481 ? -55.911 -76.848 20.778 1.00 46.35 499 ASP A N 1
ATOM 4929 C CA . ASP B 2 481 ? -54.816 -76.868 19.809 1.00 40.23 499 ASP A CA 1
ATOM 4930 C C . ASP B 2 481 ? -54.852 -75.749 18.773 1.00 38.80 499 ASP A C 1
ATOM 4931 O O . ASP B 2 481 ? -53.763 -75.292 18.395 1.00 42.51 499 ASP A O 1
ATOM 4936 N N . PRO B 2 482 ? -55.999 -75.281 18.259 1.00 40.46 500 PRO A N 1
ATOM 4937 C CA . PRO B 2 482 ? -55.962 -74.037 17.456 1.00 41.21 500 PRO A CA 1
ATOM 4938 C C . PRO B 2 482 ? -55.170 -72.919 18.122 1.00 41.18 500 PRO A C 1
ATOM 4939 O O . PRO B 2 482 ? -54.324 -72.273 17.483 1.00 40.71 500 PRO A O 1
ATOM 4943 N N . ALA B 2 483 ? -55.396 -72.693 19.411 1.00 41.10 501 ALA A N 1
ATOM 4944 C CA . ALA B 2 483 ? -54.693 -71.589 20.052 1.00 42.18 501 ALA A CA 1
ATOM 4945 C C . ALA B 2 483 ? -53.199 -71.848 20.282 1.00 39.60 501 ALA A C 1
ATOM 4946 O O . ALA B 2 483 ? -52.516 -70.966 20.817 1.00 38.24 501 ALA A O 1
ATOM 4948 N N . ALA B 2 484 ? -52.688 -73.022 19.923 1.00 39.36 502 ALA A N 1
ATOM 4949 C CA . ALA B 2 484 ? -51.262 -73.300 19.921 1.00 34.14 502 ALA A CA 1
ATOM 4950 C C . ALA B 2 484 ? -50.552 -72.708 18.705 1.00 42.98 502 ALA A C 1
ATOM 4951 O O . ALA B 2 484 ? -49.362 -72.965 18.508 1.00 43.37 502 ALA A O 1
ATOM 4953 N N . LEU B 2 485 ? -51.238 -71.924 17.877 1.00 40.91 503 LEU A N 1
ATOM 4954 C CA . LEU B 2 485 ? -50.599 -71.254 16.751 1.00 39.09 503 LEU A CA 1
ATOM 4955 C C . LEU B 2 485 ? -50.642 -69.763 17.053 1.00 36.36 503 LEU A C 1
ATOM 4956 O O . LEU B 2 485 ? -51.726 -69.237 17.332 1.00 35.59 503 LEU A O 1
ATOM 4961 N N . PHE B 2 486 ? -49.491 -69.090 16.964 1.00 36.83 504 PHE A N 1
ATOM 4962 C CA . PHE B 2 486 ? -49.436 -67.634 17.085 1.00 38.80 504 PHE A CA 1
ATOM 4963 C C . PHE B 2 486 ? -50.714 -66.875 16.748 1.00 35.61 504 PHE A C 1
ATOM 4964 O O . PHE B 2 486 ? -51.329 -66.266 17.632 1.00 38.23 504 PHE A O 1
ATOM 4972 N N . HIS B 2 487 ? -51.119 -66.897 15.479 1.00 36.01 505 HIS A N 1
ATOM 4973 C CA . HIS B 2 487 ? -52.214 -66.043 15.036 1.00 35.77 505 HIS A CA 1
ATOM 4974 C C . HIS B 2 487 ? -53.479 -66.225 15.862 1.00 37.41 505 HIS A C 1
ATOM 4975 O O . HIS B 2 487 ? -54.249 -65.274 16.030 1.00 38.32 505 HIS A O 1
ATOM 4982 N N . VAL B 2 488 ? -53.692 -67.404 16.430 1.00 37.33 506 VAL A N 1
ATOM 4983 C CA . VAL B 2 488 ? -54.950 -67.633 17.121 1.00 39.99 506 VAL A CA 1
ATOM 4984 C C . VAL B 2 488 ? -54.863 -67.072 18.541 1.00 40.14 506 VAL A C 1
ATOM 4985 O O . VAL B 2 488 ? -55.736 -66.327 19.011 1.00 39.29 506 VAL A O 1
ATOM 4989 N N . ALA B 2 489 ? -53.769 -67.379 19.223 1.00 39.25 507 ALA A N 1
ATOM 4990 C CA . ALA B 2 489 ? -53.553 -66.837 20.550 1.00 38.19 507 ALA A CA 1
ATOM 4991 C C . ALA B 2 489 ? -53.321 -65.333 20.519 1.00 39.59 507 ALA A C 1
ATOM 4992 O O . ALA B 2 489 ? -53.540 -64.652 21.529 1.00 41.45 507 ALA A O 1
ATOM 4994 N N . ASN B 2 490 ? -52.848 -64.787 19.397 1.00 40.88 508 ASN A N 1
ATOM 4995 C CA . ASN B 2 490 ? -52.687 -63.344 19.337 1.00 39.01 508 ASN A CA 1
ATOM 4996 C C . ASN B 2 490 ? -53.767 -62.691 18.489 1.00 42.41 508 ASN A C 1
ATOM 4997 O O . ASN B 2 490 ? -53.561 -61.575 17.986 1.00 41.32 508 ASN A O 1
ATOM 5002 N N . ASP B 2 491 ? -54.905 -63.376 18.297 1.00 40.59 509 ASP A N 1
ATOM 5003 C CA . ASP B 2 491 ? -56.149 -62.695 17.979 1.00 36.15 509 ASP A CA 1
ATOM 5004 C C . ASP B 2 491 ? -56.100 -62.033 16.600 1.00 39.95 509 ASP A C 1
ATOM 5005 O O . ASP B 2 491 ? -56.448 -60.853 16.425 1.00 47.34 509 ASP A O 1
ATOM 5010 N N . TYR B 2 492 ? -55.631 -62.786 15.609 1.00 34.01 510 TYR A N 1
ATOM 5011 C CA . TYR B 2 492 ? -55.395 -62.248 14.273 1.00 36.13 510 TYR A CA 1
ATOM 5012 C C . TYR B 2 492 ? -56.248 -63.005 13.277 1.00 39.30 510 TYR A C 1
ATOM 5013 O O . TYR B 2 492 ? -56.273 -64.239 13.312 1.00 41.13 510 TYR A O 1
ATOM 5022 N N . SER B 2 493 ? -56.929 -62.288 12.378 1.00 39.73 511 SER A N 1
ATOM 5023 C CA . SER B 2 493 ? -57.682 -62.990 11.340 1.00 40.54 511 SER A CA 1
ATOM 5024 C C . SER B 2 493 ? -56.702 -63.808 10.503 1.00 42.64 511 SER A C 1
ATOM 5025 O O . SER B 2 493 ? -55.603 -63.345 10.169 1.00 44.32 511 SER A O 1
ATOM 5028 N N . PHE B 2 494 ? -57.087 -65.022 10.140 1.00 43.64 512 PHE A N 1
ATOM 5029 C CA . PHE B 2 494 ? -56.133 -65.831 9.410 1.00 42.86 512 PHE A CA 1
ATOM 5030 C C . PHE B 2 494 ? -56.453 -65.953 7.932 1.00 40.66 512 PHE A C 1
ATOM 5031 O O . PHE B 2 494 ? -55.542 -66.252 7.157 1.00 41.47 512 PHE A O 1
ATOM 5039 N N . ILE B 2 495 ? -57.697 -65.678 7.515 1.00 37.36 513 ILE A N 1
ATOM 5040 C CA . ILE B 2 495 ? -58.086 -65.915 6.129 1.00 38.40 513 ILE A CA 1
ATOM 5041 C C . ILE B 2 495 ? -57.256 -65.099 5.144 1.00 44.08 513 ILE A C 1
ATOM 5042 O O . ILE B 2 495 ? -57.250 -65.427 3.949 1.00 45.45 513 ILE A O 1
ATOM 5047 N N . ARG B 2 496 ? -56.513 -64.117 5.636 1.00 45.16 514 ARG A N 1
ATOM 5048 C CA . ARG B 2 496 ? -55.683 -63.259 4.767 1.00 40.64 514 ARG A CA 1
ATOM 5049 C C . ARG B 2 496 ? -54.687 -64.108 4.010 1.00 42.90 514 ARG A C 1
ATOM 5050 O O . ARG B 2 496 ? -54.224 -63.650 2.980 1.00 46.28 514 ARG A O 1
ATOM 5058 N N . TYR B 2 497 ? -54.380 -65.295 4.515 1.00 44.10 515 TYR A N 1
ATOM 5059 C CA . TYR B 2 497 ? -53.183 -66.036 4.070 1.00 39.26 515 TYR A CA 1
ATOM 5060 C C . TYR B 2 497 ? -53.637 -67.010 2.991 1.00 38.51 515 TYR A C 1
ATOM 5061 O O . TYR B 2 497 ? -52.832 -67.690 2.367 1.00 39.59 515 TYR A O 1
ATOM 5070 N N . TYR B 2 498 ? -54.941 -67.008 2.782 1.00 39.81 516 TYR A N 1
ATOM 5071 C CA . TYR B 2 498 ? -55.607 -67.747 1.697 1.00 40.61 516 TYR A CA 1
ATOM 5072 C C . TYR B 2 498 ? -55.836 -66.798 0.523 1.00 45.22 516 TYR A C 1
ATOM 5073 O O . TYR B 2 498 ? -55.483 -67.136 -0.609 1.00 45.64 516 TYR A O 1
ATOM 5082 N N . THR B 2 499 ? -56.442 -65.644 0.799 1.00 48.11 517 THR A N 1
ATOM 5083 C CA . THR B 2 499 ? -56.779 -64.645 -0.245 1.00 47.30 517 THR A CA 1
ATOM 5084 C C . THR B 2 499 ? -55.488 -64.137 -0.869 1.00 48.51 517 THR A C 1
ATOM 5085 O O . THR B 2 499 ? -55.413 -64.076 -2.086 1.00 48.54 517 THR A O 1
ATOM 5089 N N . ARG B 2 500 ? -54.486 -63.876 -0.049 1.00 53.11 518 ARG A N 1
ATOM 5090 C CA . ARG B 2 500 ? -53.147 -63.533 -0.565 1.00 56.80 518 ARG A CA 1
ATOM 5091 C C . ARG B 2 500 ? -52.738 -64.494 -1.679 1.00 57.62 518 ARG A C 1
ATOM 5092 O O . ARG B 2 500 ? -52.117 -64.040 -2.628 1.00 57.90 518 ARG A O 1
ATOM 5100 N N . THR B 2 501 ? -53.065 -65.774 -1.564 1.00 51.48 519 THR A N 1
ATOM 5101 C CA . THR B 2 501 ? -52.388 -66.812 -2.370 1.00 49.09 519 THR A CA 1
ATOM 5102 C C . THR B 2 501 ? -53.062 -66.891 -3.735 1.00 49.22 519 THR A C 1
ATOM 5103 O O . THR B 2 501 ? -52.378 -67.126 -4.718 1.00 49.57 519 THR A O 1
ATOM 5107 N N . ILE B 2 502 ? -54.357 -66.626 -3.784 1.00 48.81 520 ILE A N 1
ATOM 5108 C CA . ILE B 2 502 ? -55.076 -66.642 -5.081 1.00 46.67 520 ILE A CA 1
ATOM 5109 C C . ILE B 2 502 ? -54.716 -65.354 -5.803 1.00 47.93 520 ILE A C 1
ATOM 5110 O O . ILE B 2 502 ? -54.507 -65.406 -7.018 1.00 51.54 520 ILE A O 1
ATOM 5115 N N . TYR B 2 503 ? -54.522 -64.274 -5.055 1.00 49.25 521 TYR A N 1
ATOM 5116 C CA . TYR B 2 503 ? -54.216 -62.960 -5.665 1.00 48.56 521 TYR A CA 1
ATOM 5117 C C . TYR B 2 503 ? -52.800 -62.951 -6.219 1.00 48.92 521 TYR A C 1
ATOM 5118 O O . TYR B 2 503 ? -52.589 -62.372 -7.259 1.00 48.88 521 TYR A O 1
ATOM 5127 N N . GLN B 2 504 ? -51.853 -63.528 -5.504 1.00 50.15 522 GLN A N 1
ATOM 5128 C CA . GLN B 2 504 ? -50.428 -63.281 -5.803 1.00 50.56 522 GLN A CA 1
ATOM 5129 C C . GLN B 2 504 ? -50.120 -63.778 -7.200 1.00 53.04 522 GLN A C 1
ATOM 5130 O O . GLN B 2 504 ? -49.231 -63.219 -7.817 1.00 56.73 522 GLN A O 1
ATOM 5136 N N . PHE B 2 505 ? -50.993 -64.580 -7.769 1.00 55.58 523 PHE A N 1
ATOM 5137 C CA . PHE B 2 505 ? -50.693 -65.075 -9.126 1.00 56.88 523 PHE A CA 1
ATOM 5138 C C . PHE B 2 505 ? -51.482 -64.236 -10.114 1.00 56.75 523 PHE A C 1
ATOM 5139 O O . PHE B 2 505 ? -50.977 -63.952 -11.191 1.00 58.96 523 PHE A O 1
ATOM 5147 N N . GLN B 2 506 ? -52.684 -63.845 -9.720 1.00 51.41 524 GLN A N 1
ATOM 5148 C CA . GLN B 2 506 ? -53.492 -62.910 -10.526 1.00 54.02 524 GLN A CA 1
ATOM 5149 C C . GLN B 2 506 ? -52.594 -61.724 -10.836 1.00 52.36 524 GLN A C 1
ATOM 5150 O O . GLN B 2 506 ? -52.462 -61.370 -12.002 1.00 55.99 524 GLN A O 1
ATOM 5156 N N . PHE B 2 507 ? -51.992 -61.165 -9.800 1.00 51.57 525 PHE A N 1
ATOM 5157 C CA . PHE B 2 507 ? -51.176 -59.940 -9.892 1.00 48.15 525 PHE A CA 1
ATOM 5158 C C . PHE B 2 507 ? -49.938 -60.252 -10.716 1.00 49.98 525 PHE A C 1
ATOM 5159 O O . PHE B 2 507 ? -49.584 -59.472 -11.574 1.00 52.27 525 PHE A O 1
ATOM 5167 N N . GLN B 2 508 ? -49.271 -61.347 -10.406 1.00 48.05 526 GLN A N 1
ATOM 5168 C CA . GLN B 2 508 ? -48.055 -61.681 -11.131 1.00 52.48 526 GLN A CA 1
ATOM 5169 C C . GLN B 2 508 ? -48.325 -61.814 -12.638 1.00 56.96 526 GLN A C 1
ATOM 5170 O O . GLN B 2 508 ? -47.622 -61.192 -13.453 1.00 58.04 526 GLN A O 1
ATOM 5176 N N . GLU B 2 509 ? -49.407 -62.513 -13.022 1.00 53.69 527 GLU A N 1
ATOM 5177 C CA . GLU B 2 509 ? -49.811 -62.542 -14.429 1.00 50.49 527 GLU A CA 1
ATOM 5178 C C . GLU B 2 509 ? -49.798 -61.142 -15.030 1.00 57.20 527 GLU A C 1
ATOM 5179 O O . GLU B 2 509 ? -49.037 -60.843 -15.963 1.00 61.60 527 GLU A O 1
ATOM 5185 N N . ALA B 2 510 ? -50.610 -60.256 -14.448 1.00 56.74 528 ALA A N 1
ATOM 5186 C CA . ALA B 2 510 ? -50.681 -58.878 -14.903 1.00 55.62 528 ALA A CA 1
ATOM 5187 C C . ALA B 2 510 ? -49.284 -58.298 -15.078 1.00 58.90 528 ALA A C 1
ATOM 5188 O O . ALA B 2 510 ? -48.892 -57.932 -16.196 1.00 63.34 528 ALA A O 1
ATOM 5190 N N . LEU B 2 511 ? -48.480 -58.282 -14.006 1.00 55.59 529 LEU A N 1
ATOM 5191 C CA . LEU B 2 511 ? -47.215 -57.567 -14.133 1.00 57.77 529 LEU A CA 1
ATOM 5192 C C . LEU B 2 511 ? -46.338 -58.185 -15.206 1.00 58.46 529 LEU A C 1
ATOM 5193 O O . LEU B 2 511 ? -45.661 -57.454 -15.938 1.00 61.43 529 LEU A O 1
ATOM 5198 N N . CYS B 2 512 ? -46.397 -59.512 -15.369 1.00 56.82 530 CYS A N 1
ATOM 5199 C CA . CYS B 2 512 ? -45.550 -60.153 -16.360 1.00 57.84 530 CYS A CA 1
ATOM 5200 C C . CYS B 2 512 ? -45.970 -59.780 -17.767 1.00 63.53 530 CYS A C 1
ATOM 5201 O O . CYS B 2 512 ? -45.108 -59.578 -18.633 1.00 66.19 530 CYS A O 1
ATOM 5204 N N . GLN B 2 513 ? -47.281 -59.661 -18.018 1.00 66.25 531 GLN A N 1
ATOM 5205 C CA . GLN B 2 513 ? -47.698 -59.164 -19.329 1.00 67.95 531 GLN A CA 1
ATOM 5206 C C . GLN B 2 513 ? -47.248 -57.731 -19.545 1.00 63.07 531 GLN A C 1
ATOM 5207 O O . GLN B 2 513 ? -46.996 -57.324 -20.678 1.00 62.21 531 GLN A O 1
ATOM 5213 N N . THR B 2 514 ? -47.166 -56.959 -18.475 1.00 60.17 532 THR A N 1
ATOM 5214 C CA . THR B 2 514 ? -46.651 -55.615 -18.575 1.00 62.89 532 THR A CA 1
ATOM 5215 C C . THR B 2 514 ? -45.123 -55.614 -18.619 1.00 67.09 532 THR A C 1
ATOM 5216 O O . THR B 2 514 ? -44.519 -54.675 -19.160 1.00 68.83 532 THR A O 1
ATOM 5220 N N . ALA B 2 515 ? -44.496 -56.675 -18.112 1.00 65.63 533 ALA A N 1
ATOM 5221 C CA . ALA B 2 515 ? -43.072 -56.920 -18.257 1.00 63.65 533 ALA A CA 1
ATOM 5222 C C . ALA B 2 515 ? -42.747 -57.624 -19.564 1.00 69.80 533 ALA A C 1
ATOM 5223 O O . ALA B 2 515 ? -41.604 -58.060 -19.754 1.00 76.76 533 ALA A O 1
ATOM 5225 N N . LYS B 2 516 ? -43.737 -57.762 -20.449 1.00 68.03 534 LYS A N 1
ATOM 5226 C CA . LYS B 2 516 ? -43.553 -58.354 -21.774 1.00 70.11 534 LYS A CA 1
ATOM 5227 C C . LYS B 2 516 ? -42.729 -59.638 -21.685 1.00 72.91 534 LYS A C 1
ATOM 5228 O O . LYS B 2 516 ? -41.844 -59.888 -22.497 1.00 85.25 534 LYS A O 1
ATOM 5234 N N . HIS B 2 517 ? -42.973 -60.411 -20.634 1.00 69.64 535 HIS A N 1
ATOM 5235 C CA . HIS B 2 517 ? -42.496 -61.782 -20.491 1.00 73.67 535 HIS A CA 1
ATOM 5236 C C . HIS B 2 517 ? -43.340 -62.745 -21.318 1.00 77.70 535 HIS A C 1
ATOM 5237 O O . HIS B 2 517 ? -44.558 -62.805 -21.128 1.00 74.51 535 HIS A O 1
ATOM 5244 N N . GLU B 2 518 ? -42.709 -63.525 -22.210 1.00 87.28 536 GLU A N 1
ATOM 5245 C CA . GLU B 2 518 ? -43.397 -64.663 -22.823 1.00 87.62 536 GLU A CA 1
ATOM 5246 C C . GLU B 2 518 ? -43.035 -65.966 -22.127 1.00 85.94 536 GLU A C 1
ATOM 5247 O O . GLU B 2 518 ? -42.012 -66.089 -21.443 1.00 85.84 536 GLU A O 1
ATOM 5253 N N . GLY B 2 519 ? -43.873 -66.961 -22.356 1.00 78.67 537 GLY A N 1
ATOM 5254 C CA . GLY B 2 519 ? -43.648 -68.264 -21.787 1.00 84.35 537 GLY A CA 1
ATOM 5255 C C . GLY B 2 519 ? -44.180 -68.417 -20.374 1.00 77.26 537 GLY A C 1
ATOM 5256 O O . GLY B 2 519 ? -44.759 -67.491 -19.791 1.00 71.04 537 GLY A O 1
ATOM 5257 N N . PRO B 2 520 ? -43.944 -69.594 -19.791 1.00 74.74 538 PRO A N 1
ATOM 5258 C CA . PRO B 2 520 ? -44.571 -69.948 -18.512 1.00 75.76 538 PRO A CA 1
ATOM 5259 C C . PRO B 2 520 ? -44.383 -68.871 -17.462 1.00 75.24 538 PRO A C 1
ATOM 5260 O O . PRO B 2 520 ? -43.292 -68.309 -17.309 1.00 73.84 538 PRO A O 1
ATOM 5264 N N . LEU B 2 521 ? -45.461 -68.584 -16.727 1.00 69.44 539 LEU A N 1
ATOM 5265 C CA . LEU B 2 521 ? -45.296 -67.549 -15.724 1.00 65.10 539 LEU A CA 1
ATOM 5266 C C . LEU B 2 521 ? -44.470 -68.006 -14.540 1.00 62.88 539 LEU A C 1
ATOM 5267 O O . LEU B 2 521 ? -43.930 -67.140 -13.847 1.00 64.15 539 LEU A O 1
ATOM 5272 N N . HIS B 2 522 ? -44.274 -69.314 -14.324 1.00 63.53 540 HIS A N 1
ATOM 5273 C CA . HIS B 2 522 ? -43.378 -69.614 -13.216 1.00 62.04 540 HIS A CA 1
ATOM 5274 C C . HIS B 2 522 ? -41.933 -69.277 -13.578 1.00 63.00 540 HIS A C 1
ATOM 5275 O O . HIS B 2 522 ? -41.029 -69.470 -12.751 1.00 57.79 540 HIS A O 1
ATOM 5282 N N . LYS B 2 523 ? -41.691 -68.839 -14.818 1.00 65.66 541 LYS A N 1
ATOM 5283 C CA . LYS B 2 523 ? -40.389 -68.343 -15.239 1.00 66.15 541 LYS A CA 1
ATOM 5284 C C . LYS B 2 523 ? -40.432 -66.839 -15.403 1.00 67.61 541 LYS A C 1
ATOM 5285 O O . LYS B 2 523 ? -39.674 -66.282 -16.205 1.00 71.96 541 LYS A O 1
ATOM 5291 N N . CYS B 2 524 ? -41.338 -66.176 -14.702 1.00 60.93 542 CYS A N 1
ATOM 5292 C CA . CYS B 2 524 ? -41.367 -64.730 -14.723 1.00 63.69 542 CYS A CA 1
ATOM 5293 C C . CYS B 2 524 ? -40.514 -64.198 -13.582 1.00 60.00 542 CYS A C 1
ATOM 5294 O O . CYS B 2 524 ? -40.658 -64.637 -12.439 1.00 61.53 542 CYS A O 1
ATOM 5297 N N . ASP B 2 525 ? -39.611 -63.273 -13.886 1.00 57.37 543 ASP A N 1
ATOM 5298 C CA . ASP B 2 525 ? -38.889 -62.552 -12.838 1.00 57.64 543 ASP A CA 1
ATOM 5299 C C . ASP B 2 525 ? -38.986 -61.074 -13.186 1.00 57.48 543 ASP A C 1
ATOM 5300 O O . ASP B 2 525 ? -38.067 -60.534 -13.803 1.00 62.84 543 ASP A O 1
ATOM 5305 N N . ILE B 2 526 ? -40.071 -60.415 -12.763 1.00 54.65 544 ILE A N 1
ATOM 5306 C CA . ILE B 2 526 ? -40.349 -59.026 -13.141 1.00 56.73 544 ILE A CA 1
ATOM 5307 C C . ILE B 2 526 ? -39.166 -58.120 -12.837 1.00 59.95 544 ILE A C 1
ATOM 5308 O O . ILE B 2 526 ? -39.226 -56.917 -13.088 1.00 64.55 544 ILE A O 1
ATOM 5313 N N . SER B 2 527 ? -38.122 -58.675 -12.231 1.00 60.53 545 SER A N 1
ATOM 5314 C CA . SER B 2 527 ? -36.893 -57.948 -11.961 1.00 62.63 545 SER A CA 1
ATOM 5315 C C . SER B 2 527 ? -36.449 -57.173 -13.207 1.00 66.69 545 SER A C 1
ATOM 5316 O O . SER B 2 527 ? -36.663 -57.618 -14.338 1.00 66.77 545 SER A O 1
ATOM 5319 N N . ASN B 2 528 ? -35.886 -55.976 -13.003 1.00 73.94 546 ASN A N 1
ATOM 5320 C CA . ASN B 2 528 ? -35.450 -55.077 -14.084 1.00 75.54 546 ASN A CA 1
ATOM 5321 C C . ASN B 2 528 ? -36.577 -54.607 -15.001 1.00 74.71 546 ASN A C 1
ATOM 5322 O O . ASN B 2 528 ? -36.301 -54.160 -16.122 1.00 79.06 546 ASN A O 1
ATOM 5327 N N . SER B 2 529 ? -37.836 -54.686 -14.588 1.00 66.22 547 SER A N 1
ATOM 5328 C CA . SER B 2 529 ? -38.947 -54.240 -15.428 1.00 63.03 547 SER A CA 1
ATOM 5329 C C . SER B 2 529 ? -39.586 -53.040 -14.741 1.00 63.74 547 SER A C 1
ATOM 5330 O O . SER B 2 529 ? -40.566 -53.179 -14.001 1.00 62.78 547 SER A O 1
ATOM 5333 N N . THR B 2 530 ? -39.007 -51.854 -14.997 1.00 65.72 548 THR A N 1
ATOM 5334 C CA . THR B 2 530 ? -39.526 -50.602 -14.439 1.00 62.54 548 THR A CA 1
ATOM 5335 C C . THR B 2 530 ? -40.974 -50.356 -14.828 1.00 58.96 548 THR A C 1
ATOM 5336 O O . THR B 2 530 ? -41.714 -49.710 -14.073 1.00 60.14 548 THR A O 1
ATOM 5340 N N . GLU B 2 531 ? -41.404 -50.867 -15.979 1.00 53.86 549 GLU A N 1
ATOM 5341 C CA . GLU B 2 531 ? -42.781 -50.633 -16.380 1.00 57.72 549 GLU A CA 1
ATOM 5342 C C . GLU B 2 531 ? -43.759 -51.391 -15.470 1.00 64.42 549 GLU A C 1
ATOM 5343 O O . GLU B 2 531 ? -44.765 -50.830 -15.000 1.00 65.60 549 GLU A O 1
ATOM 5349 N N . ALA B 2 532 ? -43.463 -52.670 -15.191 1.00 66.94 550 ALA A N 1
ATOM 5350 C CA . ALA B 2 532 ? -44.230 -53.435 -14.211 1.00 64.41 550 ALA A CA 1
ATOM 5351 C C . ALA B 2 532 ? -44.127 -52.821 -12.810 1.00 63.29 550 ALA A C 1
ATOM 5352 O O . ALA B 2 532 ? -45.098 -52.845 -12.032 1.00 62.72 550 ALA A O 1
ATOM 5354 N N . GLY B 2 533 ? -42.956 -52.278 -12.460 1.00 60.50 551 GLY A N 1
ATOM 5355 C CA . GLY B 2 533 ? -42.861 -51.499 -11.238 1.00 58.25 551 GLY A CA 1
ATOM 5356 C C . GLY B 2 533 ? -43.909 -50.404 -11.167 1.00 59.44 551 GLY A C 1
ATOM 5357 O O . GLY B 2 533 ? -44.635 -50.290 -10.177 1.00 58.38 551 GLY A O 1
ATOM 5358 N N . GLN B 2 534 ? -43.997 -49.579 -12.215 1.00 57.56 552 GLN A N 1
ATOM 5359 C CA . GLN B 2 534 ? -45.000 -48.518 -12.224 1.00 60.94 552 GLN A CA 1
ATOM 5360 C C . GLN B 2 534 ? -46.404 -49.078 -12.034 1.00 62.98 552 GLN A C 1
ATOM 5361 O O . GLN B 2 534 ? -47.181 -48.567 -11.213 1.00 62.76 552 GLN A O 1
ATOM 5367 N N . LYS B 2 535 ? -46.761 -50.106 -12.814 1.00 60.98 553 LYS A N 1
ATOM 5368 C CA . LYS B 2 535 ? -48.113 -50.654 -12.706 1.00 59.25 553 LYS A CA 1
ATOM 5369 C C . LYS B 2 535 ? -48.424 -51.052 -11.274 1.00 58.10 553 LYS A C 1
ATOM 5370 O O . LYS B 2 535 ? -49.518 -50.785 -10.767 1.00 58.83 553 LYS A O 1
ATOM 5376 N N . LEU B 2 536 ? -47.465 -51.672 -10.597 1.00 58.91 554 LEU A N 1
ATOM 5377 C CA . LEU B 2 536 ? -47.711 -52.093 -9.224 1.00 57.79 554 LEU A CA 1
ATOM 5378 C C . LEU B 2 536 ? -47.837 -50.899 -8.294 1.00 58.80 554 LEU A C 1
ATOM 5379 O O . LEU B 2 536 ? -48.758 -50.818 -7.463 1.00 60.54 554 LEU A O 1
ATOM 5384 N N . LEU B 2 537 ? -46.906 -49.968 -8.423 1.00 60.25 555 LEU A N 1
ATOM 5385 C CA . LEU B 2 537 ? -46.889 -48.787 -7.583 1.00 60.33 555 LEU A CA 1
ATOM 5386 C C . LEU B 2 537 ? -48.205 -48.023 -7.689 1.00 58.33 555 LEU A C 1
ATOM 5387 O O . LEU B 2 537 ? -48.671 -47.408 -6.719 1.00 52.90 555 LEU A O 1
ATOM 5392 N N . GLN B 2 538 ? -48.829 -48.091 -8.858 1.00 67.25 556 GLN A N 1
ATOM 5393 C CA . GLN B 2 538 ? -50.086 -47.397 -9.063 1.00 67.09 556 GLN A CA 1
ATOM 5394 C C . GLN B 2 538 ? -51.191 -47.974 -8.212 1.00 65.76 556 GLN A C 1
ATOM 5395 O O . GLN B 2 538 ? -52.082 -47.238 -7.798 1.00 68.79 556 GLN A O 1
ATOM 5401 N N . MET B 2 539 ? -51.178 -49.267 -7.935 1.00 59.50 557 MET A N 1
ATOM 5402 C CA . MET B 2 539 ? -52.158 -49.704 -6.952 1.00 61.68 557 MET A CA 1
ATOM 5403 C C . MET B 2 539 ? -51.718 -49.372 -5.542 1.00 61.38 557 MET A C 1
ATOM 5404 O O . MET B 2 539 ? -52.468 -48.750 -4.775 1.00 62.38 557 MET A O 1
ATOM 5409 N N . LEU B 2 540 ? -50.512 -49.818 -5.191 1.00 58.82 558 LEU A N 1
ATOM 5410 C CA . LEU B 2 540 ? -49.916 -49.521 -3.897 1.00 54.72 558 LEU A CA 1
ATOM 5411 C C . LEU B 2 540 ? -50.343 -48.162 -3.341 1.00 55.53 558 LEU A C 1
ATOM 5412 O O . LEU B 2 540 ? -50.941 -48.054 -2.269 1.00 52.57 558 LEU A O 1
ATOM 5417 N N . SER B 2 541 ? -50.099 -47.115 -4.104 1.00 59.97 559 SER A N 1
ATOM 5418 C CA . SER B 2 541 ? -50.344 -45.771 -3.621 1.00 59.83 559 SER A CA 1
ATOM 5419 C C . SER B 2 541 ? -51.822 -45.415 -3.501 1.00 60.65 559 SER A C 1
ATOM 5420 O O . SER B 2 541 ? -52.132 -44.350 -2.952 1.00 62.53 559 SER A O 1
ATOM 5423 N N . LEU B 2 542 ? -52.747 -46.243 -3.988 1.00 56.68 560 LEU A N 1
ATOM 5424 C CA . LEU B 2 542 ? -54.152 -45.943 -3.705 1.00 55.21 560 LEU A CA 1
ATOM 5425 C C . LEU B 2 542 ? -54.523 -46.211 -2.262 1.00 56.69 560 LEU A C 1
ATOM 5426 O O . LEU B 2 542 ? -55.447 -45.574 -1.748 1.00 54.82 560 LEU A O 1
ATOM 5431 N N . GLY B 2 543 ? -53.811 -47.121 -1.593 1.00 59.81 561 GLY A N 1
ATOM 5432 C CA . GLY B 2 543 ? -54.183 -47.502 -0.246 1.00 52.35 561 GLY A CA 1
ATOM 5433 C C . GLY B 2 543 ? -55.579 -48.079 -0.231 1.00 51.39 561 GLY A C 1
ATOM 5434 O O . GLY B 2 543 ? -55.959 -48.901 -1.082 1.00 46.22 561 GLY A O 1
ATOM 5435 N N . LYS B 2 544 ? -56.359 -47.623 0.751 1.00 52.46 562 LYS A N 1
ATOM 5436 C CA . LYS B 2 544 ? -57.752 -48.003 0.913 1.00 53.40 562 LYS A CA 1
ATOM 5437 C C . LYS B 2 544 ? -58.691 -46.984 0.272 1.00 54.55 562 LYS A C 1
ATOM 5438 O O . LYS B 2 544 ? -59.886 -46.973 0.566 1.00 57.28 562 LYS A O 1
ATOM 5444 N N . SER B 2 545 ? -58.184 -46.098 -0.573 1.00 53.24 563 SER A N 1
ATOM 5445 C CA . SER B 2 545 ? -59.068 -45.053 -1.064 1.00 57.48 563 SER A CA 1
ATOM 5446 C C . SER B 2 545 ? -60.157 -45.611 -1.972 1.00 61.49 563 SER A C 1
ATOM 5447 O O . SER B 2 545 ? -61.181 -44.948 -2.188 1.00 65.05 563 SER A O 1
ATOM 5450 N N . GLU B 2 546 ? -59.970 -46.820 -2.480 1.00 59.19 564 GLU A N 1
ATOM 5451 C CA . GLU B 2 546 ? -60.968 -47.459 -3.314 1.00 61.46 564 GLU A CA 1
ATOM 5452 C C . GLU B 2 546 ? -61.280 -48.854 -2.806 1.00 60.33 564 GLU A C 1
ATOM 5453 O O . GLU B 2 546 ? -60.442 -49.491 -2.169 1.00 59.66 564 GLU A O 1
ATOM 5459 N N . PRO B 2 547 ? -62.496 -49.328 -3.038 1.00 58.36 565 PRO A N 1
ATOM 5460 C CA . PRO B 2 547 ? -62.803 -50.741 -2.856 1.00 55.00 565 PRO A CA 1
ATOM 5461 C C . PRO B 2 547 ? -61.715 -51.678 -3.338 1.00 58.51 565 PRO A C 1
ATOM 5462 O O . PRO B 2 547 ? -60.997 -51.390 -4.307 1.00 57.17 565 PRO A O 1
ATOM 5466 N N . TRP B 2 548 ? -61.607 -52.828 -2.673 1.00 55.24 566 TRP A N 1
ATOM 5467 C CA . TRP B 2 548 ? -60.642 -53.812 -3.115 1.00 50.64 566 TRP A CA 1
ATOM 5468 C C . TRP B 2 548 ? -61.021 -54.421 -4.470 1.00 55.48 566 TRP A C 1
ATOM 5469 O O . TRP B 2 548 ? -60.131 -54.798 -5.255 1.00 55.59 566 TRP A O 1
ATOM 5480 N N . THR B 2 549 ? -62.325 -54.500 -4.767 1.00 55.36 567 THR A N 1
ATOM 5481 C CA . THR B 2 549 ? -62.798 -54.934 -6.082 1.00 53.74 567 THR A CA 1
ATOM 5482 C C . THR B 2 549 ? -62.342 -53.988 -7.185 1.00 54.86 567 THR A C 1
ATOM 5483 O O . THR B 2 549 ? -61.870 -54.416 -8.254 1.00 57.71 567 THR A O 1
ATOM 5487 N N . LEU B 2 550 ? -62.479 -52.691 -6.952 1.00 53.76 568 LEU A N 1
ATOM 5488 C CA . LEU B 2 550 ? -62.042 -51.761 -7.974 1.00 56.24 568 LEU A CA 1
ATOM 5489 C C . LEU B 2 550 ? -60.528 -51.864 -8.144 1.00 57.88 568 LEU A C 1
ATOM 5490 O O . LEU B 2 550 ? -59.990 -51.785 -9.265 1.00 62.22 568 LEU A O 1
ATOM 5495 N N . ALA B 2 551 ? -59.833 -52.056 -7.028 1.00 52.96 569 ALA A N 1
ATOM 5496 C CA . ALA B 2 551 ? -58.394 -52.123 -7.066 1.00 50.97 569 ALA A CA 1
ATOM 5497 C C . ALA B 2 551 ? -57.903 -53.381 -7.773 1.00 57.62 569 ALA A C 1
ATOM 5498 O O . ALA B 2 551 ? -56.860 -53.328 -8.442 1.00 58.74 569 ALA A O 1
ATOM 5500 N N . LEU B 2 552 ? -58.614 -54.519 -7.669 1.00 57.26 570 LEU A N 1
ATOM 5501 C CA . LEU B 2 552 ? -58.309 -55.585 -8.627 1.00 59.24 570 LEU A CA 1
ATOM 5502 C C . LEU B 2 552 ? -58.517 -55.148 -10.059 1.00 59.37 570 LEU A C 1
ATOM 5503 O O . LEU B 2 552 ? -57.636 -55.378 -10.886 1.00 64.25 570 LEU A O 1
ATOM 5508 N N . GLU B 2 553 ? -59.677 -54.573 -10.407 1.00 56.09 571 GLU A N 1
ATOM 5509 C CA . GLU B 2 553 ? -59.789 -54.285 -11.841 1.00 60.21 571 GLU A CA 1
ATOM 5510 C C . GLU B 2 553 ? -58.625 -53.459 -12.377 1.00 60.56 571 GLU A C 1
ATOM 5511 O O . GLU B 2 553 ? -58.168 -53.707 -13.502 1.00 63.24 571 GLU A O 1
ATOM 5517 N N . ARG B 2 554 ? -58.104 -52.511 -11.605 1.00 55.57 572 ARG A N 1
ATOM 5518 C CA . ARG B 2 554 ? -57.016 -51.715 -12.164 1.00 54.66 572 ARG A CA 1
ATOM 5519 C C . ARG B 2 554 ? -55.851 -52.591 -12.643 1.00 63.04 572 ARG A C 1
ATOM 5520 O O . ARG B 2 554 ? -55.469 -52.532 -13.820 1.00 68.59 572 ARG A O 1
ATOM 5528 N N . ILE B 2 555 ? -55.269 -53.417 -11.761 1.00 61.65 573 ILE A N 1
ATOM 5529 C CA . ILE B 2 555 ? -54.087 -54.170 -12.184 1.00 59.95 573 ILE A CA 1
ATOM 5530 C C . ILE B 2 555 ? -54.471 -55.440 -12.936 1.00 62.58 573 ILE A C 1
ATOM 5531 O O . ILE B 2 555 ? -53.942 -55.709 -14.016 1.00 65.67 573 ILE A O 1
ATOM 5536 N N . VAL B 2 556 ? -55.328 -56.274 -12.357 1.00 71.05 574 VAL A N 1
ATOM 5537 C CA . VAL B 2 556 ? -55.759 -57.514 -12.993 1.00 68.24 574 VAL A CA 1
ATOM 5538 C C . VAL B 2 556 ? -57.086 -57.265 -13.709 1.00 71.30 574 VAL A C 1
ATOM 5539 O O . VAL B 2 556 ? -57.760 -56.262 -13.488 1.00 73.54 574 VAL A O 1
ATOM 5543 N N . GLY B 2 557 ? -57.475 -58.180 -14.600 1.00 69.67 575 GLY A N 1
ATOM 5544 C CA . GLY B 2 557 ? -58.692 -57.947 -15.378 1.00 71.60 575 GLY A CA 1
ATOM 5545 C C . GLY B 2 557 ? -59.962 -57.880 -14.539 1.00 64.54 575 GLY A C 1
ATOM 5546 O O . GLY B 2 557 ? -60.781 -56.974 -14.705 1.00 62.88 575 GLY A O 1
ATOM 5547 N N . VAL B 2 558 ? -60.112 -58.811 -13.603 1.00 67.99 576 VAL A N 1
ATOM 5548 C CA . VAL B 2 558 ? -61.340 -59.135 -12.884 1.00 68.53 576 VAL A CA 1
ATOM 5549 C C . VAL B 2 558 ? -61.537 -58.208 -11.681 1.00 68.69 576 VAL A C 1
ATOM 5550 O O . VAL B 2 558 ? -60.642 -57.425 -11.334 1.00 69.78 576 VAL A O 1
ATOM 5554 N N . LYS B 2 559 ? -62.700 -58.301 -11.020 1.00 61.60 577 LYS A N 1
ATOM 5555 C CA . LYS B 2 559 ? -62.972 -57.648 -9.740 1.00 59.72 577 LYS A CA 1
ATOM 5556 C C . LYS B 2 559 ? -63.298 -58.676 -8.655 1.00 56.54 577 LYS A C 1
ATOM 5557 O O . LYS B 2 559 ? -64.135 -58.448 -7.777 1.00 57.11 577 LYS A O 1
ATOM 5563 N N . ASN B 2 560 ? -62.643 -59.828 -8.708 1.00 56.13 578 ASN A N 1
ATOM 5564 C CA . ASN B 2 560 ? -62.804 -60.873 -7.702 1.00 55.38 578 ASN A CA 1
ATOM 5565 C C . ASN B 2 560 ? -61.690 -61.900 -7.872 1.00 56.26 578 ASN A C 1
ATOM 5566 O O . ASN B 2 560 ? -61.018 -61.956 -8.909 1.00 56.57 578 ASN A O 1
ATOM 5571 N N . MET B 2 561 ? -61.491 -62.690 -6.812 1.00 53.16 579 MET A N 1
ATOM 5572 C CA . MET B 2 561 ? -60.503 -63.760 -6.797 1.00 49.89 579 MET A CA 1
ATOM 5573 C C . MET B 2 561 ? -60.653 -64.680 -8.000 1.00 51.49 579 MET A C 1
ATOM 5574 O O . MET B 2 561 ? -61.763 -65.069 -8.378 1.00 53.26 579 MET A O 1
ATOM 5579 N N . ASP B 2 562 ? -59.525 -65.072 -8.579 1.00 48.72 580 ASP A N 1
ATOM 5580 C CA . ASP B 2 562 ? -59.543 -65.978 -9.718 1.00 47.71 580 ASP A CA 1
ATOM 5581 C C . ASP B 2 562 ? -58.414 -66.985 -9.575 1.00 49.38 580 ASP A C 1
ATOM 5582 O O . ASP B 2 562 ? -57.230 -66.620 -9.628 1.00 50.13 580 ASP A O 1
ATOM 5587 N N . VAL B 2 563 ? -58.768 -68.264 -9.440 1.00 46.88 581 VAL A N 1
ATOM 5588 C CA . VAL B 2 563 ? -57.735 -69.244 -9.122 1.00 46.28 581 VAL A CA 1
ATOM 5589 C C . VAL B 2 563 ? -56.946 -69.643 -10.359 1.00 48.02 581 VAL A C 1
ATOM 5590 O O . VAL B 2 563 ? -56.029 -70.466 -10.254 1.00 46.18 581 VAL A O 1
ATOM 5594 N N . ARG B 2 564 ? -57.238 -69.042 -11.532 1.00 49.47 582 ARG A N 1
ATOM 5595 C CA . ARG B 2 564 ? -56.655 -69.559 -12.772 1.00 50.66 582 ARG A CA 1
ATOM 5596 C C . ARG B 2 564 ? -55.155 -69.317 -12.887 1.00 48.11 582 ARG A C 1
ATOM 5597 O O . ARG B 2 564 ? -54.426 -70.250 -13.279 1.00 48.55 582 ARG A O 1
ATOM 5605 N N . PRO B 2 565 ? -54.626 -68.125 -12.626 1.00 48.41 583 PRO A N 1
ATOM 5606 C CA . PRO B 2 565 ? -53.160 -67.992 -12.694 1.00 51.66 583 PRO A CA 1
ATOM 5607 C C . PRO B 2 565 ? -52.447 -68.947 -11.750 1.00 50.16 583 PRO A C 1
ATOM 5608 O O . PRO B 2 565 ? -51.350 -69.420 -12.072 1.00 51.85 583 PRO A O 1
ATOM 5612 N N . LEU B 2 566 ? -53.048 -69.272 -10.605 1.00 47.20 584 LEU A N 1
ATOM 5613 C CA . LEU B 2 566 ? -52.410 -70.236 -9.730 1.00 45.45 584 LEU A CA 1
ATOM 5614 C C . LEU B 2 566 ? -52.419 -71.620 -10.359 1.00 47.91 584 LEU A C 1
ATOM 5615 O O . LEU B 2 566 ? -51.409 -72.330 -10.318 1.00 50.90 584 LEU A O 1
ATOM 5620 N N . LEU B 2 567 ? -53.528 -72.029 -10.964 1.00 46.45 585 LEU A N 1
ATOM 5621 C CA . LEU B 2 567 ? -53.490 -73.327 -11.615 1.00 45.55 585 LEU A CA 1
ATOM 5622 C C . LEU B 2 567 ? -52.478 -73.350 -12.753 1.00 50.39 585 LEU A C 1
ATOM 5623 O O . LEU B 2 567 ? -51.877 -74.396 -13.024 1.00 56.27 585 LEU A O 1
ATOM 5628 N N . ASN B 2 568 ? -52.259 -72.219 -13.424 1.00 49.96 586 ASN A N 1
ATOM 5629 C CA . ASN B 2 568 ? -51.373 -72.273 -14.576 1.00 50.78 586 ASN A CA 1
ATOM 5630 C C . ASN B 2 568 ? -49.926 -72.249 -14.139 1.00 50.74 586 ASN A C 1
ATOM 5631 O O . ASN B 2 568 ? -49.059 -72.867 -14.774 1.00 53.00 586 ASN A O 1
ATOM 5636 N N . TYR B 2 569 ? -49.643 -71.502 -13.083 1.00 46.15 587 TYR A N 1
ATOM 5637 C CA . TYR B 2 569 ? -48.303 -71.530 -12.537 1.00 49.52 587 TYR A CA 1
ATOM 5638 C C . TYR B 2 569 ? -47.865 -72.968 -12.343 1.00 55.61 587 TYR A C 1
ATOM 5639 O O . TYR B 2 569 ? -46.826 -73.376 -12.872 1.00 58.75 587 TYR A O 1
ATOM 5648 N N . PHE B 2 570 ? -48.736 -73.781 -11.723 1.00 55.23 588 PHE A N 1
ATOM 5649 C CA . PHE B 2 570 ? -48.448 -75.132 -11.250 1.00 53.06 588 PHE A CA 1
ATOM 5650 C C . PHE B 2 570 ? -48.830 -76.242 -12.226 1.00 61.09 588 PHE A C 1
ATOM 5651 O O . PHE B 2 570 ? -48.807 -77.418 -11.844 1.00 60.42 588 PHE A O 1
ATOM 5659 N N . GLU B 2 571 ? -49.163 -75.911 -13.467 1.00 78.51 589 GLU A N 1
ATOM 5660 C CA . GLU B 2 571 ? -49.628 -76.940 -14.395 1.00 81.39 589 GLU A CA 1
ATOM 5661 C C . GLU B 2 571 ? -48.549 -77.967 -14.728 1.00 81.68 589 GLU A C 1
ATOM 5662 O O . GLU B 2 571 ? -48.836 -79.181 -14.664 1.00 83.59 589 GLU A O 1
ATOM 5668 N N . PRO B 2 572 ? -47.323 -77.583 -15.077 1.00 62.38 590 PRO A N 1
ATOM 5669 C CA . PRO B 2 572 ? -46.236 -78.564 -15.156 1.00 63.81 590 PRO A CA 1
ATOM 5670 C C . PRO B 2 572 ? -46.253 -79.584 -14.032 1.00 65.17 590 PRO A C 1
ATOM 5671 O O . PRO B 2 572 ? -46.381 -80.801 -14.269 1.00 61.89 590 PRO A O 1
ATOM 5675 N N . LEU B 2 573 ? -46.132 -79.055 -12.803 1.00 61.09 591 LEU A N 1
ATOM 5676 C CA . LEU B 2 573 ? -46.142 -79.906 -11.623 1.00 53.22 591 LEU A CA 1
ATOM 5677 C C . LEU B 2 573 ? -47.400 -80.745 -11.550 1.00 54.25 591 LEU A C 1
ATOM 5678 O O . LEU B 2 573 ? -47.354 -81.893 -11.106 1.00 55.42 591 LEU A O 1
ATOM 5683 N N . PHE B 2 574 ? -48.538 -80.196 -11.966 1.00 56.80 592 PHE A N 1
ATOM 5684 C CA . PHE B 2 574 ? -49.764 -80.972 -11.870 1.00 57.30 592 PHE A CA 1
ATOM 5685 C C . PHE B 2 574 ? -49.642 -82.241 -12.695 1.00 58.02 592 PHE A C 1
ATOM 5686 O O . PHE B 2 574 ? -49.999 -83.336 -12.252 1.00 54.16 592 PHE A O 1
ATOM 5694 N N . THR B 2 575 ? -48.989 -82.135 -13.838 1.00 63.93 593 THR A N 1
ATOM 5695 C CA . THR B 2 575 ? -48.974 -83.264 -14.800 1.00 66.32 593 THR A CA 1
ATOM 5696 C C . THR B 2 575 ? -47.948 -84.303 -14.346 1.00 63.75 593 THR A C 1
ATOM 5697 O O . THR B 2 575 ? -48.246 -85.492 -14.441 1.00 64.98 593 THR A O 1
ATOM 5701 N N . TRP B 2 576 ? -46.791 -83.855 -13.870 1.00 58.06 594 TRP A N 1
ATOM 5702 C CA . TRP B 2 576 ? -45.752 -84.763 -13.336 1.00 53.91 594 TRP A CA 1
ATOM 5703 C C . TRP B 2 576 ? -46.334 -85.493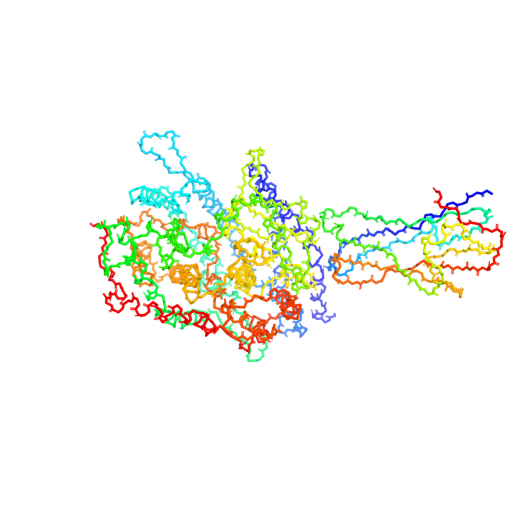 -12.135 1.00 58.70 594 TRP A C 1
ATOM 5704 O O . TRP B 2 576 ? -46.237 -86.708 -12.105 1.00 63.57 594 TRP A O 1
ATOM 5715 N N . LEU B 2 577 ? -46.953 -84.783 -11.203 1.00 54.92 595 LEU A N 1
ATOM 5716 C CA . LEU B 2 577 ? -47.536 -85.488 -10.038 1.00 54.71 595 LEU A CA 1
ATOM 5717 C C . LEU B 2 577 ? -48.540 -86.499 -10.569 1.00 54.67 595 LEU A C 1
ATOM 5718 O O . LEU B 2 577 ? -48.546 -87.596 -10.071 1.00 59.44 595 LEU A O 1
ATOM 5723 N N . LYS B 2 578 ? -49.377 -86.129 -11.516 1.00 52.20 596 LYS A N 1
ATOM 5724 C CA . LYS B 2 578 ? -50.502 -87.027 -11.834 1.00 54.18 596 LYS A CA 1
ATOM 5725 C C . LYS B 2 578 ? -49.952 -88.334 -12.401 1.00 58.09 596 LYS A C 1
ATOM 5726 O O . LYS B 2 578 ? -50.530 -89.386 -12.118 1.00 56.20 596 LYS A O 1
ATOM 5732 N N . ASP B 2 579 ? -48.875 -88.249 -13.182 1.00 64.02 597 ASP A N 1
ATOM 5733 C CA . ASP B 2 579 ? -48.121 -89.443 -13.579 1.00 64.91 597 ASP A CA 1
ATOM 5734 C C . ASP B 2 579 ? -47.493 -90.159 -12.376 1.00 63.86 597 ASP A C 1
ATOM 5735 O O . ASP B 2 579 ? -47.861 -91.295 -12.035 1.00 62.98 597 ASP A O 1
ATOM 5740 N N . GLN B 2 580 ? -46.537 -89.495 -11.724 1.00 60.32 598 GLN A N 1
ATOM 5741 C CA . GLN B 2 580 ? -45.966 -89.945 -10.460 1.00 58.63 598 GLN A CA 1
ATOM 5742 C C . GLN B 2 580 ? -46.936 -90.446 -9.396 1.00 55.62 598 GLN A C 1
ATOM 5743 O O . GLN B 2 580 ? -46.504 -90.711 -8.280 1.00 63.63 598 GLN A O 1
ATOM 5749 N N . ASN B 2 581 ? -48.219 -90.572 -9.681 1.00 53.93 599 ASN A N 1
ATOM 5750 C CA . ASN B 2 581 ? -49.174 -91.006 -8.675 1.00 54.45 599 ASN A CA 1
ATOM 5751 C C . ASN B 2 581 ? -50.096 -92.115 -9.142 1.00 56.06 599 ASN A C 1
ATOM 5752 O O . ASN B 2 581 ? -50.890 -92.621 -8.341 1.00 55.92 599 ASN A O 1
ATOM 5757 N N . LYS B 2 582 ? -50.029 -92.465 -10.422 1.00 56.29 600 LYS A N 1
ATOM 5758 C CA . LYS B 2 582 ? -51.011 -93.413 -11.009 1.00 52.11 600 LYS A CA 1
ATOM 5759 C C . LYS B 2 582 ? -51.074 -94.707 -10.219 1.00 54.68 600 LYS A C 1
ATOM 5760 O O . LYS B 2 582 ? -52.173 -95.208 -9.991 1.00 60.96 600 LYS A O 1
ATOM 5766 N N . ASN B 2 583 ? -49.922 -95.231 -9.850 1.00 54.81 601 ASN A N 1
ATOM 5767 C CA . ASN B 2 583 ? -49.954 -96.484 -9.120 1.00 51.39 601 ASN A CA 1
ATOM 5768 C C . ASN B 2 583 ? -49.960 -96.247 -7.622 1.00 55.60 601 ASN A C 1
ATOM 5769 O O . ASN B 2 583 ? -49.416 -97.047 -6.854 1.00 59.07 601 ASN A O 1
ATOM 5774 N N . SER B 2 584 ? -50.561 -95.144 -7.192 1.00 53.70 602 SER A N 1
ATOM 5775 C CA . SER B 2 584 ? -50.617 -94.742 -5.801 1.00 51.36 602 SER A CA 1
ATOM 5776 C C . SER B 2 584 ? -52.068 -94.488 -5.476 1.00 51.24 602 SER A C 1
ATOM 5777 O O . SER B 2 584 ? -52.916 -94.466 -6.371 1.00 56.27 602 SER A O 1
ATOM 5780 N N . PHE B 2 585 ? -52.354 -94.279 -4.197 1.00 47.72 603 PHE A N 1
ATOM 5781 C CA . PHE B 2 585 ? -53.722 -94.070 -3.729 1.00 49.91 603 PHE A CA 1
ATOM 5782 C C . PHE B 2 585 ? -53.899 -92.605 -3.377 1.00 53.04 603 PHE A C 1
ATOM 5783 O O . PHE B 2 585 ? -53.558 -92.179 -2.269 1.00 56.95 603 PHE A O 1
ATOM 5791 N N . VAL B 2 586 ? -54.451 -91.837 -4.309 1.00 51.49 604 VAL A N 1
ATOM 5792 C CA . VAL B 2 586 ? -54.520 -90.388 -4.163 1.00 51.81 604 VAL A CA 1
ATOM 5793 C C . VAL B 2 586 ? -55.810 -90.028 -3.441 1.00 58.18 604 VAL A C 1
ATOM 5794 O O . VAL B 2 586 ? -56.884 -90.517 -3.810 1.00 61.13 604 VAL A O 1
ATOM 5798 N N . GLY B 2 587 ? -55.706 -89.174 -2.415 1.00 52.97 605 GLY A N 1
ATOM 5799 C CA . GLY B 2 587 ? -56.743 -89.014 -1.413 1.00 49.83 605 GLY A CA 1
ATOM 5800 C C . GLY B 2 587 ? -56.400 -89.759 -0.130 1.00 50.15 605 GLY A C 1
ATOM 5801 O O . GLY B 2 587 ? -55.452 -90.548 -0.063 1.00 53.07 605 GLY A O 1
ATOM 5802 N N . TRP B 2 588 ? -57.175 -89.500 0.924 1.00 45.59 606 TRP A N 1
ATOM 5803 C CA . TRP B 2 588 ? -56.872 -90.098 2.218 1.00 44.74 606 TRP A CA 1
ATOM 5804 C C . TRP B 2 588 ? -58.115 -90.703 2.828 1.00 47.78 606 TRP A C 1
ATOM 5805 O O . TRP B 2 588 ? -59.226 -90.471 2.363 1.00 57.61 606 TRP A O 1
ATOM 5816 N N . SER B 2 589 ? -57.911 -91.440 3.913 1.00 44.42 607 SER A N 1
ATOM 5817 C CA . SER B 2 589 ? -58.986 -91.958 4.745 1.00 46.22 607 SER A CA 1
ATOM 5818 C C . SER B 2 589 ? -58.933 -91.327 6.133 1.00 55.50 607 SER A C 1
ATOM 5819 O O . SER B 2 589 ? -57.903 -91.415 6.818 1.00 59.33 607 SER A O 1
ATOM 5822 N N . THR B 2 590 ? -60.053 -90.733 6.575 1.00 56.16 608 THR A N 1
ATOM 5823 C CA . THR B 2 590 ? -60.114 -90.051 7.870 1.00 49.50 608 THR A CA 1
ATOM 5824 C C . THR B 2 590 ? -60.175 -91.020 9.039 1.00 52.47 608 THR A C 1
ATOM 5825 O O . THR B 2 590 ? -60.499 -90.596 10.148 1.00 56.74 608 THR A O 1
ATOM 5829 N N . ASN B 2 591 ? -59.926 -92.306 8.810 1.00 55.81 609 ASN A N 1
ATOM 5830 C CA . ASN B 2 591 ? -60.184 -93.362 9.777 1.00 56.90 609 ASN A CA 1
ATOM 5831 C C . ASN B 2 591 ? -58.906 -93.865 10.445 1.00 58.52 609 ASN A C 1
ATOM 5832 O O . ASN B 2 591 ? -58.851 -94.008 11.670 1.00 57.05 609 ASN A O 1
ATOM 5837 N N . TRP B 2 592 ? -57.865 -94.125 9.660 1.00 56.93 610 TRP A N 1
ATOM 5838 C CA . TRP B 2 592 ? -56.591 -94.545 10.220 1.00 53.11 610 TRP A CA 1
ATOM 5839 C C . TRP B 2 592 ? -56.024 -93.464 11.118 1.00 53.69 610 TRP A C 1
ATOM 5840 O O . TRP B 2 592 ? -56.217 -92.275 10.874 1.00 57.15 610 TRP A O 1
ATOM 5851 N N . SER B 2 593 ? -55.305 -93.874 12.154 1.00 53.83 611 SER A N 1
ATOM 5852 C CA . SER B 2 593 ? -54.519 -92.919 12.923 1.00 54.87 611 SER A CA 1
ATOM 5853 C C . SER B 2 593 ? -53.373 -93.666 13.578 1.00 54.59 611 SER A C 1
ATOM 5854 O O . SER B 2 593 ? -53.435 -94.891 13.741 1.00 53.69 611 SER A O 1
ATOM 5857 N N . PRO B 2 594 ? -52.292 -92.965 13.934 1.00 53.86 612 PRO A N 1
ATOM 5858 C CA . PRO B 2 594 ? -51.095 -93.656 14.440 1.00 56.88 612 PRO A CA 1
ATOM 5859 C C . PRO B 2 594 ? -51.274 -94.305 15.809 1.00 62.24 612 PRO A C 1
ATOM 5860 O O . PRO B 2 594 ? -50.291 -94.798 16.382 1.00 63.90 612 PRO A O 1
ATOM 5864 N N . TYR B 2 595 ? -52.488 -94.340 16.346 1.00 66.76 613 TYR A N 1
ATOM 5865 C CA . TYR B 2 595 ? -52.711 -94.840 17.695 1.00 67.06 613 TYR A CA 1
ATOM 5866 C C . TYR B 2 595 ? -53.977 -95.734 17.796 1.00 66.62 613 TYR A C 1
ATOM 5867 O O . TYR B 2 595 ? -54.079 -96.631 18.666 1.00 68.13 613 TYR A O 1
#

Secondary structure (DSSP, 8-state):
--HHHHHHHHHHHHHHHHHHHHHHHHHHHHHHHHS--HHHHHHHHHHHHHHHHHHHHHHHHHHTS-STT---TTHHHHHHHHHH--TTSS-HHHHHHHHHHHHHHHHHHHH--EE-SS-TT-EE-IIIIIHHHHHH---HHHHHHHHHHHIIIIIHHHHHHHHHHHHHHHHHHHHTT-SSHHHHHHTTS-B--STT--B-TTHHHHHHHHHHHHHHHHHHHHHHHHHHHHHTTSTTT--TTB-EEGGGSSSSS-S--GGGHHHH-S--SSPPSS-HHHHHHTT--HHHHHHHHHHHHHHTTPPPPPHHHHHH-B-S--SSS-----S-EEEEEETTEEEEE----SSHHHHHHHHHHHHHHHHHHHGGGS-GGG-S-SSHHHHHHHHHHHHHHHHSHHHHHHHTSS-TT----HHHHHHHHHHHHHHHHHHHHHHHHHHHHHHHHHHTSS-GGGHHHHHHHHIIIII-EE-SS---TT--SGGGSHHHHTT---THHHHHHHHHHHHHHHHHHHTT--S-GGG---TT-HHHHHHHHHHHTTTTSS-HHHHHHHHSS-SS---HHHHHHTHHHHHHHHHTTTTS--S-BSS----/-EEEEEEEEEEE--SSSTTTS-SEEEEEETTBSEEE--SSEEEEEEEEEEPP-SSTTTTSEEEEE---SSS--HHHHTTT-EEEEEEEESS--SS-EEEEEEEEETTSSEEEEEEEEEEEEEEEEEEE---

InterPro domains:
  IPR001548 Peptidase M2, peptidyl-dipeptidase A [PF01401] (20-605)
  IPR001548 Peptidase M2, peptidyl-dipeptidase A [PR00791] (225-252)
  IPR001548 Peptidase M2, peptidyl-dipeptidase A [PR00791] (259-280)
  IPR001548 Peptidase M2, peptidyl-dipeptidase A [PR00791] (368-384)
  IPR001548 Peptidase M2, peptidyl-dipeptidase A [PR00791] (396-416)
  IPR001548 Peptidase M2, peptidyl-dipeptidase A [PR00791] (438-463)
  IPR001548 Peptidase M2, peptidyl-dipeptidase A [PR00791] (473-500)
  IPR001548 Peptidase M2, peptidyl-dipeptidase A [PR00791] (501-529)
  IPR001548 Peptidase M2, peptidyl-dipeptidase A [PS52011] (19-606)
  IPR001548 Peptidase M2, peptidyl-dipeptidase A [PTHR10514] (12-761)
  IPR001548 Peptidase M2, peptidyl-dipeptidase A [cd06461] (28-598)
  IPR031588 Collectrin domain [PF16959] (616-769)
  IPR031588 Collectrin domain [PS52010] (613-785)

Sequence (726 aa):
QHTDINFTATASFGGSCYVCKPHQVNISLNGNTSVCVRTSHFSIRYIYNRVKSGSPGDSSWHIYLKSGTCPFSFSKLNNFQKFKTICFSTVEVPGSCNFPLEATWHYTSYTIVGALYVTWSEGNSITGVPYSTTEDLAKTFLEKFNSEAEELSHQSSLASWSYNTNITDENVQKMNEAGARWSAFYEEQCKLAKTYPLEEIQNLTVKRQLQALQQSGSSVLSADKSKRLNEILNTMSTIYSTGKVCNPSNPQECLLLEPGLDAIMENSKDYNQRLWAWEGWRSEVGKQLRPLYEEYVVLKNEMARANNYEDYGDYWRGDYEAEGPSGYDYSRDQLIEDVERTFAEIKPLYEHLHAYVRAKLMDTYPSHINPTGCLPAHLLGDMWGRFWTNLYSLTVPFGQKPNIDVTDAMVDQSWDAKRIFEEAEKFFVSVGLPNMTQGFWENSMLTEPGDGRKVVCHPTAWDLGKGDFRIKMCTKVTMDDFLTAHHEMGHIQYDMAYAVQPYLLRNGANEGFHEAVGEIMSLSAATPNHLKAIGLLPPDFYEDSETEINFLLKQALTIVGTLPFTYMLEKWRWMVFKGEIPKEEWMKKWWEMKREIVGVVEPVPHDETYCDPAALFHVANDYSFIRYYTRTIYQFQFQEALCQTAKHEGPLHKCDISNSTEAGQKLLQMLSLGKSEPWTLALERIVGVKNMDVRPLLNYFEPLFTWLKDQNKNSFVGWSTNWSPY

Nearest PDB structures (foldseek):
  7fc3-assembly1_A  TM=1.002E+00  e=3.409E-91  Equus caballus
  9fmm-assembly1_A  TM=9.903E-01  e=2.129E-74  Homo sapiens
  7wnm-assembly1_B  TM=9.312E-01  e=1.712E-74  Homo sapiens
  7wsk-assembly1_A  TM=9.270E-01  e=1.156E-74  Mammalia
  7f5r-assembly2_B  TM=8.985E-01  e=4.827E-75  Neogale vison

B-factor: mean 62.32, std 17.76, range [31.08, 144.53]

Organism: Equus caballus (NCBI:txid9796)

Foldseek 3Di:
DEEEWEWEWEFAADDDPSFADTPDIDTDGVNHFKDKDDAQEYEYDYYYHYDDDPDPLPVLKDKDWAQWDDPDDSLRQQVWAFFDIKMKGFDDDPPWTWTWIWIHRNNDDIDTDGTITIDTHHDHRHTRHHD/DQLQVVLVVLLVVCLPVQLVLLLQLLVLVLCCQQFVDVVSVVSNVVSVVVNLVVLLVSLVVLVVRPLVSHDPLQSSVLSVLSPQDHLPLDDPVLVVVLVVLLVVLQVLLVPPWQAPPVDRVRIHHCVPDLQCCLQDPLDVVSLCSSLVSLQVRSLLVNQVSVVVNQVSQQVSQCSSPHLFNLQVVLCLQADPFDPPFGDHSVVVLVVLVVLLVVLVQLLLLLQLQLLVQSCVRVPPQGDLFAFAAQSRQNGSGLLFSLSCLVRRQPDPVDFDLFLLVLCVVVVPDLVNLLVVLQVQLVLLPQHGQDPLQVVDAARANDDPPRDRNAPWAWDDSHPSRTYIHHNDDRGVVVSLVSNLSVLLVRLQNQQSVDRPSQSAAQGLLRSSLSSNLSSLLCSQVVNCQVSPSTPVPDDDDLSVLLSSLSSVCSGQVLNQLVLSLLSVLVSCVRSVVADLQCSVVVSQVSCCARRRYHHQDDDGSSTNVSSSDVCSSNVHRRNSSNLNRLVSQLLLVLLVVQCVDDDQSSNDNCGNNNRSSVQVSVLSNCRNSGHQLVSCVSRGPGSDGDNVSVCRNCVSNSVVSVVVDVVGHRHHDSPDHSD

Radius of gyration: 29.44 Å; Cα contacts (8 Å, |Δi|>4): 1270; chains: 2; bounding box: 64×94×57 Å

Solvent-accessible surface area: 29707 Å² total; per-residue (Å²): 177,67,29,62,0,47,0,31,0,54,0,28,1,22,36,75,31,3,3,47,122,6,107,98,29,86,34,27,0,70,66,100,86,68,28,49,8,204,30,49,76,0,2,2,94,48,45,50,76,89,57,186,32,51,9,34,0,12,26,1,0,41,5,70,37,90,104,28,102,23,95,21,56,30,75,93,0,22,78,103,49,106,0,114,55,1,25,1,11,26,106,126,46,126,80,31,3,43,2,35,0,16,0,0,5,17,120,73,46,110,33,110,29,26,9,0,33,0,31,88,57,133,19,132,52,13,15,0,25,51,196,125,78,55,23,62,82,0,62,84,16,8,118,99,0,17,59,72,0,7,78,38,18,5,89,20,22,63,15,24,19,32,36,26,18,43,54,64,122,122,22,43,104,130,40,75,83,8,24,62,140,53,62,52,14,51,52,81,14,3,96,87,0,96,96,53,51,38,136,80,3,122,55,118,65,12,51,49,12,0,49,22,0,28,104,36,13,60,32,60,24,58,86,103,77,37,116,102,4,87,83,1,34,86,52,0,32,57,41,17,60,77,8,99,5,46,42,110,97,69,106,171,78,34,45,47,8,81,92,13,0,35,35,23,0,76,114,17,121,80,21,105,73,4,33,62,0,0,32,12,0,12,36,89,2,0,59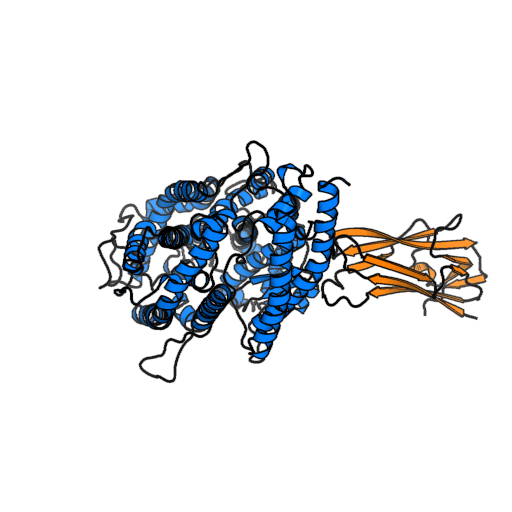,92,0,16,84,30,0,46,59,0,7,72,15,12,14,60,4,0,131,51,26,135,47,100,4,7,0,2,58,35,3,26,67,2,76,7,125,29,68,105,61,42,99,9,46,56,80,66,2,18,111,9,0,60,103,0,12,64,84,0,52,65,2,0,53,33,0,0,1,9,0,7,37,57,0,62,120,35,11,85,114,65,10,34,64,48,0,1,0,0,2,0,0,0,0,16,0,41,4,30,39,3,23,51,7,13,80,41,0,28,25,56,48,184,57,51,67,2,32,1,31,98,28,0,92,131,79,101,5,76,12,126,80,0,0,74,34,0,28,120,6,3,52,24,4,38,7,47,66,4,2,94,1,0,80,107,50,21,16,28,70,96,25,85,101,64,80,152,21,41,27,54,46,51,24,44,51,0,20,13,5,2,2,14,0,3,0,11,11,119,48,46,2,75,25,0,20,29,0,0,12,11,0,0,18,0,4,0,5,11,11,10,10,64,36,35,47,15,2,36,86,7,12,2,30,0,0,25,23,0,0,0,29,0,3,6,4,0,0,0,2,7,81,10,1,59,92,30,37,2,7,59,121,116,10,173,60,68,81,66,2,34,13,3,1,0,0,15,9,0,0,36,7,0,2,1,0,0,5,0,18,0,1,1,39,0,1,3,34,8,3,74,52,107,4,66,73,130,48,3,1,107,55,9,11,80,22,8,33,102,23,6,0,3,0,12,5,40,73,20,89,54,57,14,0,4,2,0,0,6,38,6,0,0,27,33,101,10,0,6,48,24,0,0,18,1,0,1,1,0,6,0,2,40,8,0,5,132,39,25,158,57,152,53,69,30,3,71,2,27,5,23,125,17,75,100,0,1,86,54,7,49,114,4,0,28,44,3,56,32,36,9,7,2,20,3,0,53,142,10,8,73,66,77,32,8,36,11,116,1,0,40,61,2,1,71,37,0,29,74,47,0,94,79,87,3,142,142,55,105,43,12,39,41,59,128,63,26,41,128